Protein 5D08 (pdb70)

Foldseek 3Di:
DLVVVVVVLVVVLVVVQFPDKFKFFQDFPPVVLVVVVVCVVVLQDQPLADPDSCQAGGSCVVPPLWTMKMKTKHFFFPDPPADDADLQWHWFAEHRCFFFFNVVVVVVVSVVVSVCVVCVVVDPKDDDWFSNDNYDQQSRCQNGQVAHQWQLGGAHQQQGPRIGMMMIINRNRDGDHGDDYQPPDDQLCVFQLQSQSVTRNGGSLVRHLQSQLLDQAARPPVCLLVNARYLHGDCRSPVRDPSNVPRGDDRDPSGGDNCVRTHGLLVLLPDDQVRCCVPRVRTNRCPSHSRSSNLSSLSNCLNSLNPVCLVSLLCLLDVPDLNSVLSSLLSNLSSQDCVCLVVLVVVLVVDDDPNSNVSSVNSNVSNVVVCVVVVD/DLVVVVVVLVVVLVVVQFPDKFKFFQDFPVVVLVVVVVCVVVLQDLVLADPDSCLAGGSCVVPPLWTMKMKTKHFFFDDPPFDDADLQWHWFAAHRCFFFFNVVVVVVVSVVVSVCVVCVVVPPKDDDWFSNDNYDQQSRCQRRQVAHQWQLGGAHQQQGPRIGMMMTINRNRDGDHGDDYQPPHCQLCVFQQQSQSVTRNGGSLVRHLQSQLLDQAARPPVCLLVNARHLHGDCRSPVRDPSNVPRGDDRDPSGGDSCVRTHGLLVLLDDDQVRCCVPSVRTNRCVNHSRSSNLSSLSNCLNSLNPVCLVSLLVLLDVPDLSSVLSSLLSNLSSADLVCLVVLVVVLVVDDDPNSNVSSVNSNVSND

Radius of gyration: 31.27 Å; Cα contacts (8 Å, |Δi|>4): 1356; chains: 2; bounding box: 86×50×77 Å

Secondary structure (DSSP, 8-state):
-HHHHHHHHHHHHHHTT-SEEEEEE----HHHHHHHHHHHHHT---S-S-S-HHHHH-HHHHSTT--EEEEEEEE------PPPP-SSS-B-EE-GGGSSS-HHHHHHHHHHHHHHHHHTT-S---B----SSSS-HHHHHHHTTS-B--TT--BBTTTBT-EEEE--BS--PPP--PPP--TT--HHHHH-TT--EEETTEE-GGG-HHHHHT-SSPPPHHHHTTSTTEEE---HHHHT-GGGTT-----------HHHHS-BHHHHTT--HHHHHHHHTTSGGGTT-SHHHHHHHHHHHHHTT-GGGHHHHHH----S-HHHHHHHHHHHHHHT-GGGHHHHHHHHTT---HHHHHHHHHHHHHHHHH--TT--/-HHHHHHHHHHHHHHTT-SEEEEEE----HHHHHHHHHHHHHT---S-S-S-HHHHH-HHHHSTT--EEEEEEEE------PPPP-SSS-B-EE-GGGSSS-HHHHHHHHHHHHHHHHHTT-S---B----SSSS-HHHHHHHHTS-B--TT--BBTTTBT-EEEE--BSS-PPP--PPP--TT--HHHHH-TT--EEETTEE-GGG-HHHHHT-SSPPPHHHHTTSTTEEE---HHHHT-GGGTT-----------HHHHS-BHHHHTT--HHHHHHHHTTSGGGTT-SHHHHHHHHHHHHHTT-GGGHHHHHH----S-HHHHHHHHHHHHHHT-GGGHHHHHHHHTT---HHHHHHHHHHHHHH-

Nearest PDB structures (foldseek):
  5d08-assembly2_B  TM=1.002E+00  e=1.022E-63  Bacillus subtilis subsp. subtilis str. 168
  5d0b-assembly2_B  TM=9.969E-01  e=6.804E-60  Bacillus subtilis subsp. subtilis str. 168
  5t8y-assembly2_B  TM=9.933E-01  e=1.924E-57  Bacillus subtilis subsp. subtilis str. 168
  5d6s-assembly5_E  TM=9.379E-01  e=1.000E-34  Streptococcus thermophilus
  4xvp-assembly3_F  TM=6.641E-01  e=1.656E-01  synthetic construct

Sequence (744 aa):
NVYQLKEELIEYAKSIGVDKIGFTTADTTFDSLKDRLILQEESSLGYLSGFEEPDIEKRVTPKLLLPKAKSIVAIALAYPSRKDAPRSTRTERRGIFCRASWGKDYHDVLREKLDLLEDFLKSKHEDIRTKSVDTGELSDRAVAERAGIGFSAKNCITTPEYGSYVYLAEITNIPFEPDVPIEDCGSCTKCLDACPTGALVNPGQLNAQRCISFLTQTKGFLPDEFRTKIGNRLYGCDTCQTVCPLNKGKDFHLHPEEPDPEIAKPLLKPLLAISNREFKEKFGHVSGSWRGKKPIQRNAILALAHFKDASALPELTELHKDPRPVIRGTAAWAIGKIGDPAYAEELEEKALEKEKDEEAKKLLEIEEKGIELLKASGTKQGLNVYQLKEELIEYAKKSIGVDKIGFTTADTTFDSLKDRLILQESLGYLSGFEEPDIEKRVTPKLLLPKAKSIVAIALAYPSRKDAPRSTRTERRGIFCRASWGKDYHDVLREKLDLLEEDFLKSKHEDIRTKSVDTGELSDRAVAERAGIGFSAKNCITTPEEYGSYVYLAEITNIPFEPDVPIEDCGSCTKCLDACPTGALVNPGQLNAQRCISFLTQTKGFLPDEFRTKIGNRLYGCDTCQTVCPLNKGKDFHLHPEEPDPEIAKPLLKPLLAISNREFKEKFGHVSGSWRGKKPIQRNAILALAHFKDASALPELTELHKDPRPVIRGTAAWAIGKIGDPAYAEELEEKALEKEKDEEAKLLEIEEKGIELLK

GO terms:
  GO:0052693 epoxyqueuosine reductase activity (F, EXP)

Solvent-accessible surface area: 35387 Å² total

InterPro domains:
  IPR004155 PBS lyase HEAT-like repeat [SM00567] (298-327)
  IPR004155 PBS lyase HEAT-like repeat [SM00567] (330-359)
  IPR004453 Epoxyqueuosine reductase QueG [MF_00916] (3-309)
  IPR004453 Epoxyqueuosine reductase QueG [PTHR30002] (2-342)
  IPR004453 Epoxyqueuosine reductase QueG [TIGR00276] (11-342)
  IPR011989 Armadillo-like helical [G3DSA:1.25.10.10] (256-380)
  IPR013542 Epoxyqueuosine reductase QueG, DUF1730 [PF08331] (57-135)
  IPR016024 Armadillo-type fold [SSF48371] (288-372)
  IPR017896 4Fe-4S ferredoxin-type, iron-sulphur binding domain [PS51379] (178-208)
  IPR017900 4Fe-4S ferredoxin, iron-sulphur binding, conserved site [PS00198] (188-199)

B-factor: mean 28.08, std 10.88, range [9.62, 96.13]

Structure (mmCIF, N/CA/C/O backbone):
data_5D08
#
_entry.id   5D08
#
_cell.length_a   84.301
_cell.length_b   95.780
_cell.length_c   111.175
_cell.angle_alpha   90.000
_cell.angle_beta   90.000
_cell.angle_gamma   90.000
#
_symmetry.space_group_name_H-M   'P 21 21 21'
#
loop_
_entity.id
_entity.type
_entity.pdbx_description
1 polymer 'Epoxyqueuosine reductase'
2 non-polymer 'IRON/SULFUR CLUSTER'
3 non-polymer COBALAMIN
4 non-polymer GLYCEROL
5 non-polymer 'PHOSPHATE ION'
6 non-polymer 'CHLORIDE ION'
7 water water
#
loop_
_atom_site.group_PDB
_atom_site.id
_atom_site.type_symbol
_atom_site.label_atom_id
_atom_site.label_alt_id
_atom_site.label_comp_id
_atom_site.label_asym_id
_atom_site.label_entity_id
_atom_site.label_seq_id
_atom_site.pdbx_PDB_ins_code
_atom_site.Cartn_x
_atom_site.Cartn_y
_atom_site.Cartn_z
_atom_site.occupancy
_atom_site.B_iso_or_equiv
_atom_site.auth_seq_id
_atom_site.auth_comp_id
_atom_site.auth_asym_id
_atom_site.auth_atom_id
_atom_site.pdbx_PDB_model_num
ATOM 1 N N . ASN A 1 30 ? 48.573 71.182 109.686 1.00 48.65 2 ASN A N 1
ATOM 2 C CA . ASN A 1 30 ? 47.241 71.386 109.128 1.00 51.16 2 ASN A CA 1
ATOM 3 C C . ASN A 1 30 ? 47.242 71.226 107.614 1.00 42.97 2 ASN A C 1
ATOM 4 O O . ASN A 1 30 ? 46.744 70.230 107.100 1.00 41.81 2 ASN A O 1
ATOM 9 N N . VAL A 1 31 ? 47.795 72.205 106.902 1.00 39.48 3 VAL A N 1
ATOM 10 C CA . VAL A 1 31 ? 48.011 72.061 105.465 1.00 38.77 3 VAL A CA 1
ATOM 11 C C . VAL A 1 31 ? 49.188 71.112 105.250 1.00 36.98 3 VAL A C 1
ATOM 12 O O . VAL A 1 31 ? 49.201 70.327 104.301 1.00 34.78 3 VAL A O 1
ATOM 16 N N . TYR A 1 32 ? 50.156 71.158 106.163 1.00 43.54 4 TYR A N 1
ATOM 17 C CA . TYR A 1 32 ? 51.275 70.223 106.109 1.00 45.79 4 TYR A CA 1
ATOM 18 C C . TYR A 1 32 ? 50.796 68.794 106.354 1.00 39.19 4 TYR A C 1
ATOM 19 O O . TYR A 1 32 ? 51.154 67.877 105.610 1.00 37.10 4 TYR A O 1
ATOM 28 N N . GLN A 1 33 ? 49.992 68.611 107.399 1.00 37.19 5 GLN A N 1
ATOM 29 C CA . GLN A 1 33 ? 49.399 67.308 107.693 1.00 37.87 5 GLN A CA 1
ATOM 30 C C . GLN A 1 33 ? 48.607 66.765 106.513 1.00 36.50 5 GLN A C 1
ATOM 31 O O . GLN A 1 33 ? 48.747 65.597 106.144 1.00 36.19 5 GLN A O 1
ATOM 37 N N . LEU A 1 34 ? 47.761 67.617 105.941 1.00 32.25 6 LEU A N 1
ATOM 38 C CA . LEU A 1 34 ? 46.925 67.230 104.810 1.00 31.39 6 LEU A CA 1
ATOM 39 C C . LEU A 1 34 ? 47.777 66.830 103.610 1.00 33.35 6 LEU A C 1
ATOM 40 O O . LEU A 1 34 ? 47.449 65.883 102.889 1.00 30.51 6 LEU A O 1
ATOM 45 N N . LYS A 1 35 ? 48.871 67.555 103.397 1.00 32.48 7 LYS A N 1
ATOM 46 C CA . LYS A 1 35 ? 49.795 67.235 102.315 1.00 32.67 7 LYS A CA 1
ATOM 47 C C . LYS A 1 35 ? 50.414 65.852 102.516 1.00 32.16 7 LYS A C 1
ATOM 48 O O . LYS A 1 35 ? 50.491 65.051 101.579 1.00 27.97 7 LYS A O 1
ATOM 54 N N . GLU A 1 36 ? 50.853 65.571 103.737 1.00 31.07 8 GLU A N 1
ATOM 55 C CA . GLU A 1 36 ? 51.454 64.274 104.034 1.00 33.03 8 GLU A CA 1
ATOM 56 C C . GLU A 1 36 ? 50.449 63.146 103.851 1.00 30.83 8 GLU A C 1
ATOM 57 O O . GLU A 1 36 ? 50.774 62.095 103.292 1.00 28.21 8 GLU A O 1
ATOM 63 N N . GLU A 1 37 ? 49.227 63.374 104.319 1.00 29.40 9 GLU A N 1
ATOM 64 C CA . GLU A 1 37 ? 48.164 62.386 104.195 1.00 30.35 9 GLU A CA 1
ATOM 65 C C . GLU A 1 37 ? 47.832 62.130 102.731 1.00 29.91 9 GLU A C 1
ATOM 66 O O . GLU A 1 37 ? 47.623 60.986 102.334 1.00 30.84 9 GLU A O 1
ATOM 72 N N . LEU A 1 38 ? 47.785 63.201 101.941 1.00 28.62 10 LEU A N 1
ATOM 73 C CA . LEU A 1 38 ? 47.505 63.107 100.508 1.00 26.66 10 LEU A CA 1
ATOM 74 C C . LEU A 1 38 ? 48.575 62.307 99.775 1.00 27.64 10 LEU A C 1
ATOM 75 O O . LEU A 1 38 ? 48.263 61.491 98.907 1.00 24.43 10 LEU A O 1
ATOM 80 N N . ILE A 1 39 ? 49.836 62.538 100.123 1.00 27.68 11 ILE A N 1
ATOM 81 C CA . ILE A 1 39 ? 50.941 61.794 99.517 1.00 26.41 11 ILE A CA 1
ATOM 82 C C . ILE A 1 39 ? 50.841 60.302 99.833 1.00 27.69 11 ILE A C 1
ATOM 83 O O . ILE A 1 39 ? 50.993 59.453 98.947 1.00 26.56 11 ILE A O 1
ATOM 88 N N . GLU A 1 40 ? 50.576 59.990 101.095 1.00 27.35 12 GLU A N 1
ATOM 89 C CA . GLU A 1 40 ? 50.460 58.598 101.515 1.00 26.56 12 GLU A CA 1
ATOM 90 C C . GLU A 1 40 ? 49.307 57.923 100.781 1.00 26.46 12 GLU A C 1
ATOM 91 O O . GLU A 1 40 ? 49.442 56.795 100.297 1.00 28.33 12 GLU A O 1
ATOM 97 N N . TYR A 1 41 ? 48.179 58.620 100.687 1.00 25.93 13 TYR A N 1
ATOM 98 C CA . TYR A 1 41 ? 47.005 58.060 100.027 1.00 25.60 13 TYR A CA 1
ATOM 99 C C . TYR A 1 41 ? 47.267 57.844 98.544 1.00 24.31 13 TYR A C 1
ATOM 100 O O . TYR A 1 41 ? 46.910 56.800 97.993 1.00 24.12 13 TYR A O 1
ATOM 109 N N . ALA A 1 42 ? 47.885 58.836 97.908 1.00 23.54 14 ALA A N 1
ATOM 110 C CA . ALA A 1 42 ? 48.211 58.747 96.488 1.00 22.36 14 ALA A CA 1
ATOM 111 C C . ALA A 1 42 ? 49.066 57.517 96.217 1.00 22.23 14 ALA A C 1
ATOM 112 O O . ALA A 1 42 ? 48.808 56.771 95.274 1.00 21.71 14 ALA A O 1
ATOM 114 N N . LYS A 1 43 ? 50.075 57.301 97.056 1.00 22.87 15 LYS A N 1
ATOM 115 C CA . LYS A 1 43 ? 50.960 56.162 96.881 1.00 27.25 15 LYS A CA 1
ATOM 116 C C . LYS A 1 43 ? 50.191 54.855 97.010 1.00 27.24 15 LYS A C 1
ATOM 117 O O . LYS A 1 43 ? 50.419 53.925 96.248 1.00 24.31 15 LYS A O 1
ATOM 123 N N . SER A 1 44 ? 49.274 54.787 97.970 1.00 25.16 16 SER A N 1
ATOM 124 C CA . SER A 1 44 ? 48.547 53.547 98.207 1.00 24.97 16 SER A CA 1
ATOM 125 C C . SER A 1 44 ? 47.650 53.169 97.021 1.00 24.29 16 SER A C 1
ATOM 126 O O . SER A 1 44 ? 47.428 51.980 96.769 1.00 24.63 16 SER A O 1
ATOM 129 N N . ILE A 1 45 ? 47.151 54.155 96.276 1.00 23.45 17 ILE A N 1
ATOM 130 C CA . ILE A 1 45 ? 46.281 53.840 95.137 1.00 24.58 17 ILE A CA 1
ATOM 131 C C . ILE A 1 45 ? 47.049 53.707 93.823 1.00 23.96 17 ILE A C 1
ATOM 132 O O . ILE A 1 45 ? 46.445 53.564 92.760 1.00 24.40 17 ILE A O 1
ATOM 137 N N . GLY A 1 46 ? 48.374 53.735 93.895 1.00 21.68 18 GLY A N 1
ATOM 138 C CA . GLY A 1 46 ? 49.184 53.454 92.722 1.00 20.91 18 GLY A CA 1
ATOM 139 C C . GLY A 1 46 ? 49.781 54.653 92.008 1.00 23.59 18 GLY A C 1
ATOM 140 O O . GLY A 1 46 ? 50.307 54.514 90.904 1.00 25.70 18 GLY A O 1
ATOM 141 N N . VAL A 1 47 ? 49.708 55.836 92.611 1.00 21.06 19 VAL A N 1
ATOM 142 C CA . VAL A 1 47 ? 50.419 56.971 92.032 1.00 20.06 19 VAL A CA 1
ATOM 143 C C . VAL A 1 47 ? 51.914 56.760 92.261 1.00 22.38 19 VAL A C 1
ATOM 144 O O . VAL A 1 47 ? 52.352 56.505 93.385 1.00 21.76 19 VAL A O 1
ATOM 148 N N . ASP A 1 48 ? 52.701 56.838 91.195 1.00 18.88 20 ASP A N 1
ATOM 149 C CA . ASP A 1 48 ? 54.119 56.516 91.303 1.00 21.08 20 ASP A CA 1
ATOM 150 C C . ASP A 1 48 ? 54.962 57.703 91.740 1.00 22.10 20 ASP A C 1
ATOM 151 O O . ASP A 1 48 ? 55.978 57.535 92.417 1.00 22.93 20 ASP A O 1
ATOM 156 N N . LYS A 1 49 ? 54.539 58.900 91.361 1.00 20.91 21 LYS A N 1
ATOM 157 C CA . LYS A 1 49 ? 55.209 60.099 91.837 1.00 20.89 21 LYS A CA 1
ATOM 158 C C . LYS A 1 49 ? 54.200 61.226 91.949 1.00 21.93 21 LYS A C 1
ATOM 159 O O . LYS A 1 49 ? 53.340 61.392 91.085 1.00 20.46 21 LYS A O 1
ATOM 165 N N . ILE A 1 50 ? 54.293 61.982 93.040 1.00 21.10 22 ILE A N 1
ATOM 166 C CA . ILE A 1 50 ? 53.374 63.084 93.277 1.00 23.11 22 ILE A CA 1
ATOM 167 C C . ILE A 1 50 ? 54.146 64.341 93.682 1.00 23.18 22 ILE A C 1
ATOM 168 O O . ILE A 1 50 ? 55.081 64.285 94.491 1.00 25.59 22 ILE A O 1
ATOM 173 N N . GLY A 1 51 ? 53.759 65.477 93.115 1.00 20.12 23 GLY A N 1
ATOM 174 C CA . GLY A 1 51 ? 54.432 66.727 93.417 1.00 22.59 23 GLY A CA 1
ATOM 175 C C . GLY A 1 51 ? 53.478 67.893 93.580 1.00 22.98 23 GLY A C 1
ATOM 176 O O . GLY A 1 51 ? 52.302 67.800 93.217 1.00 21.57 23 GLY A O 1
ATOM 177 N N . PHE A 1 52 ? 53.992 68.995 94.127 1.00 22.60 24 PHE A N 1
ATOM 178 C CA . PHE A 1 52 ? 53.172 70.164 94.409 1.00 23.88 24 PHE A CA 1
ATOM 179 C C . PHE A 1 52 ? 53.796 71.434 93.849 1.00 26.38 24 PHE A C 1
ATOM 180 O O . PHE A 1 52 ? 54.996 71.664 93.996 1.00 27.83 24 PHE A O 1
ATOM 188 N N . THR A 1 53 ? 52.973 72.256 93.208 1.00 25.03 25 THR A N 1
ATOM 189 C CA . THR A 1 53 ? 53.398 73.592 92.808 1.00 24.61 25 THR A CA 1
ATOM 190 C C . THR A 1 53 ? 52.321 74.610 93.186 1.00 27.20 25 THR A C 1
ATOM 191 O O . THR A 1 53 ? 51.235 74.242 93.638 1.00 24.83 25 THR A O 1
ATOM 195 N N . THR A 1 54 ? 52.630 75.891 93.016 1.00 26.96 26 THR A N 1
ATOM 196 C CA . THR A 1 54 ? 51.651 76.948 93.249 1.00 26.83 26 THR A CA 1
ATOM 197 C C . THR A 1 54 ? 50.683 77.012 92.073 1.00 26.65 26 THR A C 1
ATOM 198 O O . THR A 1 54 ? 50.837 76.280 91.096 1.00 26.77 26 THR A O 1
ATOM 202 N N . ALA A 1 55 ? 49.694 77.893 92.162 1.00 26.77 27 ALA A N 1
ATOM 203 C CA . ALA A 1 55 ? 48.783 78.111 91.046 1.00 29.05 27 ALA A CA 1
ATOM 204 C C . ALA A 1 55 ? 49.145 79.401 90.320 1.00 28.56 27 ALA A C 1
ATOM 205 O O . ALA A 1 55 ? 48.299 80.014 89.669 1.00 26.95 27 ALA A O 1
ATOM 207 N N . ASP A 1 56 ? 50.404 79.815 90.442 1.00 25.88 28 ASP A N 1
ATOM 208 C CA . ASP A 1 56 ? 50.872 81.033 89.786 1.00 26.95 28 ASP A CA 1
ATOM 209 C C . ASP A 1 56 ? 50.914 80.847 88.277 1.00 25.46 28 ASP A C 1
ATOM 210 O O . ASP A 1 56 ? 50.936 79.716 87.781 1.00 24.16 28 ASP A O 1
ATOM 215 N N . THR A 1 57 ? 50.922 81.961 87.552 1.00 26.11 29 THR A N 1
ATOM 216 C CA A THR A 1 57 ? 50.949 81.897 86.095 0.61 26.30 29 THR A CA 1
ATOM 217 C CA B THR A 1 57 ? 50.970 81.957 86.093 0.39 26.44 29 THR A CA 1
ATOM 218 C C . THR A 1 57 ? 52.255 81.305 85.582 1.00 26.30 29 THR A C 1
ATOM 219 O O . THR A 1 57 ? 53.301 81.424 86.217 1.00 30.55 29 THR A O 1
ATOM 226 N N . PHE A 1 58 ? 52.176 80.636 84.435 1.00 23.67 30 PHE A N 1
ATOM 227 C CA . PHE A 1 58 ? 53.359 80.078 83.797 1.00 25.36 30 PHE A CA 1
ATOM 228 C C . PHE A 1 58 ? 53.898 81.068 82.771 1.00 28.10 30 PHE A C 1
ATOM 229 O O . PHE A 1 58 ? 53.624 80.944 81.578 1.00 28.56 30 PHE A O 1
ATOM 237 N N . ASP A 1 59 ? 54.665 82.047 83.239 1.00 30.98 31 ASP A N 1
ATOM 238 C CA . ASP A 1 59 ? 55.117 83.144 82.386 1.00 34.33 31 ASP A CA 1
ATOM 239 C C . ASP A 1 59 ? 56.074 82.684 81.303 1.00 35.51 31 ASP A C 1
ATOM 240 O O . ASP A 1 59 ? 55.960 83.101 80.151 1.00 36.15 31 ASP A O 1
ATOM 245 N N . SER A 1 60 ? 57.027 81.843 81.684 1.00 38.41 32 SER A N 1
ATOM 246 C CA . SER A 1 60 ? 57.974 81.270 80.736 1.00 42.60 32 SER A CA 1
ATOM 247 C C . SER A 1 60 ? 57.239 80.528 79.623 1.00 37.97 32 SER A C 1
ATOM 248 O O . SER A 1 60 ? 57.505 80.741 78.437 1.00 38.29 32 SER A O 1
ATOM 251 N N . LEU A 1 61 ? 56.304 79.668 80.018 1.00 28.23 33 LEU A N 1
ATOM 252 C CA . LEU A 1 61 ? 55.515 78.884 79.080 1.00 25.60 33 LEU A CA 1
ATOM 253 C C . LEU A 1 61 ? 54.757 79.765 78.094 1.00 24.70 33 LEU A C 1
ATOM 254 O O . LEU A 1 61 ? 54.663 79.442 76.913 1.00 23.30 33 LEU A O 1
ATOM 259 N N . LYS A 1 62 ? 54.222 80.880 78.581 1.00 24.07 34 LYS A N 1
ATOM 260 C CA . LYS A 1 62 ? 53.484 81.795 77.715 1.00 23.73 34 LYS A CA 1
ATOM 261 C C . LYS A 1 62 ? 54.339 82.271 76.540 1.00 25.12 34 LYS A C 1
ATOM 262 O O . LYS A 1 62 ? 53.914 82.200 75.386 1.00 24.02 34 LYS A O 1
ATOM 268 N N . ASP A 1 63 ? 55.545 82.744 76.840 1.00 26.95 35 ASP A N 1
ATOM 269 C CA . ASP A 1 63 ? 56.456 83.222 75.807 1.00 28.53 35 ASP A CA 1
ATOM 270 C C . ASP A 1 63 ? 56.829 82.100 74.846 1.00 25.63 35 ASP A C 1
ATOM 271 O O . ASP A 1 63 ? 56.964 82.316 73.642 1.00 23.89 35 ASP A O 1
ATOM 276 N N . ARG A 1 64 ? 57.005 80.902 75.390 1.00 23.05 36 ARG A N 1
ATOM 277 C CA . ARG A 1 64 ? 57.394 79.758 74.577 1.00 23.95 36 ARG A CA 1
ATOM 278 C C . ARG A 1 64 ? 56.271 79.350 73.627 1.00 20.69 36 ARG A C 1
ATOM 279 O O . ARG A 1 64 ? 56.513 79.054 72.454 1.00 19.52 36 ARG A O 1
ATOM 287 N N . LEU A 1 65 ? 55.039 79.332 74.131 1.00 20.12 37 LEU A N 1
ATOM 288 C CA . LEU A 1 65 ? 53.895 78.960 73.301 1.00 19.87 37 LEU A CA 1
ATOM 289 C C . LEU A 1 65 ? 53.709 79.938 72.141 1.00 23.28 37 LEU A C 1
ATOM 290 O O . LEU A 1 65 ? 53.448 79.522 71.011 1.00 23.41 37 LEU A O 1
ATOM 295 N N . ILE A 1 66 ? 53.862 81.230 72.417 1.00 21.55 38 ILE A N 1
ATOM 296 C CA . ILE A 1 66 ? 53.732 82.242 71.369 1.00 21.85 38 ILE A CA 1
ATOM 297 C C . ILE A 1 66 ? 54.826 82.083 70.317 1.00 24.34 38 ILE A C 1
ATOM 298 O O . ILE A 1 66 ? 54.559 82.178 69.119 1.00 24.05 38 ILE A O 1
ATOM 303 N N . LEU A 1 67 ? 56.052 81.818 70.759 1.00 24.30 39 LEU A N 1
ATOM 304 C CA . LEU A 1 67 ? 57.167 81.611 69.831 1.00 24.27 39 LEU A CA 1
ATOM 305 C C . LEU A 1 67 ? 56.963 80.369 68.957 1.00 23.90 39 LEU A C 1
ATOM 306 O O . LEU A 1 67 ? 57.137 80.414 67.734 1.00 23.80 39 LEU A O 1
ATOM 311 N N . GLN A 1 68 ? 56.600 79.257 69.591 1.00 23.01 40 GLN A N 1
ATOM 312 C CA . GLN A 1 68 ? 56.355 78.018 68.868 1.00 22.46 40 GLN A CA 1
ATOM 313 C C . GLN A 1 68 ? 55.242 78.218 67.849 1.00 22.28 40 GLN A C 1
ATOM 314 O O . GLN A 1 68 ? 55.314 77.720 66.724 1.00 23.52 40 GLN A O 1
ATOM 320 N N . GLU A 1 69 ? 54.221 78.973 68.234 1.00 23.43 41 GLU A N 1
ATOM 321 C CA A GLU A 1 69 ? 53.138 79.270 67.312 0.46 25.64 41 GLU A CA 1
ATOM 322 C CA B GLU A 1 69 ? 53.126 79.293 67.323 0.54 26.21 41 GLU A CA 1
ATOM 323 C C . GLU A 1 69 ? 53.645 80.101 66.136 1.00 26.80 41 GLU A C 1
ATOM 324 O O . GLU A 1 69 ? 53.316 79.818 64.986 1.00 24.11 41 GLU A O 1
ATOM 335 N N . SER A 1 70 ? 54.454 81.113 66.436 1.00 21.19 42 SER A N 1
ATOM 336 C CA A SER A 1 70 ? 55.027 81.986 65.419 0.60 23.98 42 SER A CA 1
ATOM 337 C CA B SER A 1 70 ? 55.007 81.983 65.406 0.40 23.81 42 SER A CA 1
ATOM 338 C C . SER A 1 70 ? 55.822 81.192 64.388 1.00 23.31 42 SER A C 1
ATOM 339 O O . SER A 1 70 ? 55.792 81.491 63.198 1.00 23.76 42 SER A O 1
ATOM 344 N N . LEU A 1 71 ? 56.533 80.177 64.865 1.00 22.89 43 LEU A N 1
ATOM 345 C CA . LEU A 1 71 ? 57.392 79.363 64.015 1.00 24.84 43 LEU A CA 1
ATOM 346 C C . LEU A 1 71 ? 56.621 78.303 63.222 1.00 27.05 43 LEU A C 1
ATOM 347 O O . LEU A 1 71 ? 57.166 77.696 62.300 1.00 28.48 43 LEU A O 1
ATOM 352 N N . GLY A 1 72 ? 55.359 78.082 63.581 1.00 22.02 44 GLY A N 1
ATOM 353 C CA . GLY A 1 72 ? 54.561 77.037 62.956 1.00 21.90 44 GLY A CA 1
ATOM 354 C C . GLY A 1 72 ? 54.922 75.652 63.466 1.00 21.96 44 GLY A C 1
ATOM 355 O O . GLY A 1 72 ? 54.777 74.650 62.754 1.00 20.47 44 GLY A O 1
ATOM 356 N N . TYR A 1 73 ? 55.394 75.597 64.709 1.00 19.19 45 TYR A N 1
ATOM 357 C CA . TYR A 1 73 ? 55.903 74.359 65.294 1.00 20.61 45 TYR A CA 1
ATOM 358 C C . TYR A 1 73 ? 54.908 73.629 66.196 1.00 20.90 45 TYR A C 1
ATOM 359 O O . TYR A 1 73 ? 55.232 72.568 66.740 1.00 19.38 45 TYR A O 1
ATOM 368 N N . LEU A 1 74 ? 53.718 74.186 66.396 1.00 20.51 46 LEU A N 1
ATOM 369 C CA . LEU A 1 74 ? 52.746 73.496 67.249 1.00 21.19 46 LEU A CA 1
ATOM 370 C C . LEU A 1 74 ? 51.983 72.461 66.420 1.00 21.54 46 LEU A C 1
ATOM 371 O O . LEU A 1 74 ? 52.088 72.431 65.191 1.00 20.34 46 LEU A O 1
ATOM 376 N N . SER A 1 75 ? 51.235 71.598 67.098 1.00 20.35 47 SER A N 1
ATOM 377 C CA . SER A 1 75 ? 50.565 70.489 66.429 1.00 18.98 47 SER A CA 1
ATOM 378 C C . SER A 1 75 ? 49.116 70.795 66.078 1.00 22.42 47 SER A C 1
ATOM 379 O O . SER A 1 75 ? 48.596 70.290 65.082 1.00 21.45 47 SER A O 1
ATOM 382 N N . GLY A 1 76 ? 48.461 71.611 66.899 1.00 19.83 48 GLY A N 1
ATOM 383 C CA . GLY A 1 76 ? 47.024 71.814 66.776 1.00 20.74 48 GLY A CA 1
ATOM 384 C C . GLY A 1 76 ? 46.227 71.003 67.792 1.00 22.57 48 GLY A C 1
ATOM 385 O O . GLY A 1 76 ? 45.006 71.161 67.905 1.00 22.76 48 GLY A O 1
ATOM 386 N N . PHE A 1 77 ? 46.910 70.132 68.530 1.00 17.74 49 PHE A N 1
ATOM 387 C CA . PHE A 1 77 ? 46.267 69.339 69.583 1.00 18.31 49 PHE A CA 1
ATOM 388 C C . PHE A 1 77 ? 46.270 70.083 70.923 1.00 22.22 49 PHE A C 1
ATOM 389 O O . PHE A 1 77 ? 45.680 69.618 71.905 1.00 23.66 49 PHE A O 1
ATOM 397 N N . GLU A 1 78 ? 46.951 71.226 70.962 1.00 23.30 50 GLU A N 1
ATOM 398 C CA . GLU A 1 78 ? 47.011 72.055 72.168 1.00 22.93 50 GLU A CA 1
ATOM 399 C C . GLU A 1 78 ? 45.715 72.830 72.356 1.00 22.52 50 GLU A C 1
ATOM 400 O O . GLU A 1 78 ? 45.043 73.168 71.381 1.00 21.75 50 GLU A O 1
ATOM 406 N N . GLU A 1 79 ? 45.368 73.129 73.606 1.00 21.44 51 GLU A N 1
ATOM 407 C CA . GLU A 1 79 ? 44.319 74.107 73.867 1.00 18.26 51 GLU A CA 1
ATOM 408 C C . GLU A 1 79 ? 44.669 75.400 73.135 1.00 18.90 51 GLU A C 1
ATOM 409 O O . GLU A 1 79 ? 45.810 75.849 73.197 1.00 21.11 51 GLU A O 1
ATOM 415 N N . PRO A 1 80 ? 43.703 75.981 72.410 1.00 23.17 52 PRO A N 1
ATOM 416 C CA . PRO A 1 80 ? 44.040 77.156 71.596 1.00 25.86 52 PRO A CA 1
ATOM 417 C C . PRO A 1 80 ? 44.201 78.460 72.382 1.00 26.86 52 PRO A C 1
ATOM 418 O O . PRO A 1 80 ? 44.943 79.339 71.935 1.00 28.83 52 PRO A O 1
ATOM 422 N N . ASP A 1 81 ? 43.522 78.589 73.517 1.00 22.36 53 ASP A N 1
ATOM 423 C CA . ASP A 1 81 ? 43.530 79.846 74.270 1.00 25.90 53 ASP A CA 1
ATOM 424 C C . ASP A 1 81 ? 44.741 79.900 75.200 1.00 25.00 53 ASP A C 1
ATOM 425 O O . ASP A 1 81 ? 44.759 79.248 76.237 1.00 22.49 53 ASP A O 1
ATOM 430 N N . ILE A 1 82 ? 45.744 80.691 74.831 1.00 25.41 54 ILE A N 1
ATOM 431 C CA . ILE A 1 82 ? 47.018 80.695 75.555 1.00 25.13 54 ILE A CA 1
ATOM 432 C C . ILE A 1 82 ? 46.868 81.200 76.992 1.00 24.65 54 ILE A C 1
ATOM 433 O O . ILE A 1 82 ? 47.498 80.668 77.914 1.00 25.33 54 ILE A O 1
ATOM 438 N N . GLU A 1 83 ? 46.018 82.203 77.190 1.00 23.35 55 GLU A N 1
ATOM 439 C CA . GLU A 1 83 ? 45.771 82.723 78.532 1.00 24.26 55 GLU A CA 1
ATOM 440 C C . GLU A 1 83 ? 45.254 81.619 79.451 1.00 25.43 55 GLU A C 1
ATOM 441 O O . GLU A 1 83 ? 45.645 81.544 80.616 1.00 23.75 55 GLU A O 1
ATOM 447 N N . LYS A 1 84 ? 44.384 80.755 78.933 1.00 24.34 56 LYS A N 1
ATOM 448 C CA . LYS A 1 84 ? 43.885 79.638 79.740 1.00 23.44 56 LYS A CA 1
ATOM 449 C C . LYS A 1 84 ? 44.988 78.632 80.058 1.00 25.56 56 LYS A C 1
ATOM 450 O O . LYS A 1 84 ? 45.004 78.039 81.142 1.00 27.21 56 LYS A O 1
ATOM 456 N N . ARG A 1 85 ? 45.900 78.433 79.111 1.00 22.53 57 ARG A N 1
ATOM 457 C CA . ARG A 1 85 ? 46.950 77.432 79.268 1.00 19.46 57 ARG A CA 1
ATOM 458 C C . ARG A 1 85 ? 47.973 77.804 80.322 1.00 22.75 57 ARG A C 1
ATOM 459 O O . ARG A 1 85 ? 48.617 76.925 80.887 1.00 23.62 57 ARG A O 1
ATOM 467 N N . VAL A 1 86 ? 48.137 79.096 80.584 1.00 20.83 58 VAL A N 1
ATOM 468 C CA . VAL A 1 86 ? 49.208 79.525 81.472 1.00 21.28 58 VAL A CA 1
ATOM 469 C C . VAL A 1 86 ? 48.694 80.125 82.776 1.00 23.74 58 VAL A C 1
ATOM 470 O O . VAL A 1 86 ? 49.490 80.561 83.598 1.00 25.78 58 VAL A O 1
ATOM 474 N N . THR A 1 87 ? 47.377 80.124 82.973 1.00 25.41 59 THR A N 1
ATOM 475 C CA . THR A 1 87 ? 46.779 80.797 84.126 1.00 26.23 59 THR A CA 1
ATOM 476 C C . THR A 1 87 ? 45.825 79.894 84.906 1.00 27.05 59 THR A C 1
ATOM 477 O O . THR A 1 87 ? 44.614 79.933 84.688 1.00 27.46 59 THR A O 1
ATOM 481 N N . PRO A 1 88 ? 46.369 79.088 85.831 1.00 25.02 60 PRO A N 1
ATOM 482 C CA . PRO A 1 88 ? 45.573 78.161 86.644 1.00 24.93 60 PRO A CA 1
ATOM 483 C C . PRO A 1 88 ? 44.392 78.832 87.348 1.00 26.80 60 PRO A C 1
ATOM 484 O O . PRO A 1 88 ? 43.340 78.217 87.502 1.00 27.66 60 PRO A O 1
ATOM 488 N N . LYS A 1 89 ? 44.561 80.084 87.760 1.00 27.23 61 LYS A N 1
ATOM 489 C CA . LYS A 1 89 ? 43.504 80.788 88.482 1.00 27.36 61 LYS A CA 1
ATOM 490 C C . LYS A 1 89 ? 42.323 81.162 87.584 1.00 30.12 61 LYS A C 1
ATOM 491 O O . LYS A 1 89 ? 41.243 81.486 88.078 1.00 31.32 61 LYS A O 1
ATOM 497 N N . LEU A 1 90 ? 42.529 81.120 86.268 1.00 28.46 62 LEU A N 1
ATOM 498 C CA . LEU A 1 90 ? 41.432 81.286 85.317 1.00 31.78 62 LEU A CA 1
ATOM 499 C C . LEU A 1 90 ? 40.589 80.022 85.242 1.00 33.99 62 LEU A C 1
ATOM 500 O O . LEU A 1 90 ? 39.380 80.078 85.016 1.00 37.97 62 LEU A O 1
ATOM 505 N N . LEU A 1 91 ? 41.246 78.879 85.418 1.00 26.72 63 LEU A N 1
ATOM 506 C CA . LEU A 1 91 ? 40.598 77.582 85.283 1.00 25.21 63 LEU A CA 1
ATOM 507 C C . LEU A 1 91 ? 39.814 77.242 86.538 1.00 30.11 63 LEU A C 1
ATOM 508 O O . LEU A 1 91 ? 38.725 76.673 86.475 1.00 31.21 63 LEU A O 1
ATOM 513 N N . LEU A 1 92 ? 40.388 77.597 87.680 1.00 25.92 64 LEU A N 1
ATOM 514 C CA . LEU A 1 92 ? 39.738 77.408 88.965 1.00 26.87 64 LEU A CA 1
ATOM 515 C C . LEU A 1 92 ? 39.896 78.678 89.779 1.00 29.67 64 LEU A C 1
ATOM 516 O O . LEU A 1 92 ? 40.991 78.972 90.250 1.00 30.92 64 LEU A O 1
ATOM 521 N N . PRO A 1 93 ? 38.808 79.445 89.929 1.00 33.98 65 PRO A N 1
ATOM 522 C CA . PRO A 1 93 ? 38.854 80.710 90.667 1.00 35.28 65 PRO A CA 1
ATOM 523 C C . PRO A 1 93 ? 39.437 80.539 92.062 1.00 33.33 65 PRO A C 1
ATOM 524 O O . PRO A 1 93 ? 39.110 79.568 92.745 1.00 34.01 65 PRO A O 1
ATOM 528 N N . LYS A 1 94 ? 40.311 81.466 92.451 1.00 35.36 66 LYS A N 1
ATOM 529 C CA . LYS A 1 94 ? 40.938 81.475 93.774 1.00 38.19 66 LYS A CA 1
ATOM 530 C C . LYS A 1 94 ? 41.776 80.223 94.035 1.00 33.96 66 LYS A C 1
ATOM 531 O O . LYS A 1 94 ? 41.893 79.767 95.176 1.00 34.50 66 LYS A O 1
ATOM 537 N N . ALA A 1 95 ? 42.365 79.678 92.973 1.00 32.07 67 ALA A N 1
ATOM 538 C CA . ALA A 1 95 ? 43.253 78.526 93.096 1.00 28.37 67 ALA A CA 1
ATOM 539 C C . ALA A 1 95 ? 44.513 78.894 93.874 1.00 31.03 67 ALA A C 1
ATOM 540 O O . ALA A 1 95 ? 44.986 80.032 93.806 1.00 30.89 67 ALA A O 1
ATOM 542 N N . LYS A 1 96 ? 45.050 77.930 94.617 1.00 28.27 68 LYS A N 1
ATOM 543 C CA . LYS A 1 96 ? 46.246 78.166 95.420 1.00 28.72 68 LYS A CA 1
ATOM 544 C C . LYS A 1 96 ? 47.383 77.191 95.120 1.00 30.63 68 LYS A C 1
ATOM 545 O O . LYS A 1 96 ? 48.528 77.460 95.469 1.00 31.36 68 LYS A O 1
ATOM 551 N N . SER A 1 97 ? 47.073 76.063 94.483 1.00 26.80 69 SER A N 1
ATOM 552 C CA . SER A 1 97 ? 48.096 75.063 94.191 1.00 25.07 69 SER A CA 1
ATOM 553 C C . SER A 1 97 ? 47.689 74.117 93.070 1.00 25.09 69 SER A C 1
ATOM 554 O O . SER A 1 97 ? 46.535 74.099 92.637 1.00 23.68 69 SER A O 1
ATOM 557 N N . ILE A 1 98 ? 48.658 73.346 92.587 1.00 22.85 70 ILE A N 1
ATOM 558 C CA . ILE A 1 98 ? 48.380 72.270 91.645 1.00 21.58 70 ILE A CA 1
ATOM 559 C C . ILE A 1 98 ? 49.076 71.019 92.154 1.00 22.85 70 ILE A C 1
ATOM 560 O O . ILE A 1 98 ? 50.266 71.048 92.488 1.00 22.36 70 ILE A O 1
ATOM 565 N N . VAL A 1 99 ? 48.323 69.934 92.254 1.00 20.90 71 VAL A N 1
ATOM 566 C CA . VAL A 1 99 ? 48.898 68.647 92.608 1.00 20.57 71 VAL A CA 1
AT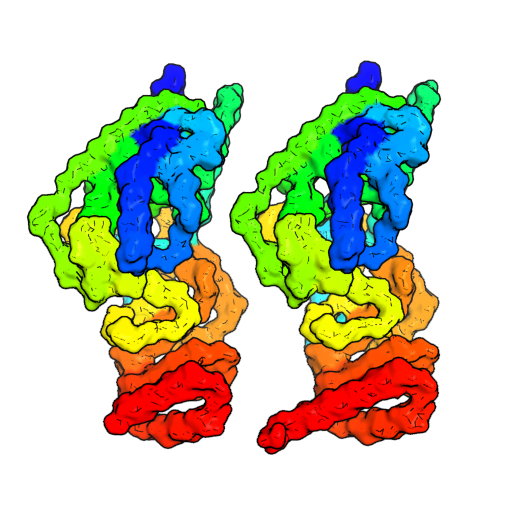OM 567 C C . VAL A 1 99 ? 49.184 67.886 91.320 1.00 21.21 71 VAL A C 1
ATOM 568 O O . VAL A 1 99 ? 48.275 67.639 90.537 1.00 22.11 71 VAL A O 1
ATOM 572 N N . ALA A 1 100 ? 50.451 67.546 91.103 1.00 19.73 72 ALA A N 1
ATOM 573 C CA . ALA A 1 100 ? 50.877 66.831 89.906 1.00 19.22 72 ALA A CA 1
ATOM 574 C C . ALA A 1 100 ? 51.097 65.356 90.213 1.00 20.82 72 ALA A C 1
ATOM 575 O O . ALA A 1 100 ? 51.669 65.013 91.250 1.00 20.36 72 ALA A O 1
ATOM 577 N N . ILE A 1 101 ? 50.639 64.485 89.319 1.00 19.99 73 ILE A N 1
ATOM 578 C CA . ILE A 1 101 ? 50.895 63.056 89.477 1.00 19.99 73 ILE A CA 1
ATOM 579 C C . ILE A 1 101 ? 51.489 62.450 88.214 1.00 18.50 73 ILE A C 1
ATOM 580 O O . ILE A 1 101 ? 51.281 62.957 87.105 1.00 20.01 73 ILE A O 1
ATOM 585 N N . ALA A 1 102 ? 52.244 61.373 88.414 1.00 17.11 74 ALA A N 1
ATOM 586 C CA . ALA A 1 102 ? 52.800 60.560 87.340 1.00 19.02 74 ALA A CA 1
ATOM 587 C C . ALA A 1 102 ? 52.629 59.077 87.655 1.00 19.50 74 ALA A C 1
ATOM 588 O O . ALA A 1 102 ? 52.777 58.649 88.807 1.00 17.73 74 ALA A O 1
ATOM 590 N N . LEU A 1 103 ? 52.315 58.297 86.625 1.00 16.30 75 LEU A N 1
ATOM 591 C CA . LEU A 1 103 ? 52.324 56.843 86.726 1.00 18.00 75 LEU A CA 1
ATOM 592 C C . LEU A 1 103 ? 53.265 56.306 85.658 1.00 18.34 75 LEU A C 1
ATOM 593 O O . LEU A 1 103 ? 53.196 56.735 84.502 1.00 16.22 75 LEU A O 1
ATOM 598 N N . ALA A 1 104 ? 54.152 55.401 86.054 1.00 19.47 76 ALA A N 1
ATOM 599 C CA . ALA A 1 104 ? 55.081 54.763 85.123 1.00 17.03 76 ALA A CA 1
ATOM 600 C C . ALA A 1 104 ? 54.365 53.719 84.291 1.00 18.69 76 ALA A C 1
ATOM 601 O O . ALA A 1 104 ? 53.526 52.978 84.808 1.00 19.20 76 ALA A O 1
ATOM 603 N N . TYR A 1 105 ? 54.704 53.651 83.007 1.00 18.29 77 TYR A N 1
ATOM 604 C CA . TYR A 1 105 ? 54.125 52.635 82.141 1.00 17.20 77 TYR A CA 1
ATOM 605 C C . TYR A 1 105 ? 55.191 51.712 81.560 1.00 16.93 77 TYR A C 1
ATOM 606 O O . TYR A 1 105 ? 56.349 52.104 81.432 1.00 19.05 77 TYR A O 1
ATOM 615 N N . PRO A 1 106 ? 54.800 50.471 81.222 1.00 17.12 78 PRO A N 1
ATOM 616 C CA . PRO A 1 106 ? 55.786 49.499 80.736 1.00 21.72 78 PRO A CA 1
ATOM 617 C C . PRO A 1 106 ? 56.412 49.901 79.408 1.00 21.08 78 PRO A C 1
ATOM 618 O O . PRO A 1 106 ? 55.755 50.490 78.542 1.00 19.42 78 PRO A O 1
ATOM 622 N N . SER A 1 107 ? 57.695 49.587 79.273 1.00 20.56 79 SER A N 1
ATOM 623 C CA . SER A 1 107 ? 58.467 49.950 78.094 1.00 21.54 79 SER A CA 1
ATOM 624 C C . SER A 1 107 ? 58.879 48.706 77.316 1.00 22.13 79 SER A C 1
ATOM 625 O O . SER A 1 107 ? 59.428 48.808 76.221 1.00 24.81 79 SER A O 1
ATOM 628 N N . ARG A 1 108 ? 58.631 47.533 77.890 1.00 20.34 80 ARG A N 1
ATOM 629 C CA . ARG A 1 108 ? 58.887 46.286 77.175 1.00 27.71 80 ARG A CA 1
ATOM 630 C C . ARG A 1 108 ? 57.644 45.420 77.119 1.00 29.93 80 ARG A C 1
ATOM 631 O O . ARG A 1 108 ? 56.948 45.239 78.121 1.00 27.42 80 ARG A O 1
ATOM 647 N N . LYS A 1 110 ? 55.920 41.935 76.876 1.00 39.19 82 LYS A N 1
ATOM 648 C CA . LYS A 1 110 ? 56.124 40.521 77.153 1.00 42.24 82 LYS A CA 1
ATOM 649 C C . LYS A 1 110 ? 55.551 39.671 76.023 1.00 38.85 82 LYS A C 1
ATOM 650 O O . LYS A 1 110 ? 54.445 39.932 75.545 1.00 39.31 82 LYS A O 1
ATOM 656 N N . ASP A 1 111 ? 56.314 38.667 75.604 1.00 39.67 83 ASP A N 1
ATOM 657 C CA . ASP A 1 111 ? 55.897 37.746 74.548 1.00 46.17 83 ASP A CA 1
ATOM 658 C C . ASP A 1 111 ? 55.477 38.491 73.286 1.00 45.18 83 ASP A C 1
ATOM 659 O O . ASP A 1 111 ? 54.408 38.237 72.725 1.00 46.65 83 ASP A O 1
ATOM 664 N N . ALA A 1 112 ? 56.319 39.422 72.855 1.00 39.88 84 ALA A N 1
ATOM 665 C CA . ALA A 1 112 ? 56.065 40.158 71.626 1.00 35.40 84 ALA A CA 1
ATOM 666 C C . ALA A 1 112 ? 56.201 39.230 70.425 1.00 37.11 84 ALA A C 1
ATOM 667 O O . ALA A 1 112 ? 57.228 38.568 70.256 1.00 36.68 84 ALA A O 1
ATOM 669 N N . PRO A 1 113 ? 55.151 39.165 69.594 1.00 38.65 85 PRO A N 1
ATOM 670 C CA . PRO A 1 113 ? 55.170 38.340 68.386 1.00 40.96 85 PRO A CA 1
ATOM 671 C C . PRO A 1 113 ? 56.134 38.909 67.355 1.00 41.19 85 PRO A C 1
ATOM 672 O O . PRO A 1 113 ? 56.222 40.125 67.198 1.00 40.67 85 PRO A O 1
ATOM 676 N N . ARG A 1 114 ? 56.860 38.038 66.669 1.00 46.58 86 ARG A N 1
ATOM 677 C CA . ARG A 1 114 ? 57.790 38.487 65.648 1.00 49.37 86 ARG A CA 1
ATOM 678 C C . ARG A 1 114 ? 57.059 38.846 64.363 1.00 43.73 86 ARG A C 1
ATOM 679 O O . ARG A 1 114 ? 56.186 38.107 63.909 1.00 44.65 86 ARG A O 1
ATOM 687 N N . SER A 1 115 ? 57.412 39.993 63.795 1.00 39.96 87 SER A N 1
ATOM 688 C CA . SER A 1 115 ? 56.940 40.369 62.469 1.00 36.90 87 SER A CA 1
ATOM 689 C C . SER A 1 115 ? 57.798 39.643 61.437 1.00 41.27 87 SER A C 1
ATOM 690 O O . SER A 1 115 ? 59.025 39.736 61.469 1.00 45.88 87 SER A O 1
ATOM 693 N N . THR A 1 116 ? 57.153 38.900 60.540 1.00 40.04 88 THR A N 1
ATOM 694 C CA . THR A 1 116 ? 57.864 38.092 59.551 1.00 42.46 88 THR A CA 1
ATOM 695 C C . THR A 1 116 ? 57.454 38.464 58.131 1.00 41.27 88 THR A C 1
ATOM 696 O O . THR A 1 116 ? 56.497 39.207 57.937 1.00 40.70 88 THR A O 1
ATOM 700 N N . ARG A 1 117 ? 58.165 37.926 57.143 1.00 41.59 89 ARG A N 1
ATOM 701 C CA . ARG A 1 117 ? 57.931 38.277 55.743 1.00 43.08 89 ARG A CA 1
ATOM 702 C C . ARG A 1 117 ? 56.507 37.960 55.285 1.00 42.40 89 ARG A C 1
ATOM 703 O O . ARG A 1 117 ? 55.899 38.734 54.547 1.00 40.54 89 ARG A O 1
ATOM 711 N N . THR A 1 118 ? 55.973 36.829 55.731 1.00 40.26 90 THR A N 1
ATOM 712 C CA . THR A 1 118 ? 54.611 36.447 55.374 1.00 44.91 90 THR A CA 1
ATOM 713 C C . THR A 1 118 ? 53.560 37.067 56.304 1.00 44.69 90 THR A C 1
ATOM 714 O O . THR A 1 118 ? 52.391 37.191 55.935 1.00 43.88 90 THR A O 1
ATOM 718 N N . GLU A 1 119 ? 53.981 37.466 57.502 1.00 44.09 91 GLU A N 1
ATOM 719 C CA . GLU A 1 119 ? 53.059 38.002 58.501 1.00 43.17 91 GLU A CA 1
ATOM 720 C C . GLU A 1 119 ? 53.589 39.292 59.115 1.00 34.37 91 GLU A C 1
ATOM 721 O O . GLU A 1 119 ? 54.009 39.311 60.275 1.00 29.07 91 GLU A O 1
ATOM 727 N N . ARG A 1 120 ? 53.563 40.370 58.338 1.00 28.81 92 ARG A N 1
ATOM 728 C CA . ARG A 1 120 ? 54.098 41.643 58.798 1.00 27.49 92 ARG A CA 1
ATOM 729 C C . ARG A 1 120 ? 53.185 42.289 59.829 1.00 25.57 92 ARG A C 1
ATOM 730 O O . ARG A 1 120 ? 51.959 42.196 59.737 1.00 24.97 92 ARG A O 1
ATOM 738 N N . ARG A 1 121 ? 53.801 42.943 60.810 1.00 24.77 93 ARG A N 1
ATOM 739 C CA . ARG A 1 121 ? 53.072 43.610 61.875 1.00 23.44 93 ARG A CA 1
ATOM 740 C C . ARG A 1 121 ? 53.443 45.084 61.936 1.00 22.02 93 ARG A C 1
ATOM 741 O O . ARG A 1 121 ? 54.520 45.476 61.488 1.00 22.62 93 ARG A O 1
ATOM 749 N N . GLY A 1 122 ? 52.535 45.891 62.476 1.00 20.59 94 GLY A N 1
ATOM 750 C CA . GLY A 1 122 ? 52.807 47.288 62.766 1.00 19.57 94 GLY A CA 1
ATOM 751 C C . GLY A 1 122 ? 52.974 47.434 64.268 1.00 21.48 94 GLY A C 1
ATOM 752 O O . GLY A 1 122 ? 52.876 46.444 64.992 1.00 19.62 94 GLY A O 1
ATOM 753 N N . ILE A 1 123 ? 53.229 48.648 64.746 1.00 18.08 95 ILE A N 1
ATOM 754 C CA . ILE A 1 123 ? 53.458 48.830 66.176 1.00 17.58 95 ILE A CA 1
ATOM 755 C C . ILE A 1 123 ? 52.800 50.114 66.691 1.00 17.54 95 ILE A C 1
ATOM 756 O O . ILE A 1 123 ? 52.839 51.164 66.030 1.00 17.46 95 ILE A O 1
ATOM 761 N N . PHE A 1 124 ? 52.150 49.993 67.845 1.00 17.64 96 PHE A N 1
ATOM 762 C CA . PHE A 1 124 ? 51.633 51.129 68.595 1.00 20.73 96 PHE A CA 1
ATOM 763 C C . PHE A 1 124 ? 52.674 51.561 69.617 1.00 19.19 96 PHE A C 1
ATOM 764 O O . PHE A 1 124 ? 53.347 50.717 70.210 1.00 19.24 96 PHE A O 1
ATOM 772 N N . CYS A 1 125 ? 52.797 52.869 69.827 1.00 16.47 97 CYS A N 1
ATOM 773 C CA . CYS A 1 125 ? 53.739 53.396 70.810 1.00 15.83 97 CYS A CA 1
ATOM 774 C C . CYS A 1 125 ? 53.369 52.936 72.214 1.00 15.16 97 CYS A C 1
ATOM 775 O O . CYS A 1 125 ? 52.233 52.523 72.470 1.00 14.12 97 CYS A O 1
ATOM 778 N N . ARG A 1 126 ? 54.338 53.031 73.117 1.00 14.74 98 ARG A N 1
ATOM 779 C CA . ARG A 1 126 ? 54.182 52.529 74.481 1.00 18.12 98 ARG A CA 1
ATOM 780 C C . ARG A 1 126 ? 53.075 53.255 75.238 1.00 18.15 98 ARG A C 1
ATOM 781 O O . ARG A 1 126 ? 52.440 52.673 76.118 1.00 17.08 98 ARG A O 1
ATOM 789 N N . ALA A 1 127 ? 52.823 54.511 74.866 1.00 16.10 99 ALA A N 1
ATOM 790 C CA . ALA A 1 127 ? 51.773 55.304 75.504 1.00 14.54 99 ALA A CA 1
ATOM 791 C C . ALA A 1 127 ? 50.379 54.900 75.022 1.00 16.94 99 ALA A C 1
ATOM 792 O O . ALA A 1 127 ? 49.380 55.494 75.427 1.00 16.31 99 ALA A O 1
ATOM 794 N N . SER A 1 128 ? 50.316 53.900 74.143 1.00 14.93 100 SER A N 1
ATOM 795 C CA . SER A 1 128 ? 49.035 53.352 73.700 1.00 15.85 100 SER A CA 1
ATOM 796 C C . SER A 1 128 ? 48.965 51.846 73.968 1.00 17.29 100 SER A C 1
ATOM 797 O O . SER A 1 128 ? 48.273 51.109 73.263 1.00 17.54 100 SER A O 1
ATOM 800 N N . TRP A 1 129 ? 49.687 51.391 74.992 1.00 15.73 101 TRP A N 1
ATOM 801 C CA . TRP A 1 129 ? 49.613 50.000 75.425 1.00 16.21 101 TRP A CA 1
ATOM 802 C C . TRP A 1 129 ? 48.604 49.872 76.563 1.00 18.38 101 TRP A C 1
ATOM 803 O O . TRP A 1 129 ? 48.608 50.690 77.478 1.00 16.46 101 TRP A O 1
ATOM 814 N N . GLY A 1 130 ? 47.750 48.855 76.509 1.00 17.28 102 GLY A N 1
ATOM 815 C CA . GLY A 1 130 ? 46.789 48.623 77.577 1.00 16.93 102 GLY A CA 1
ATOM 816 C C . GLY A 1 130 ? 45.703 49.687 77.635 1.00 19.57 102 GLY A C 1
ATOM 817 O O . GLY A 1 130 ? 45.441 50.387 76.645 1.00 17.17 102 GLY A O 1
ATOM 818 N N . LYS A 1 131 ? 45.072 49.823 78.797 1.00 18.70 103 LYS A N 1
ATOM 819 C CA . LYS A 1 131 ? 43.937 50.736 78.926 1.00 18.40 103 LYS A CA 1
ATOM 820 C C . LYS A 1 131 ? 44.353 52.192 78.811 1.00 18.15 103 LYS A C 1
ATOM 821 O O . LYS A 1 131 ? 45.302 52.627 79.467 1.00 19.99 103 LYS A O 1
ATOM 827 N N . ASP A 1 132 ? 43.628 52.924 77.962 1.00 16.89 104 ASP A N 1
ATOM 828 C CA . ASP A 1 132 ? 43.785 54.371 77.774 1.00 15.92 104 ASP A CA 1
ATOM 829 C C . ASP A 1 132 ? 44.174 55.104 79.063 1.00 17.44 104 ASP A C 1
ATOM 830 O O . ASP A 1 132 ? 43.410 55.109 80.029 1.00 15.96 104 ASP A O 1
ATOM 835 N N . TYR A 1 133 ? 45.346 55.734 79.061 1.00 16.46 105 TYR A N 1
ATOM 836 C CA . TYR A 1 133 ? 45.835 56.439 80.243 1.00 19.99 105 TYR A CA 1
ATOM 837 C C . TYR A 1 133 ? 44.905 57.576 80.676 1.00 19.46 105 TYR A C 1
ATOM 838 O O . TYR A 1 133 ? 44.906 57.952 81.845 1.00 20.34 105 TYR A O 1
ATOM 847 N N . HIS A 1 134 ? 44.125 58.122 79.743 1.00 16.68 106 HIS A N 1
ATOM 848 C CA . HIS A 1 134 ? 43.158 59.165 80.085 1.00 17.47 106 HIS A CA 1
ATOM 849 C C . HIS A 1 134 ? 42.195 58.653 81.150 1.00 18.94 106 HIS A C 1
ATOM 850 O O . HIS A 1 134 ? 41.877 59.355 82.115 1.00 19.21 106 HIS A O 1
ATOM 857 N N . ASP A 1 135 ? 41.734 57.421 80.967 1.00 17.53 107 ASP A N 1
ATOM 858 C CA . ASP A 1 135 ? 40.795 56.808 81.902 1.00 20.14 107 ASP A CA 1
ATOM 859 C C . ASP A 1 135 ? 41.461 56.450 83.227 1.00 22.06 107 ASP A C 1
ATOM 860 O O . ASP A 1 135 ? 40.886 56.667 84.297 1.00 21.72 107 ASP A O 1
ATOM 865 N N . VAL A 1 136 ? 42.666 55.891 83.151 1.00 19.45 108 VAL A N 1
ATOM 866 C CA . VAL A 1 136 ? 43.346 55.418 84.358 1.00 19.85 108 VAL A CA 1
ATOM 867 C C . VAL A 1 136 ? 43.696 56.599 85.257 1.00 17.20 108 VAL A C 1
ATOM 868 O O . VAL A 1 136 ? 43.395 56.590 86.456 1.00 18.01 108 VAL A O 1
ATOM 872 N N . LEU A 1 137 ? 44.3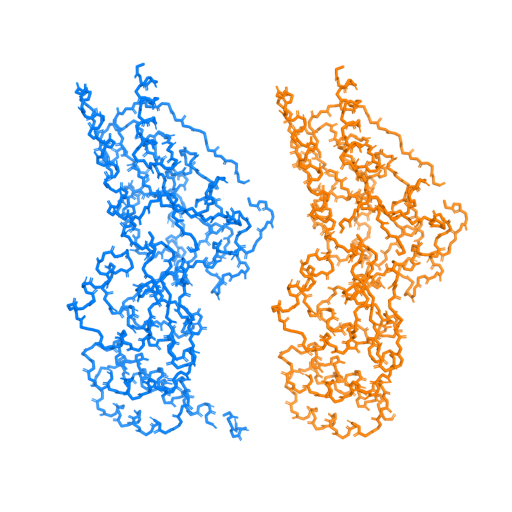10 57.629 84.685 1.00 16.70 109 LEU A N 1
ATOM 873 C CA . LEU A 1 137 ? 44.764 58.727 85.525 1.00 18.03 109 LEU A CA 1
ATOM 874 C C . LEU A 1 137 ? 43.590 59.566 86.024 1.00 19.12 109 LEU A C 1
ATOM 875 O O . LEU A 1 137 ? 43.649 60.094 87.129 1.00 18.99 109 LEU A O 1
ATOM 880 N N . ARG A 1 138 ? 42.513 59.670 85.245 1.00 21.31 110 ARG A N 1
ATOM 881 C CA . ARG A 1 138 ? 41.323 60.377 85.735 1.00 21.33 110 ARG A CA 1
ATOM 882 C C . ARG A 1 138 ? 40.689 59.623 86.909 1.00 20.94 110 ARG A C 1
ATOM 883 O O . ARG A 1 138 ? 40.178 60.230 87.852 1.00 22.03 110 ARG A O 1
ATOM 891 N N . GLU A 1 139 ? 40.724 58.296 86.842 1.00 20.11 111 GLU A N 1
ATOM 892 C CA . GLU A 1 139 ? 40.201 57.473 87.923 1.00 21.05 111 GLU A CA 1
ATOM 893 C C . GLU A 1 139 ? 40.976 57.744 89.211 1.00 23.11 111 GLU A C 1
ATOM 894 O O . GLU A 1 139 ? 40.397 57.780 90.292 1.00 23.32 111 GLU A O 1
ATOM 900 N N . LYS A 1 140 ? 42.281 57.966 89.091 1.00 21.00 112 LYS A N 1
ATOM 901 C CA . LYS A 1 140 ? 43.093 58.250 90.273 1.00 21.94 112 LYS A CA 1
ATOM 902 C C . LYS A 1 140 ? 42.841 59.666 90.786 1.00 22.15 112 LYS A C 1
ATOM 903 O O . LYS A 1 140 ? 42.755 59.880 91.989 1.00 22.81 112 LYS A O 1
ATOM 909 N N . LEU A 1 141 ? 42.722 60.632 89.878 1.00 21.58 113 LEU A N 1
ATOM 910 C CA . LEU A 1 141 ? 42.409 62.000 90.293 1.00 23.98 113 LEU A CA 1
ATOM 911 C C . LEU A 1 141 ? 41.069 62.057 91.018 1.00 24.00 113 LEU A C 1
ATOM 912 O O . LEU A 1 141 ? 40.920 62.783 91.998 1.00 25.25 113 LEU A O 1
ATOM 917 N N . ASP A 1 142 ? 40.096 61.286 90.540 1.00 24.10 114 ASP A N 1
ATOM 918 C CA . ASP A 1 142 ? 38.775 61.276 91.154 1.00 25.78 114 ASP A CA 1
ATOM 919 C C . ASP A 1 142 ? 38.858 60.805 92.599 1.00 28.36 114 ASP A C 1
ATOM 920 O O . ASP A 1 142 ? 38.165 61.325 93.474 1.00 28.42 114 ASP A O 1
ATOM 925 N N . LEU A 1 143 ? 39.709 59.814 92.840 1.00 25.82 115 LEU A N 1
ATOM 926 C CA . LEU A 1 143 ? 39.936 59.328 94.195 1.00 26.68 115 LEU A CA 1
ATOM 927 C C . LEU A 1 143 ? 40.587 60.401 95.064 1.00 27.30 115 LEU A C 1
ATOM 928 O O . LEU A 1 143 ? 40.178 60.617 96.206 1.00 28.85 115 LEU A O 1
ATOM 933 N N . LEU A 1 144 ? 41.598 61.080 94.526 1.00 26.46 116 LEU A N 1
ATOM 934 C CA . LEU A 1 144 ? 42.295 62.118 95.292 1.00 28.17 116 LEU A CA 1
ATOM 935 C C . LEU A 1 144 ? 41.365 63.287 95.600 1.00 28.57 116 LEU A C 1
ATOM 936 O O . LEU A 1 144 ? 41.420 63.870 96.686 1.00 29.94 116 LEU A O 1
ATOM 941 N N . GLU A 1 145 ? 40.501 63.617 94.648 1.00 28.41 117 GLU A N 1
ATOM 942 C CA . GLU A 1 145 ? 39.494 64.653 94.853 1.00 32.29 117 GLU A CA 1
ATOM 943 C C . GLU A 1 145 ? 38.517 64.274 95.964 1.00 32.64 117 GLU A C 1
ATOM 944 O O . GLU A 1 145 ? 38.195 65.097 96.836 1.00 33.78 117 GLU A O 1
ATOM 950 N N . ASP A 1 146 ? 38.045 63.029 95.943 1.00 33.69 118 ASP A N 1
ATOM 951 C CA . ASP A 1 146 ? 37.103 62.601 96.971 1.00 37.88 118 ASP A CA 1
ATOM 952 C C . ASP A 1 146 ? 37.777 62.553 98.330 1.00 34.49 118 ASP A C 1
ATOM 953 O O . ASP A 1 146 ? 37.140 62.808 99.343 1.00 38.77 118 ASP A O 1
ATOM 958 N N . PHE A 1 147 ? 39.065 62.223 98.350 1.00 32.85 119 PHE A N 1
ATOM 959 C CA . PHE A 1 147 ? 39.824 62.245 99.596 1.00 34.50 119 PHE A CA 1
ATOM 960 C C . PHE A 1 147 ? 39.775 63.647 100.201 1.00 35.02 119 PHE A C 1
ATOM 961 O O . PHE A 1 147 ? 39.465 63.823 101.383 1.00 36.84 119 PHE A O 1
ATOM 969 N N . LEU A 1 148 ? 40.061 64.644 99.370 1.00 34.37 120 LEU A N 1
ATOM 970 C CA . LEU A 1 148 ? 40.044 66.039 99.807 1.00 35.81 120 LEU A CA 1
ATOM 971 C C . LEU A 1 148 ? 38.649 66.527 100.202 1.00 38.10 120 LEU A C 1
ATOM 972 O O . LEU A 1 148 ? 38.490 67.160 101.243 1.00 40.04 120 LEU A O 1
ATOM 977 N N . LYS A 1 149 ? 37.646 66.242 99.377 1.00 38.05 121 LYS A N 1
ATOM 978 C CA . LYS A 1 149 ? 36.279 66.681 99.663 1.00 43.32 121 LYS A CA 1
ATOM 979 C C . LYS A 1 149 ? 35.721 66.028 100.924 1.00 42.61 121 LYS A C 1
ATOM 980 O O . LYS A 1 149 ? 34.905 66.625 101.633 1.00 44.65 121 LYS A O 1
ATOM 986 N N . SER A 1 150 ? 36.168 64.805 101.202 1.00 41.97 122 SER A N 1
ATOM 987 C CA . SER A 1 150 ? 35.683 64.049 102.360 1.00 44.06 122 SER A CA 1
ATOM 988 C C . SER A 1 150 ? 36.038 64.737 103.670 1.00 48.62 122 SER A C 1
ATOM 989 O O . SER A 1 150 ? 35.412 64.486 104.706 1.00 49.05 122 SER A O 1
ATOM 992 N N . LYS A 1 151 ? 37.049 65.600 103.628 1.00 49.72 123 LYS A N 1
ATOM 993 C CA . LYS A 1 151 ? 37.456 66.349 104.811 1.00 56.44 123 LYS A CA 1
ATOM 994 C C . LYS A 1 151 ? 36.404 67.398 105.169 1.00 66.10 123 LYS A C 1
ATOM 995 O O . LYS A 1 151 ? 36.404 67.930 106.283 1.00 69.52 123 LYS A O 1
ATOM 1001 N N . HIS A 1 152 ? 35.511 67.678 104.219 1.00 71.49 124 HIS A N 1
ATOM 1002 C CA . HIS A 1 152 ? 34.416 68.636 104.401 1.00 78.82 124 HIS A CA 1
ATOM 1003 C C . HIS A 1 152 ? 34.935 69.995 104.853 1.00 77.73 124 HIS A C 1
ATOM 1004 O O . HIS A 1 152 ? 34.571 70.489 105.921 1.00 81.33 124 HIS A O 1
ATOM 1011 N N . GLU A 1 153 ? 35.790 70.593 104.032 1.00 69.46 125 GLU A N 1
ATOM 1012 C CA . GLU A 1 153 ? 36.443 71.846 104.388 1.00 67.35 125 GLU A CA 1
ATOM 1013 C C . GLU A 1 153 ? 36.373 72.877 103.263 1.00 61.43 125 GLU A C 1
ATOM 1014 O O . GLU A 1 153 ? 37.264 73.718 103.137 1.00 57.57 125 GLU A O 1
ATOM 1020 N N . ASP A 1 154 ? 35.320 72.797 102.451 1.00 44.29 126 ASP A N 1
ATOM 1021 C CA . ASP A 1 154 ? 35.093 73.732 101.348 1.00 41.90 126 ASP A CA 1
ATOM 1022 C C . ASP A 1 154 ? 36.242 73.720 100.343 1.00 36.90 126 ASP A C 1
ATOM 1023 O O . ASP A 1 154 ? 36.552 74.735 99.715 1.00 39.60 126 ASP A O 1
ATOM 1028 N N . ILE A 1 155 ? 36.870 72.561 100.190 1.00 33.22 127 ILE A N 1
ATOM 1029 C CA . ILE A 1 155 ? 37.928 72.400 99.203 1.00 31.88 127 ILE A CA 1
ATOM 1030 C C . ILE A 1 155 ? 37.320 72.298 97.807 1.00 33.15 127 ILE A C 1
ATOM 1031 O O . ILE A 1 155 ? 36.307 71.628 97.614 1.00 35.37 127 ILE A O 1
ATOM 1036 N N . ARG A 1 156 ? 37.928 72.986 96.843 1.00 30.57 128 ARG A N 1
ATOM 1037 C CA . ARG A 1 156 ? 37.489 72.921 95.451 1.00 30.11 128 ARG A CA 1
ATOM 1038 C C . ARG A 1 156 ? 38.638 72.472 94.562 1.00 30.08 128 ARG A C 1
ATOM 1039 O O . ARG A 1 156 ? 39.800 72.795 94.819 1.00 28.67 128 ARG A O 1
ATOM 1047 N N . THR A 1 157 ? 38.313 71.708 93.522 1.00 27.00 129 THR A N 1
ATOM 1048 C CA . THR A 1 157 ? 39.329 71.103 92.678 1.00 26.59 129 THR A CA 1
ATOM 1049 C C . THR A 1 157 ? 38.940 71.157 91.202 1.00 25.13 129 THR A C 1
ATOM 1050 O O . THR A 1 157 ? 37.763 71.273 90.862 1.00 27.39 129 THR A O 1
ATOM 1054 N N . LYS A 1 158 ? 39.942 71.070 90.336 1.00 22.61 130 LYS A N 1
ATOM 1055 C CA . LYS A 1 158 ? 39.721 70.914 88.896 1.00 23.14 130 LYS A CA 1
ATOM 1056 C C . LYS A 1 158 ? 40.821 70.025 88.334 1.00 22.07 130 LYS A C 1
ATOM 1057 O O . LYS A 1 158 ? 42.003 70.360 88.413 1.00 25.31 130 LYS A O 1
ATOM 1063 N N . SER A 1 159 ? 40.431 68.880 87.786 1.00 20.50 131 SER A N 1
ATOM 1064 C CA . SER A 1 159 ? 41.403 67.880 87.355 1.00 20.11 131 SER A CA 1
ATOM 1065 C C . SER A 1 159 ? 41.492 67.763 85.844 1.00 21.00 131 SER A C 1
ATOM 1066 O O . SER A 1 159 ? 40.526 68.023 85.133 1.00 21.89 131 SER A O 1
ATOM 1077 N N . VAL A 1 161 ? 43.841 65.445 82.528 1.00 15.30 133 VAL A N 1
ATOM 1078 C CA . VAL A 1 161 ? 44.916 64.625 81.992 1.00 15.27 133 VAL A CA 1
ATOM 1079 C C . VAL A 1 161 ? 44.895 64.797 80.473 1.00 15.76 133 VAL A C 1
ATOM 1080 O O . VAL A 1 161 ? 43.929 64.421 79.810 1.00 17.92 133 VAL A O 1
ATOM 1084 N N . ASP A 1 162 ? 45.942 65.438 79.959 1.00 16.01 134 ASP A N 1
ATOM 1085 C CA . ASP A 1 162 ? 46.193 65.599 78.519 1.00 15.38 134 ASP A CA 1
ATOM 1086 C C . ASP A 1 162 ? 45.201 66.495 77.771 1.00 18.03 134 ASP A C 1
ATOM 1087 O O . ASP A 1 162 ? 45.614 67.295 76.920 1.00 16.50 134 ASP A O 1
ATOM 1092 N N . THR A 1 163 ? 43.910 66.375 78.066 1.00 17.49 135 THR A N 1
ATOM 1093 C CA . THR A 1 163 ? 42.892 67.077 77.279 1.00 21.10 135 THR A CA 1
ATOM 1094 C C . THR A 1 163 ? 42.421 68.363 77.949 1.00 23.31 135 THR A C 1
ATOM 1095 O O . THR A 1 163 ? 41.452 68.982 77.509 1.00 23.83 135 THR A O 1
ATOM 1099 N N . GLY A 1 164 ? 43.104 68.760 79.016 1.00 18.94 136 GLY A N 1
ATOM 1100 C CA . GLY A 1 164 ? 42.798 70.008 79.683 1.00 18.45 136 GLY A CA 1
ATOM 1101 C C . GLY A 1 164 ? 43.633 71.153 79.139 1.00 20.27 136 GLY A C 1
ATOM 1102 O O . GLY A 1 164 ? 44.463 70.965 78.242 1.00 19.68 136 GLY A O 1
ATOM 1103 N N . GLU A 1 165 ? 43.429 72.338 79.703 1.00 21.14 137 GLU A N 1
ATOM 1104 C CA . GLU A 1 165 ? 44.045 73.549 79.181 1.00 19.84 137 GLU A CA 1
ATOM 1105 C C . GLU A 1 165 ? 45.532 73.668 79.516 1.00 20.99 137 GLU A C 1
ATOM 1106 O O . GLU A 1 165 ? 46.306 74.177 78.707 1.00 21.30 137 GLU A O 1
ATOM 1112 N N . LEU A 1 166 ? 45.939 73.202 80.696 1.00 19.86 138 LEU A N 1
ATOM 1113 C CA . LEU A 1 166 ? 47.330 73.357 81.121 1.00 16.01 138 LEU A CA 1
ATOM 1114 C C . LEU A 1 166 ? 48.310 72.551 80.284 1.00 17.47 138 LEU A C 1
ATOM 1115 O O . LEU A 1 166 ? 47.932 71.597 79.601 1.00 18.22 138 LEU A O 1
ATOM 1120 N N . SER A 1 167 ? 49.574 72.956 80.332 1.00 17.85 139 SER A N 1
ATOM 1121 C CA . SER A 1 167 ? 50.651 72.098 79.866 1.00 16.04 139 SER A CA 1
ATOM 1122 C C . SER A 1 167 ? 50.986 71.132 81.003 1.00 16.59 139 SER A C 1
ATOM 1123 O O . SER A 1 167 ? 51.495 71.553 82.045 1.00 17.51 139 SER A O 1
ATOM 1126 N N . ASP A 1 168 ? 50.677 69.852 80.808 1.00 16.67 140 ASP A N 1
ATOM 1127 C CA . ASP A 1 168 ? 50.936 68.854 81.853 1.00 14.60 140 ASP A CA 1
ATOM 1128 C C . ASP A 1 168 ? 52.427 68.793 82.186 1.00 15.35 140 ASP A C 1
ATOM 1129 O O . ASP A 1 168 ? 52.803 68.604 83.342 1.00 18.10 140 ASP A O 1
ATOM 1134 N N . ARG A 1 169 ? 53.276 68.919 81.167 1.00 15.14 141 ARG A N 1
ATOM 1135 C CA . ARG A 1 169 ? 54.723 68.950 81.378 1.00 17.18 141 ARG A CA 1
ATOM 1136 C C . ARG A 1 169 ? 55.173 70.179 82.169 1.00 18.08 141 ARG A C 1
ATOM 1137 O O . ARG A 1 169 ? 56.027 70.067 83.047 1.00 19.50 141 ARG A O 1
ATOM 1145 N N . ALA A 1 170 ? 54.630 71.354 81.842 1.00 16.33 142 ALA A N 1
ATOM 1146 C CA . ALA A 1 170 ? 54.987 72.576 82.577 1.00 19.58 142 ALA A CA 1
ATOM 1147 C C . ALA A 1 170 ? 54.650 72.436 84.049 1.00 20.03 142 ALA A C 1
ATOM 1148 O O . ALA A 1 170 ? 55.426 72.836 84.914 1.00 20.23 142 ALA A O 1
ATOM 1150 N N . VAL A 1 171 ? 53.485 71.866 84.331 1.00 19.78 143 VAL A N 1
ATOM 1151 C CA . VAL A 1 171 ? 53.094 71.600 85.712 1.00 21.93 143 VAL A CA 1
ATOM 1152 C C . VAL A 1 171 ? 54.059 70.622 86.380 1.00 20.61 143 VAL A C 1
ATOM 1153 O O . VAL A 1 171 ? 54.538 70.878 87.490 1.00 21.94 143 VAL A O 1
ATOM 1157 N N . ALA A 1 172 ? 54.350 69.514 85.697 1.00 18.92 144 ALA A N 1
ATOM 1158 C CA . ALA A 1 172 ? 55.215 68.464 86.244 1.00 20.21 144 ALA A CA 1
ATOM 1159 C C . ALA A 1 172 ? 56.618 68.980 86.557 1.00 19.49 144 ALA A C 1
ATOM 1160 O O . ALA A 1 172 ? 57.205 68.627 87.582 1.00 18.97 144 ALA A O 1
ATOM 1162 N N . GLU A 1 173 ? 57.147 69.819 85.675 1.00 19.59 145 GLU A N 1
ATOM 1163 C CA . GLU A 1 173 ? 58.457 70.420 85.887 1.00 20.93 145 GLU A CA 1
ATOM 1164 C C . GLU A 1 173 ? 58.465 71.320 87.118 1.00 23.13 145 GLU A C 1
ATOM 1165 O O . GLU A 1 173 ? 59.372 71.245 87.953 1.00 23.36 145 GLU A O 1
ATOM 1171 N N . ARG A 1 174 ? 57.453 72.173 87.239 1.00 23.35 146 ARG A N 1
ATOM 1172 C CA . ARG A 1 174 ? 57.424 73.130 88.344 1.00 23.57 146 ARG A CA 1
ATOM 1173 C C . ARG A 1 174 ? 57.143 72.432 89.670 1.00 22.84 146 ARG A C 1
ATOM 1174 O O . ARG A 1 174 ? 57.471 72.957 90.739 1.00 23.60 146 ARG A O 1
ATOM 1182 N N . ALA A 1 175 ? 56.552 71.242 89.590 1.00 21.29 147 ALA A N 1
ATOM 1183 C CA . ALA A 1 175 ? 56.192 70.467 90.773 1.00 22.96 147 ALA A CA 1
ATOM 1184 C C . ALA A 1 175 ? 57.266 69.449 91.174 1.00 26.79 147 ALA A C 1
ATOM 1185 O O . ALA A 1 175 ? 57.091 68.709 92.146 1.00 26.36 147 ALA A O 1
ATOM 1187 N N . GLY A 1 176 ? 58.362 69.399 90.423 1.00 22.92 148 GLY A N 1
ATOM 1188 C CA . GLY A 1 176 ? 59.470 68.513 90.747 1.00 26.44 148 GLY A CA 1
ATOM 1189 C C . GLY A 1 176 ? 59.258 67.039 90.431 1.00 25.90 148 GLY A C 1
ATOM 1190 O O . GLY A 1 176 ? 59.908 66.167 91.021 1.00 25.66 148 GLY A O 1
ATOM 1191 N N . ILE A 1 177 ? 58.350 66.755 89.504 1.00 25.20 149 ILE A N 1
ATOM 1192 C CA . ILE A 1 177 ? 58.111 65.385 89.056 1.00 23.33 149 ILE A CA 1
ATOM 1193 C C . ILE A 1 177 ? 59.322 64.874 88.279 1.00 26.11 149 ILE A C 1
ATOM 1194 O O . ILE A 1 177 ? 59.846 63.786 88.546 1.00 26.39 149 ILE A O 1
ATOM 1199 N N . GLY A 1 178 ? 59.768 65.682 87.324 1.00 23.11 150 GLY A N 1
ATOM 1200 C CA . GLY A 1 178 ? 60.908 65.352 86.492 1.00 24.49 150 GLY A 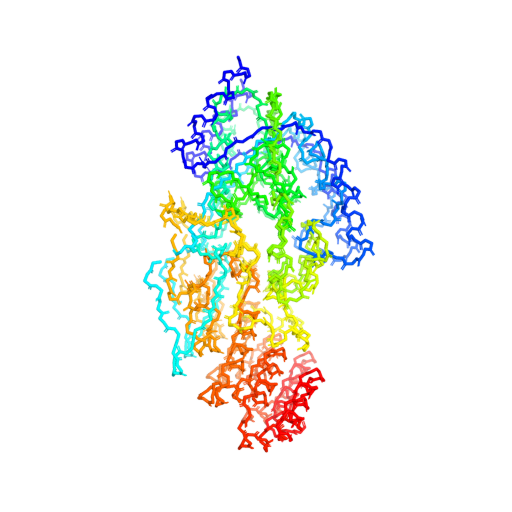CA 1
ATOM 1201 C C . GLY A 1 178 ? 61.477 66.618 85.878 1.00 25.90 150 GLY A C 1
ATOM 1202 O O . GLY A 1 178 ? 60.952 67.711 86.105 1.00 25.55 150 GLY A O 1
ATOM 1203 N N . PHE A 1 179 ? 62.555 66.487 85.112 1.00 21.13 151 PHE A N 1
ATOM 1204 C CA . PHE A 1 179 ? 63.134 67.657 84.456 1.00 22.76 151 PHE A CA 1
ATOM 1205 C C . PHE A 1 179 ? 62.783 67.635 82.974 1.00 23.47 151 PHE A C 1
ATOM 1206 O O . PHE A 1 179 ? 62.437 66.590 82.424 1.00 22.05 151 PHE A O 1
ATOM 1214 N N . SER A 1 180 ? 62.860 68.800 82.338 1.00 22.49 152 SER A N 1
ATOM 1215 C CA . SER A 1 180 ? 62.566 68.920 80.914 1.00 21.22 152 SER A CA 1
ATOM 1216 C C . SER A 1 180 ? 63.801 68.590 80.092 1.00 23.82 152 SER A C 1
ATOM 1217 O O . SER A 1 180 ? 64.763 69.359 80.075 1.00 23.85 152 SER A O 1
ATOM 1220 N N . ALA A 1 181 ? 63.770 67.449 79.406 1.00 22.96 153 ALA A N 1
ATOM 1221 C CA . ALA A 1 181 ? 64.949 66.946 78.720 1.00 19.79 153 ALA A CA 1
ATOM 1222 C C . ALA A 1 181 ? 65.014 67.441 77.279 1.00 22.24 153 ALA A C 1
ATOM 1223 O O . ALA A 1 181 ? 64.084 68.086 76.791 1.00 20.42 153 ALA A O 1
ATOM 1225 N N . LYS A 1 182 ? 66.123 67.141 76.608 1.00 23.68 154 LYS A N 1
ATOM 1226 C CA . LYS A 1 182 ? 66.364 67.650 75.260 1.00 24.25 154 LYS A CA 1
ATOM 1227 C C . LYS A 1 182 ? 65.403 67.056 74.238 1.00 23.38 154 LYS A C 1
ATOM 1228 O O . LYS A 1 182 ? 65.178 67.652 73.182 1.00 23.51 154 LYS A O 1
ATOM 1234 N N . ASN A 1 183 ? 64.829 65.891 74.543 1.00 21.45 155 ASN A N 1
ATOM 1235 C CA . ASN A 1 183 ? 63.822 65.302 73.655 1.00 18.65 155 ASN A CA 1
ATOM 1236 C C . ASN A 1 183 ? 62.413 65.803 73.963 1.00 18.15 155 ASN A C 1
ATOM 1237 O O . ASN A 1 183 ? 61.442 65.264 73.437 1.00 17.85 155 ASN A O 1
ATOM 1242 N N . CYS A 1 184 ? 62.338 66.820 74.828 1.00 17.75 156 CYS A N 1
ATOM 1243 C CA . CYS A 1 184 ? 61.101 67.472 75.288 1.00 16.60 156 CYS A CA 1
ATOM 1244 C C . CYS A 1 184 ? 60.350 66.682 76.351 1.00 18.43 156 CYS A C 1
ATOM 1245 O O . CYS A 1 184 ? 59.332 67.153 76.843 1.00 19.54 156 CYS A O 1
ATOM 1256 N N . ILE A 1 186 ? 59.358 65.125 79.943 1.00 17.15 158 ILE A N 1
ATOM 1257 C CA . ILE A 1 186 ? 59.558 65.177 81.387 1.00 16.37 158 ILE A CA 1
ATOM 1258 C C . ILE A 1 186 ? 60.164 63.839 81.795 1.00 18.24 158 ILE A C 1
ATOM 1259 O O . ILE A 1 186 ? 59.575 62.787 81.557 1.00 19.76 158 ILE A O 1
ATOM 1264 N N . THR A 1 187 ? 61.354 63.889 82.387 1.00 18.52 159 THR A N 1
ATOM 1265 C CA . THR A 1 187 ? 62.128 62.686 82.658 1.00 19.70 159 THR A CA 1
ATOM 1266 C C . THR A 1 187 ? 62.414 62.572 84.149 1.00 21.89 159 THR A C 1
ATOM 1267 O O . THR A 1 187 ? 62.997 63.476 84.747 1.00 22.85 159 THR A O 1
ATOM 1271 N N . THR A 1 188 ? 61.979 61.461 84.740 1.00 22.36 160 THR A N 1
ATOM 1272 C CA . THR A 1 188 ? 62.122 61.222 86.172 1.00 21.39 160 THR A CA 1
ATOM 1273 C C . THR A 1 188 ? 63.348 60.367 86.480 1.00 25.80 160 THR A C 1
ATOM 1274 O O . THR A 1 188 ? 63.745 59.533 85.664 1.00 26.27 160 THR A O 1
ATOM 1278 N N . PRO A 1 189 ? 63.953 60.559 87.665 1.00 26.74 161 PRO A N 1
ATOM 1279 C CA . PRO A 1 189 ? 65.127 59.738 87.976 1.00 29.12 161 PRO A CA 1
ATOM 1280 C C . PRO A 1 189 ? 64.815 58.247 88.157 1.00 28.94 161 PRO A C 1
ATOM 1281 O O . PRO A 1 189 ? 65.624 57.433 87.713 1.00 30.64 161 PRO A O 1
ATOM 1285 N N . GLU A 1 190 ? 63.684 57.878 88.755 1.00 25.74 162 GLU A N 1
ATOM 1286 C CA . GLU A 1 190 ? 63.439 56.447 88.968 1.00 28.28 162 GLU A CA 1
ATOM 1287 C C . GLU A 1 190 ? 62.811 55.753 87.762 1.00 28.38 162 GLU A C 1
ATOM 1288 O O . GLU A 1 190 ? 63.130 54.597 87.478 1.00 29.32 162 GLU A O 1
ATOM 1294 N N . TYR A 1 191 ? 61.933 56.453 87.050 1.00 23.67 163 TYR A N 1
ATOM 1295 C CA . TYR A 1 191 ? 61.123 55.822 86.013 1.00 20.46 163 TYR A CA 1
ATOM 1296 C C . TYR A 1 191 ? 61.491 56.259 84.602 1.00 21.61 163 TYR A C 1
ATOM 1297 O O . TYR A 1 191 ? 60.908 55.781 83.632 1.00 18.80 163 TYR A O 1
ATOM 1306 N N . GLY A 1 192 ? 62.456 57.164 84.486 1.00 21.69 164 GLY A N 1
ATOM 1307 C CA . GLY A 1 192 ? 62.804 57.713 83.185 1.00 20.89 164 GLY A CA 1
ATOM 1308 C C . GLY A 1 192 ? 61.697 58.589 82.629 1.00 18.52 164 GLY A C 1
ATOM 1309 O O . GLY A 1 192 ? 60.969 59.232 83.385 1.00 20.75 164 GLY A O 1
ATOM 1310 N N . SER A 1 193 ? 61.558 58.608 81.303 1.00 20.55 165 SER A N 1
ATOM 1311 C CA . SER A 1 193 ? 60.539 59.422 80.657 1.00 19.55 165 SER A CA 1
ATOM 1312 C C . SER A 1 193 ? 59.246 58.646 80.448 1.00 18.75 165 SER A C 1
ATOM 1313 O O . SER A 1 193 ? 58.248 59.203 79.985 1.00 17.17 165 SER A O 1
ATOM 1316 N N . TYR A 1 194 ? 59.269 57.358 80.777 1.00 21.07 166 TYR A N 1
ATOM 1317 C CA . TYR A 1 194 ? 58.123 56.485 80.532 1.00 18.24 166 TYR A CA 1
ATOM 1318 C C . TYR A 1 194 ? 57.063 56.656 81.618 1.00 18.98 166 TYR A C 1
ATOM 1319 O O . TYR A 1 194 ? 56.778 55.723 82.374 1.00 17.49 166 TYR A O 1
ATOM 1328 N N . VAL A 1 195 ? 56.494 57.854 81.706 1.00 17.93 167 VAL A N 1
ATOM 1329 C CA . VAL A 1 195 ? 55.441 58.131 82.681 1.00 16.62 167 VAL A CA 1
ATOM 1330 C C . VAL A 1 195 ? 54.304 58.924 82.042 1.00 17.05 167 VAL A C 1
ATOM 1331 O O . VAL A 1 195 ? 54.539 59.762 81.174 1.00 18.58 167 VAL A O 1
ATOM 1335 N N . TYR A 1 196 ? 53.075 58.627 82.459 1.00 16.79 168 TYR A N 1
ATOM 1336 C CA . TYR A 1 196 ? 51.909 59.442 82.123 1.00 14.91 168 TYR A CA 1
ATOM 1337 C C . TYR A 1 196 ? 51.786 60.559 83.136 1.00 17.34 168 TYR A C 1
ATOM 1338 O O . TYR A 1 196 ? 52.019 60.323 84.315 1.00 15.87 168 TYR A O 1
ATOM 1347 N N . LEU A 1 197 ? 51.382 61.750 82.693 1.00 15.33 169 LEU A N 1
ATOM 1348 C CA . LEU A 1 197 ? 51.221 62.884 83.603 1.00 16.55 169 LEU A CA 1
ATOM 1349 C C . LEU A 1 197 ? 49.772 63.352 83.743 1.00 16.76 169 LEU A C 1
ATOM 1350 O O . LEU A 1 197 ? 48.976 63.239 82.816 1.00 17.57 169 LEU A O 1
ATOM 1355 N N . ALA A 1 198 ? 49.443 63.890 84.913 1.00 16.57 170 ALA A N 1
ATOM 1356 C CA . ALA A 1 198 ? 48.140 64.499 85.145 1.00 17.48 170 ALA A CA 1
ATOM 1357 C C . ALA A 1 198 ? 48.239 65.465 86.312 1.00 18.58 170 ALA A C 1
ATOM 1358 O O . ALA A 1 198 ? 49.236 65.474 87.038 1.00 19.25 170 ALA A O 1
ATOM 1360 N N . GLU A 1 199 ? 47.212 66.280 86.505 1.00 18.45 171 GLU A N 1
ATOM 1361 C CA . GLU A 1 199 ? 47.274 67.243 87.590 1.00 17.99 171 GLU A CA 1
ATOM 1362 C C . GLU A 1 199 ? 45.902 67.703 88.046 1.00 19.49 171 GLU A C 1
ATOM 1363 O O . GLU A 1 199 ? 44.909 67.589 87.325 1.00 21.61 171 GLU A O 1
ATOM 1377 N N . ILE A 1 201 ? 44.228 71.008 90.039 1.00 19.90 173 ILE A N 1
ATOM 1378 C CA . ILE A 1 201 ? 44.290 72.334 90.640 1.00 20.87 173 ILE A CA 1
ATOM 1379 C C . ILE A 1 201 ? 43.411 72.364 91.881 1.00 21.94 173 ILE A C 1
ATOM 1380 O O . ILE A 1 201 ? 42.318 71.805 91.872 1.00 25.63 173 ILE A O 1
ATOM 1385 N N . THR A 1 202 ? 43.882 72.996 92.955 1.00 22.84 174 THR A N 1
ATOM 1386 C CA . THR A 1 202 ? 43.073 73.111 94.167 1.00 24.93 174 THR A CA 1
ATOM 1387 C C . THR A 1 202 ? 43.137 74.513 94.768 1.00 25.23 174 THR A C 1
ATOM 1388 O O . THR A 1 202 ? 43.964 75.333 94.372 1.00 29.63 174 THR A O 1
ATOM 1392 N N . ASN A 1 203 ? 42.261 74.769 95.734 1.00 26.44 175 ASN A N 1
ATOM 1393 C CA . ASN A 1 203 ? 42.283 76.020 96.493 1.00 27.81 175 ASN A CA 1
ATOM 1394 C C . ASN A 1 203 ? 43.014 75.865 97.823 1.00 32.47 175 ASN A C 1
ATOM 1395 O O . ASN A 1 203 ? 42.782 76.631 98.763 1.00 33.90 175 ASN A O 1
ATOM 1400 N N . ILE A 1 204 ? 43.885 74.865 97.903 1.00 29.70 176 ILE A N 1
ATOM 1401 C CA . ILE A 1 204 ? 44.651 74.603 99.117 1.00 32.10 176 ILE A CA 1
ATOM 1402 C C . ILE A 1 204 ? 46.072 75.132 98.967 1.00 30.38 176 ILE A C 1
ATOM 1403 O O . ILE A 1 204 ? 46.766 74.776 98.022 1.00 31.62 176 ILE A O 1
ATOM 1408 N N . PRO A 1 205 ? 46.512 75.983 99.905 1.00 30.96 177 PRO A N 1
ATOM 1409 C CA . PRO A 1 205 ? 47.855 76.566 99.811 1.00 30.99 177 PRO A CA 1
ATOM 1410 C C . PRO A 1 205 ? 48.966 75.609 100.241 1.00 33.74 177 PRO A C 1
ATOM 1411 O O . PRO A 1 205 ? 49.724 75.928 101.160 1.00 34.05 177 PRO A O 1
ATOM 1415 N N . PHE A 1 206 ? 49.046 74.449 99.592 1.00 33.68 178 PHE A N 1
ATOM 1416 C CA . PHE A 1 206 ? 50.138 73.504 99.810 1.00 31.06 178 PHE A CA 1
ATOM 1417 C C . PHE A 1 206 ? 51.487 74.169 99.550 1.00 34.30 178 PHE A C 1
ATOM 1418 O O . PHE A 1 206 ? 51.644 74.906 98.571 1.00 29.51 178 PHE A O 1
ATOM 1426 N N . GLU A 1 207 ? 52.460 73.900 100.415 1.00 34.07 179 GLU A N 1
ATOM 1427 C CA . GLU A 1 207 ? 53.833 74.324 100.166 1.00 37.26 179 GLU A CA 1
ATOM 1428 C C . GLU A 1 207 ? 54.344 73.655 98.890 1.00 32.84 179 GLU A C 1
ATOM 1429 O O . GLU A 1 207 ? 54.244 72.434 98.742 1.00 32.96 179 GLU A O 1
ATOM 1435 N N . PRO A 1 208 ? 54.882 74.452 97.956 1.00 27.56 180 PRO A N 1
ATOM 1436 C CA . PRO A 1 208 ? 55.316 73.856 96.687 1.00 32.35 180 PRO A CA 1
ATOM 1437 C C . PRO A 1 208 ? 56.636 73.108 96.824 1.00 33.46 180 PRO A C 1
ATOM 1438 O O . PRO A 1 208 ? 57.382 73.331 97.787 1.00 29.86 180 PRO A O 1
ATOM 1442 N N . ASP A 1 209 ? 56.910 72.226 95.869 1.00 32.17 181 ASP A N 1
ATOM 1443 C CA . ASP A 1 209 ? 58.155 71.472 95.845 1.00 31.68 181 ASP A CA 1
ATOM 1444 C C . ASP A 1 209 ? 59.195 72.204 95.002 1.00 32.27 181 ASP A C 1
ATOM 1445 O O . ASP A 1 209 ? 58.923 73.270 94.457 1.00 32.45 181 ASP A O 1
ATOM 1450 N N . VAL A 1 210 ? 60.391 71.634 94.908 1.00 35.98 182 VAL A N 1
ATOM 1451 C CA . VAL A 1 210 ? 61.489 72.259 94.177 1.00 38.58 182 VAL A CA 1
ATOM 1452 C C . VAL A 1 210 ? 61.761 71.513 92.866 1.00 37.05 182 VAL A C 1
ATOM 1453 O O . VAL A 1 210 ? 61.773 70.282 92.846 1.00 37.28 182 VAL A O 1
ATOM 1457 N N . PRO A 1 211 ? 61.950 72.251 91.757 1.00 39.65 183 PRO A N 1
ATOM 1458 C CA . PRO A 1 211 ? 62.290 71.591 90.488 1.00 38.38 183 PRO A CA 1
ATOM 1459 C C . PRO A 1 211 ? 63.594 70.804 90.598 1.00 38.89 183 PRO A C 1
ATOM 1460 O O . PRO A 1 211 ? 64.467 71.188 91.375 1.00 41.50 183 PRO A O 1
ATOM 1464 N N . ILE A 1 212 ? 63.730 69.718 89.842 1.00 33.89 184 ILE A N 1
ATOM 1465 C CA . ILE A 1 212 ? 64.928 68.896 89.966 1.00 34.96 184 ILE A CA 1
ATOM 1466 C C . ILE A 1 212 ? 65.935 69.169 88.846 1.00 34.70 184 ILE A C 1
ATOM 1467 O O . ILE A 1 212 ? 65.642 69.879 87.886 1.00 33.35 184 ILE A O 1
ATOM 1472 N N . GLU A 1 213 ? 67.126 68.600 89.001 1.00 34.44 185 GLU A N 1
ATOM 1473 C CA . GLU A 1 213 ? 68.279 68.908 88.163 1.00 36.16 185 GLU A CA 1
ATOM 1474 C C . GLU A 1 213 ? 68.196 68.308 86.758 1.00 31.95 185 GLU A C 1
ATOM 1475 O O . GLU A 1 213 ? 67.781 67.162 86.589 1.00 32.53 185 GLU A O 1
ATOM 1481 N N . ASP A 1 214 ? 68.594 69.092 85.758 1.00 30.23 186 ASP A N 1
ATOM 1482 C CA . ASP A 1 214 ? 68.713 68.597 84.386 1.00 30.36 186 ASP A CA 1
ATOM 1483 C C . ASP A 1 214 ? 69.849 67.584 84.318 1.00 33.28 186 ASP A C 1
ATOM 1484 O O . ASP A 1 214 ? 70.952 67.852 84.793 1.00 36.38 186 ASP A O 1
ATOM 1497 N N . CYS A 1 216 ? 70.728 65.825 81.326 1.00 30.43 188 CYS A N 1
ATOM 1498 C CA . CYS A 1 216 ? 71.115 65.535 79.949 1.00 28.89 188 CYS A CA 1
ATOM 1499 C C . CYS A 1 216 ? 72.588 65.796 79.641 1.00 34.06 188 CYS A C 1
ATOM 1500 O O . CYS A 1 216 ? 73.179 65.108 78.808 1.00 37.25 188 CYS A O 1
ATOM 1503 N N . GLY A 1 217 ? 73.175 66.791 80.296 1.00 34.25 189 GLY A N 1
ATOM 1504 C CA . GLY A 1 217 ? 74.553 67.158 80.027 1.00 35.81 189 GLY A CA 1
ATOM 1505 C C . GLY A 1 217 ? 74.771 67.488 78.561 1.00 34.72 189 GLY A C 1
ATOM 1506 O O . GLY A 1 217 ? 73.962 68.186 77.949 1.00 32.06 189 GLY A O 1
ATOM 1507 N N . SER A 1 218 ? 75.853 66.962 77.992 1.00 38.00 190 SER A N 1
ATOM 1508 C CA . SER A 1 218 ? 76.218 67.247 76.605 1.00 40.01 190 SER A CA 1
ATOM 1509 C C . SER A 1 218 ? 75.705 66.195 75.621 1.00 36.96 190 SER A C 1
ATOM 1510 O O . SER A 1 218 ? 76.102 66.180 74.454 1.00 38.83 190 SER A O 1
ATOM 1513 N N . CYS A 1 219 ? 74.829 65.319 76.094 1.00 30.83 191 CYS A N 1
ATOM 1514 C CA . CYS A 1 219 ? 74.265 64.265 75.257 1.00 29.66 191 CYS A CA 1
ATOM 1515 C C . CYS A 1 219 ? 73.371 64.854 74.159 1.00 29.65 191 CYS A C 1
ATOM 1516 O O . CYS A 1 219 ? 72.696 65.857 74.377 1.00 29.73 191 CYS A O 1
ATOM 1519 N N . THR A 1 220 ? 73.386 64.245 72.974 1.00 31.89 192 THR A N 1
ATOM 1520 C CA . THR A 1 220 ? 72.505 64.668 71.881 1.00 29.21 192 THR A CA 1
ATOM 1521 C C . THR A 1 220 ? 71.893 63.478 71.153 1.00 27.38 192 THR A C 1
ATOM 1522 O O . THR A 1 220 ? 71.472 63.604 70.003 1.00 26.43 192 THR A O 1
ATOM 1526 N N . LYS A 1 221 ? 71.838 62.331 71.827 1.00 29.53 193 LYS A N 1
ATOM 1527 C CA . LYS A 1 221 ? 71.440 61.077 71.185 1.00 29.54 193 LYS A CA 1
ATOM 1528 C C . LYS A 1 221 ? 70.033 61.123 70.590 1.00 26.42 193 LYS A C 1
ATOM 1529 O O . LYS A 1 221 ? 69.815 60.639 69.477 1.00 26.45 193 LYS A O 1
ATOM 1535 N N . CYS A 1 222 ? 69.091 61.713 71.319 1.00 26.20 194 CYS A N 1
ATOM 1536 C CA . CYS A 1 222 ? 67.714 61.826 70.839 1.00 25.29 194 CYS A CA 1
ATOM 1537 C C . CYS A 1 222 ? 67.618 62.700 69.590 1.00 25.19 194 CYS A C 1
ATOM 1538 O O . CYS A 1 222 ? 66.913 62.367 68.641 1.00 21.74 194 CYS A O 1
ATOM 1541 N N . LEU A 1 223 ? 68.319 63.827 69.602 1.00 26.13 195 LEU A N 1
ATOM 1542 C CA . LEU A 1 223 ? 68.288 64.750 68.473 1.00 24.60 195 LEU A CA 1
ATOM 1543 C C . LEU A 1 223 ? 68.896 64.094 67.241 1.00 27.05 195 LEU A C 1
ATOM 1544 O O . LEU A 1 223 ? 68.418 64.285 66.117 1.00 27.80 195 LEU A O 1
ATOM 1549 N N . ASP A 1 224 ? 69.945 63.307 67.457 1.00 24.51 196 ASP A N 1
ATOM 1550 C CA . ASP A 1 224 ? 70.635 62.647 66.355 1.00 28.62 196 ASP A CA 1
ATOM 1551 C C . ASP A 1 224 ? 69.810 61.495 65.786 1.00 29.81 196 ASP A C 1
ATOM 1552 O O . ASP A 1 224 ? 69.874 61.210 64.592 1.00 33.79 196 ASP A O 1
ATOM 1557 N N . ALA A 1 225 ? 69.024 60.846 66.638 1.00 25.55 197 ALA A N 1
ATOM 1558 C CA . ALA A 1 225 ? 68.286 59.652 66.235 1.00 27.59 197 ALA A CA 1
ATOM 1559 C C . ALA A 1 225 ? 66.915 59.942 65.621 1.00 25.09 197 ALA A C 1
ATOM 1560 O O . ALA A 1 225 ? 66.354 59.083 64.943 1.00 25.72 197 ALA A O 1
ATOM 1562 N N . CYS A 1 226 ? 66.364 61.130 65.868 1.00 21.39 198 CYS A N 1
ATOM 1563 C CA . CYS A 1 226 ? 65.039 61.452 65.344 1.00 20.51 198 CYS A CA 1
ATOM 1564 C C . CYS A 1 226 ? 65.008 61.301 63.824 1.00 23.79 198 CYS A C 1
ATOM 1565 O O . CYS A 1 226 ? 65.811 61.911 63.115 1.00 24.93 198 CYS A O 1
ATOM 1568 N N . PRO A 1 227 ? 64.085 60.472 63.317 1.00 22.61 199 PRO A N 1
ATOM 1569 C CA . PRO A 1 227 ? 64.116 60.113 61.894 1.00 23.74 199 PRO A CA 1
ATOM 1570 C C . PRO A 1 227 ? 63.808 61.284 60.963 1.00 24.94 199 PRO A C 1
ATOM 1571 O O . PRO A 1 227 ? 64.174 61.226 59.786 1.00 24.36 199 PRO A O 1
ATOM 1575 N N . THR A 1 228 ? 63.164 62.329 61.474 1.00 22.24 200 THR A N 1
ATOM 1576 C CA . THR A 1 228 ? 62.744 63.449 60.632 1.00 23.71 200 THR A CA 1
ATOM 1577 C C . THR A 1 228 ? 63.438 64.753 60.989 1.00 23.68 200 THR A C 1
ATOM 1578 O O . THR A 1 228 ? 63.248 65.764 60.316 1.00 21.87 200 THR A O 1
ATOM 1582 N N . GLY A 1 229 ? 64.226 64.734 62.058 1.00 26.27 201 GLY A N 1
ATOM 1583 C CA . GLY A 1 229 ? 64.858 65.941 62.558 1.00 25.83 201 GLY A CA 1
ATOM 1584 C C . GLY A 1 229 ? 63.860 66.903 63.179 1.00 24.59 201 GLY A C 1
ATOM 1585 O O . GLY A 1 229 ? 64.090 68.110 63.211 1.00 25.82 201 GLY A O 1
ATOM 1586 N N . ALA A 1 230 ? 62.750 66.365 63.678 1.00 22.09 202 ALA A N 1
ATOM 1587 C CA . ALA A 1 230 ? 61.695 67.182 64.275 1.00 22.81 202 ALA A CA 1
ATOM 1588 C C . ALA A 1 230 ? 62.164 67.867 65.561 1.00 22.81 202 ALA A C 1
ATOM 1589 O O . ALA A 1 230 ? 61.632 68.906 65.953 1.00 23.88 202 ALA A O 1
ATOM 1591 N N . LEU A 1 231 ? 63.148 67.274 66.225 1.00 19.17 203 LEU A N 1
ATOM 1592 C CA . LEU A 1 231 ? 63.790 67.936 67.349 1.00 19.19 203 LEU A CA 1
ATOM 1593 C C . LEU A 1 231 ? 64.804 68.925 66.780 1.00 23.22 203 LEU A C 1
ATOM 1594 O O . LEU A 1 231 ? 65.969 68.586 66.570 1.00 24.61 203 LEU A O 1
ATOM 1599 N N . VAL A 1 232 ? 64.340 70.144 66.509 1.00 21.39 204 VAL A N 1
ATOM 1600 C CA . VAL A 1 232 ? 65.131 71.123 65.757 1.00 24.93 204 VAL A CA 1
ATOM 1601 C C . VAL A 1 232 ? 66.214 71.779 66.618 1.00 27.14 204 VAL A C 1
ATOM 1602 O O . VAL A 1 232 ? 67.256 72.191 66.113 1.00 29.48 204 VAL A O 1
ATOM 1606 N N . ASN A 1 233 ? 65.946 71.869 67.916 1.00 26.27 205 ASN A N 1
ATOM 1607 C CA . ASN A 1 233 ? 66.914 72.324 68.910 1.00 27.10 205 ASN A CA 1
ATOM 1608 C C . ASN A 1 233 ? 66.664 71.547 70.198 1.00 24.22 205 ASN A C 1
ATOM 1609 O O . ASN A 1 233 ? 65.614 70.925 70.338 1.00 21.77 205 ASN A O 1
ATOM 1614 N N . PRO A 1 234 ? 67.622 71.569 71.141 1.00 26.67 206 PRO A N 1
ATOM 1615 C CA . PRO A 1 234 ? 67.351 70.920 72.431 1.00 26.23 206 PRO A CA 1
ATOM 1616 C C . PRO A 1 234 ? 66.045 71.408 73.067 1.00 25.05 206 PRO A C 1
ATOM 1617 O O . PRO A 1 234 ? 65.863 72.611 73.268 1.00 23.52 206 PRO A O 1
ATOM 1621 N N . GLY A 1 235 ? 65.137 70.475 73.347 1.00 23.87 207 GLY A N 1
ATOM 1622 C CA . GLY A 1 235 ? 63.853 70.805 73.942 1.00 22.88 207 GLY A CA 1
ATOM 1623 C C . GLY A 1 235 ? 62.921 71.611 73.047 1.00 24.34 207 GLY A C 1
ATOM 1624 O O . GLY A 1 235 ? 62.014 72.284 73.539 1.00 22.82 207 GLY A O 1
ATOM 1625 N N . GLN A 1 236 ? 63.128 71.549 71.733 1.00 21.23 208 GLN A N 1
ATOM 1626 C CA . GLN A 1 236 ? 62.261 72.270 70.805 1.00 18.66 208 GLN A CA 1
ATOM 1627 C C . GLN A 1 236 ? 61.773 71.355 69.689 1.00 20.33 208 GLN A C 1
ATOM 1628 O O . GLN A 1 236 ? 62.559 70.890 68.870 1.00 21.88 208 GLN A O 1
ATOM 1634 N N . LEU A 1 237 ? 60.473 71.098 69.671 1.00 19.28 209 LEU A N 1
ATOM 1635 C CA . LEU A 1 237 ? 59.892 70.217 68.673 1.00 19.13 209 LEU A CA 1
ATOM 1636 C C . LEU A 1 237 ? 59.199 71.007 67.577 1.00 17.97 209 LEU A C 1
ATOM 1637 O O . LEU A 1 237 ? 58.406 71.899 67.859 1.00 15.43 209 LEU A O 1
ATOM 1642 N N . ASN A 1 238 ? 59.511 70.687 66.325 1.00 18.79 210 ASN A N 1
ATOM 1643 C CA . ASN A 1 238 ? 58.643 71.074 65.228 1.00 19.40 210 ASN A CA 1
ATOM 1644 C C . ASN A 1 238 ? 57.627 69.954 65.072 1.00 18.62 210 ASN A C 1
ATOM 1645 O O . ASN A 1 238 ? 57.891 68.963 64.393 1.00 17.83 210 ASN A O 1
ATOM 1650 N N . ALA A 1 239 ? 56.478 70.105 65.725 1.00 18.51 211 ALA A N 1
ATOM 1651 C CA . ALA A 1 239 ? 55.489 69.036 65.795 1.00 14.70 211 ALA A CA 1
ATOM 1652 C C . ALA A 1 239 ? 55.012 68.616 64.402 1.00 18.82 211 ALA A C 1
ATOM 1653 O O . ALA A 1 239 ? 54.686 67.453 64.182 1.00 20.62 211 ALA A O 1
ATOM 1655 N N . GLN A 1 240 ? 54.993 69.553 63.459 1.00 18.64 212 GLN A N 1
ATOM 1656 C CA . GLN A 1 240 ? 54.532 69.234 62.110 1.00 18.03 212 GLN A CA 1
ATOM 1657 C C . GLN A 1 240 ? 55.417 68.197 61.413 1.00 21.51 212 GLN A C 1
ATOM 1658 O O . GLN A 1 240 ? 54.992 67.586 60.435 1.00 22.16 212 GLN A O 1
ATOM 1664 N N . ARG A 1 241 ? 56.638 67.997 61.910 1.00 17.45 213 ARG A N 1
ATOM 1665 C CA . ARG A 1 241 ? 57.547 67.016 61.317 1.00 18.26 213 ARG A CA 1
ATOM 1666 C C . ARG A 1 241 ? 57.723 65.780 62.194 1.00 19.27 213 ARG A C 1
ATOM 1667 O O . ARG A 1 241 ? 58.438 64.854 61.819 1.00 20.18 213 ARG A O 1
ATOM 1675 N N . CYS A 1 242 ? 57.072 65.771 63.355 1.00 15.60 214 CYS A N 1
ATOM 1676 C CA . CYS A 1 242 ? 57.189 64.666 64.299 1.00 15.92 214 CYS A CA 1
ATOM 1677 C C . CYS A 1 242 ? 56.317 63.483 63.876 1.00 16.65 214 CYS A C 1
ATOM 1678 O O . CYS A 1 242 ? 55.123 63.639 63.631 1.00 16.13 214 CYS A O 1
ATOM 1681 N N . ILE A 1 243 ? 56.927 62.303 63.777 1.00 16.70 215 ILE A N 1
ATOM 1682 C CA . ILE A 1 243 ? 56.202 61.101 63.376 1.00 17.26 215 ILE A CA 1
ATOM 1683 C C . ILE A 1 243 ? 55.004 60.844 64.281 1.00 16.50 215 ILE A C 1
ATOM 1684 O O . ILE A 1 243 ? 53.965 60.399 63.807 1.00 17.06 215 ILE A O 1
ATOM 1689 N N . SER A 1 244 ? 55.135 61.138 65.576 1.00 14.45 216 SER A N 1
ATOM 1690 C CA . SER A 1 244 ? 54.016 60.916 66.486 1.00 14.96 216 SER A CA 1
ATOM 1691 C C . SER A 1 244 ? 52.790 61.707 66.047 1.00 15.90 216 SER A C 1
ATOM 1692 O O . SER A 1 244 ? 51.683 61.169 65.963 1.00 15.27 216 SER A O 1
ATOM 1695 N N . PHE A 1 245 ? 52.990 62.992 65.774 1.00 14.00 217 PHE A N 1
ATOM 1696 C CA . PHE A 1 245 ? 51.923 63.817 65.225 1.00 15.70 217 PHE A CA 1
ATOM 1697 C C . PHE A 1 245 ? 51.423 63.281 63.875 1.00 16.45 217 PHE A C 1
ATOM 1698 O O . PHE A 1 245 ? 50.218 63.132 63.651 1.00 16.10 217 PHE A O 1
ATOM 1706 N N . LEU A 1 246 ? 52.360 62.996 62.980 1.00 16.09 218 LEU A N 1
ATOM 1707 C CA . LEU A 1 246 ? 52.007 62.585 61.622 1.00 15.02 218 LEU A CA 1
ATOM 1708 C C . LEU A 1 246 ? 51.165 61.303 61.577 1.00 14.94 218 LEU A C 1
ATOM 1709 O O . LEU A 1 246 ? 50.268 61.190 60.741 1.00 17.00 218 LEU A O 1
ATOM 1714 N N . THR A 1 247 ? 51.421 60.359 62.486 1.00 16.24 219 THR A N 1
ATOM 1715 C CA . THR A 1 247 ? 50.632 59.123 62.515 1.00 17.95 219 THR A CA 1
ATOM 1716 C C . THR A 1 247 ? 49.163 59.398 62.831 1.00 18.35 219 THR A C 1
ATOM 1717 O O . THR A 1 247 ? 48.299 58.580 62.525 1.00 19.20 219 THR A O 1
ATOM 1721 N N . GLN A 1 248 ? 48.883 60.546 63.447 1.00 16.37 220 GLN A N 1
ATOM 1722 C CA . GLN A 1 248 ? 47.531 60.864 63.899 1.00 14.70 220 GLN A CA 1
ATOM 1723 C C . GLN A 1 248 ? 46.745 61.782 62.971 1.00 17.58 220 GLN A C 1
ATOM 1724 O O . GLN A 1 248 ? 45.607 62.146 63.269 1.00 21.67 220 GLN A O 1
ATOM 1730 N N . THR A 1 249 ? 47.333 62.166 61.846 1.00 13.54 221 THR A N 1
ATOM 1731 C CA . THR A 1 249 ? 46.617 63.053 60.932 1.00 14.85 221 THR A CA 1
ATOM 1732 C C . THR A 1 249 ? 45.597 62.268 60.098 1.00 20.69 221 THR A C 1
ATOM 1733 O O . THR A 1 249 ? 45.780 61.074 59.825 1.00 20.86 221 THR A O 1
ATOM 1737 N N . LYS A 1 250 ? 44.520 62.941 59.707 1.00 16.54 222 LYS A N 1
ATOM 1738 C CA . LYS A 1 250 ? 43.414 62.279 59.020 1.00 18.57 222 LYS A CA 1
ATOM 1739 C C . LYS A 1 250 ? 43.463 62.400 57.498 1.00 21.44 222 LYS A C 1
ATOM 1740 O O . LYS A 1 250 ? 42.723 61.709 56.805 1.00 23.06 222 LYS A O 1
ATOM 1746 N N . GLY A 1 251 ? 44.321 63.273 56.979 1.00 19.43 223 GLY A N 1
ATOM 1747 C CA . GLY A 1 251 ? 44.431 63.441 55.536 1.00 17.04 223 GLY A CA 1
ATOM 1748 C C . GLY A 1 251 ? 45.525 62.579 54.934 1.00 18.32 223 GLY A C 1
ATOM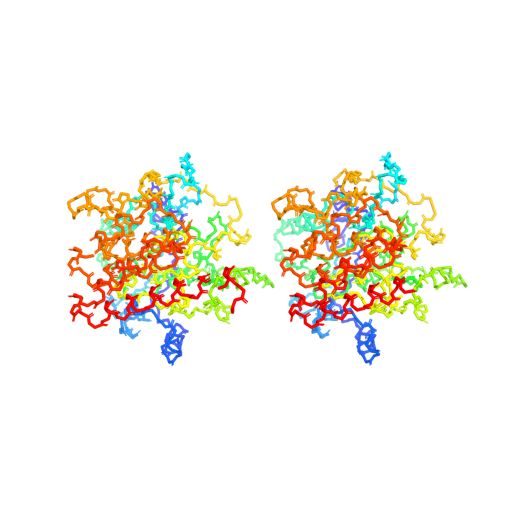 1749 O O . GLY A 1 251 ? 45.935 61.585 55.528 1.00 16.92 223 GLY A O 1
ATOM 1750 N N . PHE A 1 252 ? 45.986 62.945 53.741 1.00 20.68 224 PHE A N 1
ATOM 1751 C CA . PHE A 1 252 ? 47.110 62.248 53.114 1.00 20.97 224 PHE A CA 1
ATOM 1752 C C . PHE A 1 252 ? 48.407 62.606 53.826 1.00 23.31 224 PHE A C 1
ATOM 1753 O O . PHE A 1 252 ? 48.618 63.758 54.190 1.00 26.13 224 PHE A O 1
ATOM 1761 N N . LEU A 1 253 ? 49.278 61.624 54.021 1.00 18.80 225 LEU A N 1
ATOM 1762 C CA . LEU A 1 253 ? 50.586 61.891 54.605 1.00 19.52 225 LEU A CA 1
ATOM 1763 C C . LEU A 1 253 ? 51.512 62.455 53.535 1.00 19.47 225 LEU A C 1
ATOM 1764 O O . LEU A 1 253 ? 51.625 61.875 52.453 1.00 19.84 225 LEU A O 1
ATOM 1769 N N . PRO A 1 254 ? 52.170 63.593 53.823 1.00 19.60 226 PRO A N 1
ATOM 1770 C CA . PRO A 1 254 ? 53.124 64.141 52.851 1.00 22.94 226 PRO A CA 1
ATOM 1771 C C . PRO A 1 254 ? 54.155 63.090 52.428 1.00 20.69 226 PRO A C 1
ATOM 1772 O O . PRO A 1 254 ? 54.617 62.320 53.265 1.00 19.04 226 PRO A O 1
ATOM 1776 N N . ASP A 1 255 ? 54.481 63.046 51.139 1.00 20.12 227 ASP A N 1
ATOM 1777 C CA . ASP A 1 255 ? 55.353 62.005 50.597 1.00 19.06 227 ASP A CA 1
ATOM 1778 C C . ASP A 1 255 ? 56.677 61.848 51.346 1.00 18.67 227 ASP A C 1
ATOM 1779 O O . ASP A 1 255 ? 57.143 60.729 51.555 1.00 19.68 227 ASP A O 1
ATOM 1784 N N . GLU A 1 256 ? 57.275 62.961 51.761 1.00 21.94 228 GLU A N 1
ATOM 1785 C CA . GLU A 1 256 ? 58.583 62.911 52.421 1.00 23.03 228 GLU A CA 1
ATOM 1786 C C . GLU A 1 256 ? 58.588 62.056 53.694 1.00 25.28 228 GLU A C 1
ATOM 1787 O O . GLU A 1 256 ? 59.637 61.560 54.103 1.00 28.25 228 GLU A O 1
ATOM 1793 N N . PHE A 1 257 ? 57.425 61.866 54.310 1.00 19.23 229 PHE A N 1
ATOM 1794 C CA . PHE A 1 257 ? 57.353 61.086 55.544 1.00 17.80 229 PHE A CA 1
ATOM 1795 C C . PHE A 1 257 ? 56.909 59.644 55.316 1.00 18.09 229 PHE A C 1
ATOM 1796 O O . PHE A 1 257 ? 56.913 58.840 56.243 1.00 19.67 229 PHE A O 1
ATOM 1804 N N . ARG A 1 258 ? 56.524 59.319 54.086 1.00 16.58 230 ARG A N 1
ATOM 1805 C CA . ARG A 1 258 ? 56.004 57.987 53.797 1.00 16.56 230 ARG A CA 1
ATOM 1806 C C . ARG A 1 258 ? 57.082 56.913 53.900 1.00 22.65 230 ARG A C 1
ATOM 1807 O O . ARG A 1 258 ? 56.777 55.747 54.154 1.00 24.14 230 ARG A O 1
ATOM 1815 N N . THR A 1 259 ? 58.337 57.313 53.723 1.00 24.71 231 THR A N 1
ATOM 1816 C CA . THR A 1 259 ? 59.455 56.381 53.843 1.00 27.59 231 THR A CA 1
ATOM 1817 C C . THR A 1 259 ? 60.167 56.500 55.192 1.00 27.64 231 THR A C 1
ATOM 1818 O O . THR A 1 259 ? 61.213 55.886 55.407 1.00 34.65 231 THR A O 1
ATOM 1822 N N . LYS A 1 260 ? 59.605 57.289 56.099 1.00 18.79 232 LYS A N 1
ATOM 1823 C CA . LYS A 1 260 ? 60.209 57.468 57.416 1.00 19.55 232 LYS A CA 1
ATOM 1824 C C . LYS A 1 260 ? 59.338 56.906 58.534 1.00 23.10 232 LYS A C 1
ATOM 1825 O O . LYS A 1 260 ? 59.807 56.696 59.655 1.00 23.21 232 LYS A O 1
ATOM 1831 N N . ILE A 1 261 ? 58.072 56.655 58.225 1.00 22.12 233 ILE A N 1
ATOM 1832 C CA . ILE A 1 261 ? 57.123 56.177 59.228 1.00 21.51 233 ILE A CA 1
ATOM 1833 C C . ILE A 1 261 ? 57.417 54.719 59.620 1.00 21.09 233 ILE A C 1
ATOM 1834 O O . ILE A 1 261 ? 57.100 54.287 60.735 1.00 21.85 233 ILE A O 1
ATOM 1839 N N . GLY A 1 262 ? 58.054 53.974 58.720 1.00 22.23 234 GLY A N 1
ATOM 1840 C CA . GLY A 1 262 ? 58.391 52.583 58.982 1.00 23.76 234 GLY A CA 1
ATOM 1841 C C . GLY A 1 262 ? 57.140 51.753 59.179 1.00 25.32 234 GLY A C 1
ATOM 1842 O O . GLY A 1 262 ? 56.225 51.813 58.362 1.00 25.90 234 GLY A O 1
ATOM 1843 N N . ASN A 1 263 ? 57.074 50.985 60.264 1.00 22.57 235 ASN A N 1
ATOM 1844 C CA . ASN A 1 263 ? 55.864 50.212 60.516 1.00 23.79 235 ASN A CA 1
ATOM 1845 C C . ASN A 1 263 ? 55.083 50.753 61.708 1.00 21.56 235 ASN A C 1
ATOM 1846 O O . ASN A 1 263 ? 54.307 50.032 62.333 1.00 19.76 235 ASN A O 1
ATOM 1851 N N . ARG A 1 264 ? 55.274 52.037 61.995 1.00 19.63 236 ARG A N 1
ATOM 1852 C CA . ARG A 1 264 ? 54.544 52.697 63.069 1.00 20.04 236 ARG A CA 1
ATOM 1853 C C . ARG A 1 264 ? 53.084 52.945 62.699 1.00 22.45 236 ARG A C 1
ATOM 1854 O O . ARG A 1 264 ? 52.785 53.518 61.651 1.00 22.27 236 ARG A O 1
ATOM 1862 N N . LEU A 1 265 ? 52.170 52.512 63.563 1.00 17.28 237 LEU A N 1
ATOM 1863 C CA . LEU A 1 265 ? 50.746 52.705 63.305 1.00 12.89 237 LEU A CA 1
ATOM 1864 C C . LEU A 1 265 ? 50.188 53.872 64.107 1.00 16.04 237 LEU A C 1
ATOM 1865 O O . LEU A 1 265 ? 49.176 54.470 63.742 1.00 15.50 237 LEU A O 1
ATOM 1870 N N . TYR A 1 266 ? 50.843 54.164 65.223 1.00 18.03 238 TYR A N 1
ATOM 1871 C CA . TYR A 1 266 ? 50.399 55.229 66.106 1.00 19.19 238 TYR A CA 1
ATOM 1872 C C . TYR A 1 266 ? 51.543 55.597 67.023 1.00 16.81 238 TYR A C 1
ATOM 1873 O O . TYR A 1 266 ? 52.103 54.727 67.684 1.00 15.87 238 TYR A O 1
ATOM 1882 N N . GLY A 1 267 ? 51.889 56.883 67.049 1.00 15.91 239 GLY A N 1
ATOM 1883 C CA . GLY A 1 267 ? 52.966 57.372 67.895 1.00 17.29 239 GLY A CA 1
ATOM 1884 C C . GLY A 1 267 ? 54.356 56.959 67.450 1.00 18.07 239 GLY A C 1
ATOM 1885 O O . GLY A 1 267 ? 54.527 56.213 66.476 1.00 17.14 239 GLY A O 1
ATOM 1886 N N . CYS A 1 268 ? 55.353 57.449 68.183 1.00 15.42 240 CYS A N 1
ATOM 1887 C CA . CYS A 1 268 ? 56.760 57.167 67.913 1.00 15.55 240 CYS A CA 1
ATOM 1888 C C . CYS A 1 268 ? 57.532 57.239 69.231 1.00 17.41 240 CYS A C 1
ATOM 1889 O O . CYS A 1 268 ? 57.347 58.181 69.994 1.00 17.73 240 CYS A O 1
ATOM 1892 N N . ASP A 1 269 ? 58.379 56.244 69.498 1.00 17.49 241 ASP A N 1
ATOM 1893 C CA . ASP A 1 269 ? 59.103 56.151 70.775 1.00 20.51 241 ASP A CA 1
ATOM 1894 C C . ASP A 1 269 ? 60.613 56.325 70.622 1.00 18.42 241 ASP A C 1
ATOM 1895 O O . ASP A 1 269 ? 61.349 56.159 71.582 1.00 16.54 241 ASP A O 1
ATOM 1900 N N . THR A 1 270 ? 61.081 56.660 69.425 1.00 18.36 242 THR A N 1
ATOM 1901 C CA . THR A 1 270 ? 62.518 56.604 69.157 1.00 17.54 242 THR A CA 1
ATOM 1902 C C . THR A 1 270 ? 63.363 57.544 70.032 1.00 19.92 242 THR A C 1
ATOM 1903 O O . THR A 1 270 ? 64.421 57.144 70.525 1.00 19.68 242 THR A O 1
ATOM 1907 N N . CYS A 1 271 ? 62.896 58.767 70.272 1.00 20.44 243 CYS A N 1
ATOM 1908 C CA . CYS A 1 271 ? 63.692 59.697 71.082 1.00 20.00 243 CYS A CA 1
ATOM 1909 C C . CYS A 1 271 ? 63.689 59.316 72.568 1.00 19.60 243 CYS A C 1
ATOM 1910 O O . CYS A 1 271 ? 64.459 59.866 73.362 1.00 19.63 243 CYS A O 1
ATOM 1913 N N . GLN A 1 272 ? 62.841 58.359 72.937 1.00 21.09 244 GLN A N 1
ATOM 1914 C CA . GLN A 1 272 ? 62.866 57.811 74.294 1.00 20.04 244 GLN A CA 1
ATOM 1915 C C . GLN A 1 272 ? 63.695 56.535 74.390 1.00 20.25 244 GLN A C 1
ATOM 1916 O O . GLN A 1 272 ? 64.436 56.346 75.357 1.00 26.23 244 GLN A O 1
ATOM 1922 N N . THR A 1 273 ? 63.571 55.649 73.406 1.00 20.47 245 THR A N 1
ATOM 1923 C CA . THR A 1 273 ? 64.270 54.371 73.497 1.00 22.91 245 THR A CA 1
ATOM 1924 C C . THR A 1 273 ? 65.782 54.526 73.321 1.00 24.22 245 THR A C 1
ATOM 1925 O O . THR A 1 273 ? 66.541 53.700 73.824 1.00 22.62 245 THR A O 1
ATOM 1929 N N . VAL A 1 274 ? 66.232 55.576 72.635 1.00 22.05 246 VAL A N 1
ATOM 1930 C CA . VAL A 1 274 ? 67.675 55.795 72.514 1.00 24.91 246 VAL A CA 1
ATOM 1931 C C . VAL A 1 274 ? 68.259 56.514 73.733 1.00 25.14 246 VAL A C 1
ATOM 1932 O O . VAL A 1 274 ? 69.472 56.675 73.838 1.00 28.23 246 VAL A O 1
ATOM 1936 N N . CYS A 1 275 ? 67.398 56.949 74.646 1.00 22.28 247 CYS A N 1
ATOM 1937 C CA . CYS A 1 275 ? 67.840 57.768 75.778 1.00 23.79 247 CYS A CA 1
ATOM 1938 C C . CYS A 1 275 ? 68.510 56.945 76.881 1.00 23.60 247 CYS A C 1
ATOM 1939 O O . CYS A 1 275 ? 67.925 55.986 77.379 1.00 26.21 247 CYS A O 1
ATOM 1942 N N . PRO A 1 276 ? 69.742 57.319 77.264 1.00 26.84 248 PRO A N 1
ATOM 1943 C CA . PRO A 1 276 ? 70.453 56.613 78.341 1.00 26.70 248 PRO A CA 1
ATOM 1944 C C . PRO A 1 276 ? 69.698 56.643 79.668 1.00 25.17 248 PRO A C 1
ATOM 1945 O O . PRO A 1 276 ? 69.810 55.712 80.468 1.00 27.29 248 PRO A O 1
ATOM 1949 N N . LEU A 1 277 ? 68.929 57.702 79.891 1.00 28.86 249 LEU A N 1
ATOM 1950 C CA . LEU A 1 277 ? 68.199 57.872 81.142 1.00 28.92 249 LEU A CA 1
ATOM 1951 C C . LEU A 1 277 ? 67.014 56.909 81.247 1.00 28.47 249 LEU A C 1
ATOM 1952 O O . LEU A 1 277 ? 66.391 56.792 82.303 1.00 28.76 249 LEU A O 1
ATOM 1957 N N . ASN A 1 278 ? 66.715 56.213 80.152 1.00 24.02 250 ASN A N 1
ATOM 1958 C CA . ASN A 1 278 ? 65.650 55.219 80.134 1.00 18.52 250 ASN A CA 1
ATOM 1959 C C . ASN A 1 278 ? 66.183 53.793 80.138 1.00 23.72 250 ASN A C 1
ATOM 1960 O O . ASN A 1 278 ? 65.407 52.835 80.104 1.00 22.66 250 ASN A O 1
ATOM 1965 N N . LYS A 1 279 ? 67.505 53.654 80.178 1.00 26.12 251 LYS A N 1
ATOM 1966 C CA . LYS A 1 279 ? 68.129 52.335 80.198 1.00 28.62 251 LYS A CA 1
ATOM 1967 C C . LYS A 1 279 ? 67.702 51.567 81.442 1.00 27.56 251 LYS A C 1
ATOM 1968 O O . LYS A 1 279 ? 67.856 52.050 82.564 1.00 28.56 251 LYS A O 1
ATOM 1974 N N . GLY A 1 280 ? 67.147 50.378 81.236 1.00 28.75 252 GLY A N 1
ATOM 1975 C CA . GLY A 1 280 ? 66.738 49.532 82.339 1.00 31.45 252 GLY A CA 1
ATOM 1976 C C . GLY A 1 280 ? 65.485 50.012 83.043 1.00 32.69 252 GLY A C 1
ATOM 1977 O O . GLY A 1 280 ? 65.150 49.517 84.118 1.00 37.14 252 GLY A O 1
ATOM 1978 N N . LYS A 1 281 ? 64.800 50.985 82.447 1.00 30.02 253 LYS A N 1
ATOM 1979 C CA . LYS A 1 281 ? 63.533 51.465 82.982 1.00 27.11 253 LYS A CA 1
ATOM 1980 C C . LYS A 1 281 ? 62.378 50.755 82.291 1.00 28.88 253 LYS A C 1
ATOM 1981 O O . LYS A 1 281 ? 61.945 51.163 81.205 1.00 26.13 253 LYS A O 1
ATOM 1987 N N . ASP A 1 282 ? 61.890 49.693 82.922 1.00 24.40 254 ASP A N 1
ATOM 1988 C CA . ASP A 1 282 ? 60.754 48.944 82.403 1.00 23.12 254 ASP A CA 1
ATOM 1989 C C . ASP A 1 282 ? 59.858 48.544 83.563 1.00 23.53 254 ASP A C 1
ATOM 1990 O O . ASP A 1 282 ? 60.055 47.493 84.181 1.00 25.12 254 ASP A O 1
ATOM 1995 N N . PHE A 1 283 ? 58.877 49.391 83.860 1.00 23.68 255 PHE A N 1
ATOM 1996 C CA . PHE A 1 283 ? 58.054 49.221 85.057 1.00 20.99 255 PHE A CA 1
ATOM 1997 C C . PHE A 1 283 ? 56.687 48.637 84.734 1.00 22.84 255 PHE A C 1
ATOM 1998 O O . PHE A 1 283 ? 55.978 49.124 83.848 1.00 22.00 255 PHE A O 1
ATOM 2006 N N . HIS A 1 284 ? 56.332 47.587 85.461 1.00 19.22 256 HIS A N 1
ATOM 2007 C CA . HIS A 1 284 ? 55.050 46.926 85.292 1.00 19.79 256 HIS A CA 1
ATOM 2008 C C . HIS A 1 284 ? 54.290 46.973 86.608 1.00 21.60 256 HIS A C 1
ATOM 2009 O O . HIS A 1 284 ? 54.167 45.966 87.295 1.00 24.24 256 HIS A O 1
ATOM 2016 N N . LEU A 1 285 ? 53.788 48.156 86.956 1.00 22.54 257 LEU A N 1
ATOM 2017 C CA . LEU A 1 285 ? 53.187 48.372 88.265 1.00 22.53 257 LEU A CA 1
ATOM 2018 C C . LEU A 1 285 ? 51.665 48.506 88.206 1.00 23.53 257 LEU A C 1
ATOM 2019 O O . LEU A 1 285 ? 50.998 48.578 89.243 1.00 22.10 257 LEU A O 1
ATOM 2024 N N . HIS A 1 286 ? 51.120 48.541 86.994 1.00 20.35 258 HIS A N 1
ATOM 2025 C CA . HIS A 1 286 ? 49.686 48.726 86.809 1.00 17.14 258 HIS A CA 1
ATOM 2026 C C . HIS A 1 286 ? 49.167 47.725 85.784 1.00 15.99 258 HIS A C 1
ATOM 2027 O O . HIS A 1 286 ? 49.336 47.928 84.580 1.00 18.90 258 HIS A O 1
ATOM 2034 N N . PRO A 1 287 ? 48.548 46.634 86.267 1.00 17.65 259 PRO A N 1
ATOM 2035 C CA . PRO A 1 287 ? 48.120 45.519 85.413 1.00 19.01 259 PRO A CA 1
ATOM 2036 C C . PRO A 1 287 ? 47.344 45.928 84.154 1.00 18.19 259 PRO A C 1
ATOM 2037 O O . PRO A 1 287 ? 47.537 45.296 83.104 1.00 19.62 259 PRO A O 1
ATOM 2041 N N . GLU A 1 288 ? 46.489 46.945 84.246 1.00 18.75 260 GLU A N 1
ATOM 2042 C CA . GLU A 1 288 ? 45.652 47.315 83.096 1.00 18.33 260 GLU A CA 1
ATOM 2043 C C . GLU A 1 288 ? 46.457 47.992 81.986 1.00 18.54 260 GLU A C 1
ATOM 2044 O O . GLU A 1 288 ? 45.958 48.167 80.872 1.00 16.21 260 GLU A O 1
ATOM 2058 N N . GLU A 1 290 ? 49.320 46.715 80.823 1.00 18.45 262 GLU A N 1
ATOM 2059 C CA . GLU A 1 290 ? 50.019 45.687 80.053 1.00 19.50 262 GLU A CA 1
ATOM 2060 C C . GLU A 1 290 ? 49.506 45.645 78.616 1.00 18.23 262 GLU A C 1
ATOM 2061 O O . GLU A 1 290 ? 48.297 45.605 78.380 1.00 21.34 262 GLU A O 1
ATOM 2067 N N . PRO A 1 291 ? 50.428 45.667 77.647 1.00 22.55 263 PRO A N 1
ATOM 2068 C CA . PRO A 1 291 ? 49.984 45.587 76.253 1.00 20.99 263 PRO A CA 1
ATOM 2069 C C . PRO A 1 291 ? 49.405 44.220 75.910 1.00 24.61 263 PRO A C 1
ATOM 2070 O O . PRO A 1 291 ? 49.873 43.198 76.415 1.00 23.90 263 PRO A O 1
ATOM 2074 N N . ASP A 1 292 ? 48.383 44.212 75.065 1.00 24.54 264 ASP A N 1
ATOM 2075 C CA . ASP A 1 292 ? 47.914 42.986 74.448 1.00 25.54 264 ASP A CA 1
ATOM 2076 C C . ASP A 1 292 ? 48.604 42.937 73.095 1.00 23.72 264 ASP A C 1
ATOM 2077 O O . ASP A 1 292 ? 48.282 43.722 72.209 1.00 21.26 264 ASP A O 1
ATOM 2082 N N . PRO A 1 293 ? 49.568 42.022 72.937 1.00 30.79 265 PRO A N 1
ATOM 2083 C CA . PRO A 1 293 ? 50.404 42.026 71.731 1.00 29.87 265 PRO A CA 1
ATOM 2084 C C . PRO A 1 293 ? 49.614 41.962 70.423 1.00 29.57 265 PRO A C 1
ATOM 2085 O O . PRO A 1 293 ? 50.068 42.515 69.425 1.00 29.75 265 PRO A O 1
ATOM 2089 N N . GLU A 1 294 ? 48.444 41.333 70.426 1.00 29.61 266 GLU A N 1
ATOM 2090 C CA . GLU A 1 294 ? 47.696 41.180 69.182 1.00 32.41 266 GLU A CA 1
ATOM 2091 C C . GLU A 1 294 ? 47.070 42.490 68.701 1.00 28.50 266 GLU A C 1
ATOM 2092 O O . GLU A 1 294 ? 46.719 42.610 67.532 1.00 27.40 266 GLU A O 1
ATOM 2098 N N . ILE A 1 295 ? 46.935 43.478 69.581 1.00 25.31 267 ILE A N 1
ATOM 2099 C CA . ILE A 1 295 ? 46.510 44.796 69.113 1.00 23.48 267 ILE A CA 1
ATOM 2100 C C . ILE A 1 295 ? 47.620 45.832 69.240 1.00 21.88 267 ILE A C 1
ATOM 2101 O O . ILE A 1 295 ? 47.588 46.853 68.561 1.00 24.10 267 ILE A O 1
ATOM 2106 N N . ALA A 1 296 ? 48.594 45.585 70.115 1.00 23.19 268 ALA A N 1
ATOM 2107 C CA . ALA A 1 296 ? 49.676 46.552 70.299 1.00 22.47 268 ALA A CA 1
ATOM 2108 C C . ALA A 1 296 ? 50.712 46.396 69.189 1.00 22.58 268 ALA A C 1
ATOM 2109 O O . ALA A 1 296 ? 51.347 47.365 68.766 1.00 21.33 268 ALA A O 1
ATOM 2111 N N . LYS A 1 297 ? 50.863 45.169 68.701 1.00 22.62 269 LYS A N 1
ATOM 2112 C CA . LYS A 1 297 ? 51.752 44.903 67.582 1.00 23.02 269 LYS A CA 1
ATOM 2113 C C . LYS A 1 297 ? 50.986 44.086 66.534 1.00 18.03 269 LYS A C 1
ATOM 2114 O O . LYS A 1 297 ? 51.332 42.943 66.255 1.00 20.81 269 LYS A O 1
ATOM 2120 N N . PRO A 1 298 ? 49.928 44.680 65.956 1.00 20.76 270 PRO A N 1
ATOM 2121 C CA . PRO A 1 298 ? 48.963 43.900 65.174 1.00 22.21 270 PRO A CA 1
ATOM 2122 C C . PRO A 1 298 ? 49.422 43.540 63.769 1.00 23.56 270 PRO A C 1
ATOM 2123 O O . PRO A 1 298 ? 50.189 44.275 63.148 1.00 22.36 270 PRO A O 1
ATOM 2127 N N . LEU A 1 299 ? 48.929 42.407 63.279 1.00 19.58 271 LEU A N 1
ATOM 2128 C CA . LEU A 1 299 ? 49.086 42.039 61.879 1.00 19.09 271 LEU A CA 1
ATOM 2129 C C . LEU A 1 299 ? 48.507 43.132 60.979 1.00 22.84 271 LEU A C 1
ATOM 2130 O O . LEU A 1 299 ? 47.391 43.602 61.200 1.00 21.09 271 LEU A O 1
ATOM 2135 N N . LEU A 1 300 ? 49.264 43.531 59.962 1.00 23.16 272 LEU A N 1
ATOM 2136 C CA . LEU A 1 300 ? 48.858 44.635 59.095 1.00 22.77 272 LEU A CA 1
ATOM 2137 C C . LEU A 1 300 ? 47.703 44.296 58.150 1.00 21.64 272 LEU A C 1
ATOM 2138 O O . LEU A 1 300 ? 46.777 45.087 57.997 1.00 22.15 272 LEU A O 1
ATOM 2143 N N . LYS A 1 301 ? 47.751 43.133 57.509 1.00 22.96 273 LYS A N 1
ATOM 2144 C CA . LYS A 1 301 ? 46.744 42.825 56.489 1.00 23.23 273 LYS A CA 1
ATOM 2145 C C . LYS A 1 301 ? 45.304 42.749 57.039 1.00 23.71 273 LYS A C 1
ATOM 2146 O O . LYS A 1 301 ? 44.383 43.252 56.394 1.00 24.75 273 LYS A O 1
ATOM 2152 N N . PRO A 1 302 ? 45.094 42.147 58.228 1.00 22.49 274 PRO A N 1
ATOM 2153 C CA . PRO A 1 302 ? 43.716 42.195 58.734 1.00 23.87 274 PRO A CA 1
ATOM 2154 C C . PRO A 1 302 ? 43.219 43.614 59.045 1.00 24.64 274 PRO A C 1
ATOM 2155 O O . PRO A 1 302 ? 42.012 43.847 59.036 1.00 23.12 274 PRO A O 1
ATOM 2159 N N . LEU A 1 303 ? 44.127 44.552 59.305 1.00 28.31 275 LEU A N 1
ATOM 2160 C CA . LEU A 1 303 ? 43.719 45.935 59.548 1.00 29.56 275 LEU A CA 1
ATOM 2161 C C . LEU A 1 303 ? 43.141 46.597 58.301 1.00 32.15 275 LEU A C 1
ATOM 2162 O O . LEU A 1 303 ? 42.370 47.551 58.403 1.00 36.50 275 LEU A O 1
ATOM 2167 N N . LEU A 1 304 ? 43.522 46.099 57.127 1.00 25.37 276 LEU A N 1
ATOM 2168 C CA . LEU A 1 304 ? 43.060 46.681 55.869 1.00 29.44 276 LEU A CA 1
ATOM 2169 C C . LEU A 1 304 ? 41.565 46.470 55.661 1.00 29.84 276 LEU A C 1
ATOM 2170 O O . LEU A 1 304 ? 40.926 47.216 54.921 1.00 30.56 276 LEU A O 1
ATOM 2175 N N . ALA A 1 305 ? 41.013 45.457 56.322 1.00 30.90 277 ALA A N 1
ATOM 2176 C CA . ALA A 1 305 ? 39.627 45.064 56.101 1.00 33.48 277 ALA A CA 1
ATOM 2177 C C . ALA A 1 305 ? 38.829 44.983 57.393 1.00 31.79 277 ALA A C 1
ATOM 2178 O O . ALA A 1 305 ? 37.871 44.218 57.488 1.00 34.32 277 ALA A O 1
ATOM 2180 N N . ILE A 1 306 ? 39.215 45.766 58.394 1.00 27.49 278 ILE A N 1
ATOM 2181 C CA . ILE A 1 306 ? 38.556 45.672 59.687 1.00 30.05 278 ILE A CA 1
ATOM 2182 C C . ILE A 1 306 ? 37.279 46.517 59.731 1.00 29.96 278 ILE A C 1
ATOM 2183 O O . ILE A 1 306 ? 37.262 47.676 59.314 1.00 31.77 278 ILE A O 1
ATOM 2188 N N . SER A 1 307 ? 36.203 45.917 60.224 1.00 33.43 279 SER A N 1
ATOM 2189 C CA . SER A 1 307 ? 34.927 46.611 60.321 1.00 36.25 279 SER A CA 1
ATOM 2190 C C . SER A 1 307 ? 34.948 47.607 61.470 1.00 36.03 279 SER A C 1
ATOM 2191 O O . SER A 1 307 ? 35.775 47.500 62.382 1.00 30.78 279 SER A O 1
ATOM 2194 N N . ASN A 1 308 ? 34.039 48.577 61.421 1.00 37.16 280 ASN A N 1
ATOM 2195 C CA . ASN A 1 308 ? 33.901 49.541 62.503 1.00 38.37 280 ASN A CA 1
ATOM 2196 C C . ASN A 1 308 ? 33.591 48.857 63.824 1.00 36.64 280 ASN A C 1
ATOM 2197 O O . ASN A 1 308 ? 34.103 49.255 64.867 1.00 37.15 280 ASN A O 1
ATOM 2202 N N . ARG A 1 309 ? 32.752 47.826 63.777 1.00 35.33 281 ARG A N 1
ATOM 2203 C CA . ARG A 1 309 ? 32.389 47.098 64.988 1.00 35.69 281 ARG A CA 1
ATOM 2204 C C . ARG A 1 309 ? 33.605 46.404 65.589 1.00 34.53 281 ARG A C 1
ATOM 2205 O O . ARG A 1 309 ? 33.850 46.484 66.795 1.00 30.66 281 ARG A O 1
ATOM 2213 N N . GLU A 1 310 ? 34.367 45.727 64.736 1.00 36.80 282 GLU A N 1
ATOM 2214 C CA . GLU A 1 310 ? 35.538 44.983 65.178 1.00 37.05 282 GLU A CA 1
ATOM 2215 C C . GLU A 1 310 ? 36.625 45.922 65.695 1.00 30.24 282 GLU A C 1
ATOM 2216 O O . GLU A 1 310 ? 37.331 45.599 66.650 1.00 28.79 282 GLU A O 1
ATOM 2222 N N . PHE A 1 311 ? 36.758 47.087 65.067 1.00 24.51 283 PHE A N 1
ATOM 2223 C CA . PHE A 1 311 ? 37.759 48.052 65.507 1.00 22.63 283 PHE A CA 1
ATOM 2224 C C . PHE A 1 311 ? 37.422 48.546 66.904 1.00 22.20 283 PHE A C 1
ATOM 2225 O O . PHE A 1 311 ? 38.285 48.615 67.781 1.00 21.82 283 PHE A O 1
ATOM 2233 N N . LYS A 1 312 ? 36.157 48.894 67.099 1.00 22.36 284 LYS A N 1
ATOM 2234 C CA . LYS A 1 312 ? 35.699 49.383 68.390 1.00 25.58 284 LYS A CA 1
ATOM 2235 C C . LYS A 1 312 ? 35.880 48.328 69.474 1.00 27.13 284 LYS A C 1
ATOM 2236 O O . LYS A 1 312 ? 36.301 48.641 70.586 1.00 23.45 284 LYS A O 1
ATOM 2242 N N . GLU A 1 313 ? 35.583 47.077 69.142 1.00 31.34 285 GLU A N 1
ATOM 2243 C CA . GLU A 1 313 ? 35.705 45.985 70.101 1.00 36.07 285 GLU A CA 1
ATOM 2244 C C . GLU A 1 313 ? 37.160 45.686 70.467 1.00 33.25 285 GLU A C 1
ATOM 2245 O O . GLU A 1 313 ? 37.476 45.467 71.634 1.00 33.08 285 GLU A O 1
ATOM 2251 N N . LYS A 1 314 ? 38.045 45.689 69.475 1.00 29.00 286 LYS A N 1
ATOM 2252 C CA . LYS A 1 314 ? 39.440 45.316 69.702 1.00 27.40 286 LYS A CA 1
ATOM 2253 C C . LYS A 1 314 ? 40.308 46.473 70.195 1.00 24.28 286 LYS A C 1
ATOM 2254 O O . LYS A 1 314 ? 41.119 46.298 71.103 1.00 25.17 286 LYS A O 1
ATOM 2260 N N . PHE A 1 315 ? 40.131 47.645 69.591 1.00 20.43 287 PHE A N 1
ATOM 2261 C CA . PHE A 1 315 ? 41.024 48.789 69.803 1.00 19.45 287 PHE A CA 1
ATOM 2262 C C . PHE A 1 315 ? 40.410 49.917 70.623 1.00 20.17 287 PHE A C 1
ATOM 2263 O O . PHE A 1 315 ? 41.110 50.840 71.030 1.00 19.37 287 PHE A O 1
ATOM 2271 N N . GLY A 1 316 ? 39.107 49.836 70.863 1.00 23.96 288 GLY A N 1
ATOM 2272 C CA . GLY A 1 316 ? 38.355 50.941 71.430 1.00 24.06 288 GLY A CA 1
ATOM 2273 C C . GLY A 1 316 ? 38.781 51.432 72.801 1.00 25.27 288 GLY A C 1
ATOM 2274 O O . GLY A 1 316 ? 38.420 52.540 73.200 1.00 26.86 288 GLY A O 1
ATOM 2275 N N . HIS A 1 317 ? 39.539 50.621 73.533 1.00 20.22 289 HIS A N 1
ATOM 2276 C CA . HIS A 1 317 ? 39.937 51.019 74.880 1.00 21.08 289 HIS A CA 1
ATOM 2277 C C . HIS A 1 317 ? 41.400 51.453 74.992 1.00 20.74 289 HIS A C 1
ATOM 2278 O O . HIS A 1 317 ? 41.871 51.733 76.093 1.00 20.20 289 HIS A O 1
ATOM 2285 N N . VAL A 1 318 ? 42.119 51.529 73.873 1.00 19.18 290 VAL A N 1
ATOM 2286 C CA . VAL A 1 318 ? 43.487 52.051 73.924 1.00 19.10 290 VAL A CA 1
ATOM 2287 C C . VAL A 1 318 ? 43.516 53.514 73.483 1.00 17.63 290 VAL A C 1
ATOM 2288 O O . VAL A 1 318 ? 42.620 53.978 72.769 1.00 18.47 290 VAL A O 1
ATOM 2292 N N . SER A 1 319 ? 44.538 54.244 73.918 1.00 15.32 291 SER A N 1
ATOM 2293 C CA . SER A 1 319 ? 44.596 55.680 73.652 1.00 15.82 291 SER A CA 1
ATOM 2294 C C . SER A 1 319 ? 44.737 55.952 72.154 1.00 19.40 291 SER A C 1
ATOM 2295 O O . SER A 1 319 ? 44.258 56.972 71.646 1.00 18.15 291 SER A O 1
ATOM 2298 N N . GLY A 1 320 ? 45.373 55.020 71.453 1.00 15.23 292 GLY A N 1
ATOM 2299 C CA . GLY A 1 320 ? 45.656 55.177 70.033 1.00 15.05 292 GLY A CA 1
ATOM 2300 C C . GLY A 1 320 ? 44.441 55.050 69.135 1.00 19.15 292 GLY A C 1
ATOM 2301 O O . GLY A 1 320 ? 44.564 55.170 67.916 1.00 21.10 292 GLY A O 1
ATOM 2302 N N . SER A 1 321 ? 43.272 54.806 69.721 1.00 17.57 293 SER A N 1
ATOM 2303 C CA . SER A 1 321 ? 42.044 54.707 68.934 1.00 21.31 293 SER A CA 1
ATOM 2304 C C . SER A 1 321 ? 41.256 56.017 68.884 1.00 20.02 293 SER A C 1
ATOM 2305 O O . SER A 1 321 ? 40.166 56.050 68.312 1.00 19.87 293 SER A O 1
ATOM 2308 N N . TRP A 1 322 ? 41.795 57.087 69.470 1.00 16.04 294 TRP A N 1
ATOM 2309 C CA . TRP A 1 322 ? 40.993 58.292 69.707 1.00 17.49 294 TRP A CA 1
ATOM 2310 C C . TRP A 1 322 ? 40.649 59.069 68.441 1.00 19.07 294 TRP A C 1
ATOM 2311 O O . TRP A 1 322 ? 39.768 59.923 68.466 1.00 19.57 294 TRP A O 1
ATOM 2322 N N . ARG A 1 323 ? 41.325 58.766 67.340 1.00 20.58 295 ARG A N 1
ATOM 2323 C CA . ARG A 1 323 ? 41.034 59.428 66.069 1.00 21.69 295 ARG A CA 1
ATOM 2324 C C . ARG A 1 323 ? 40.289 58.497 65.125 1.00 23.40 295 ARG A C 1
ATOM 2325 O O . ARG A 1 323 ? 40.104 58.811 63.943 1.00 21.16 295 ARG A O 1
ATOM 2333 N N . GLY A 1 324 ? 39.863 57.351 65.645 1.00 16.42 296 GLY A N 1
ATOM 2334 C CA . GLY A 1 324 ? 39.174 56.362 64.836 1.00 19.41 296 GLY A CA 1
ATOM 2335 C C . GLY A 1 324 ? 40.146 55.515 64.032 1.00 19.32 296 GLY A C 1
ATOM 2336 O O . GLY A 1 324 ? 41.364 55.614 64.202 1.00 18.96 296 GLY A O 1
ATOM 2337 N N . LYS A 1 325 ? 39.612 54.689 63.138 1.00 16.68 297 LYS A N 1
ATOM 2338 C CA . LYS A 1 325 ? 40.438 53.694 62.469 1.00 17.37 297 LYS A CA 1
ATOM 2339 C C . LYS A 1 325 ? 41.156 54.219 61.232 1.00 19.78 297 LYS A C 1
ATOM 2340 O O . LYS A 1 325 ? 42.139 53.620 60.801 1.00 18.28 297 LYS A O 1
ATOM 2346 N N . LYS A 1 326 ? 40.695 55.331 60.663 1.00 18.20 298 LYS A N 1
ATOM 2347 C CA . LYS A 1 326 ? 41.230 55.725 59.359 1.00 19.09 298 LYS A CA 1
ATOM 2348 C C . LYS A 1 326 ? 42.741 55.981 59.364 1.00 16.32 298 LYS A C 1
ATOM 2349 O O . LYS A 1 326 ? 43.441 55.445 58.502 1.00 17.01 298 LYS A O 1
ATOM 2355 N N . PRO A 1 327 ? 43.258 56.793 60.314 1.00 17.08 299 PRO A N 1
ATOM 2356 C CA . PRO A 1 327 ? 44.712 56.995 60.264 1.00 16.43 299 PRO A CA 1
ATOM 2357 C C . PRO A 1 327 ? 45.504 55.710 60.495 1.00 15.59 299 PRO A C 1
ATOM 2358 O O . PRO A 1 327 ? 46.576 55.544 59.910 1.00 16.35 299 PRO A O 1
ATOM 2362 N N . ILE A 1 328 ? 44.983 54.816 61.331 1.00 17.48 300 ILE A N 1
ATOM 2363 C CA . ILE A 1 328 ? 45.638 53.538 61.576 1.00 16.23 300 ILE A CA 1
ATOM 2364 C C . ILE A 1 328 ? 45.671 52.694 60.292 1.00 18.04 300 ILE A C 1
ATOM 2365 O O . ILE A 1 328 ? 46.687 52.080 59.978 1.00 16.75 300 ILE A O 1
ATOM 2370 N N . GLN A 1 329 ? 44.574 52.691 59.537 1.00 17.59 301 GLN A N 1
ATOM 2371 C CA . GLN A 1 329 ? 44.530 51.932 58.287 1.00 14.64 301 GLN A CA 1
ATOM 2372 C C . GLN A 1 329 ? 45.416 52.552 57.210 1.00 16.38 301 GLN A C 1
ATOM 2373 O O . GLN A 1 329 ? 46.072 51.830 56.455 1.00 18.57 301 GLN A O 1
ATOM 2379 N N . ARG A 1 330 ? 45.440 53.882 57.142 1.00 15.81 302 ARG A N 1
ATOM 2380 C CA . ARG A 1 330 ? 46.361 54.572 56.240 1.00 16.00 302 ARG A CA 1
ATOM 2381 C C . ARG A 1 330 ? 47.800 54.190 56.569 1.00 18.97 302 ARG A C 1
ATOM 2382 O O . ARG A 1 330 ? 48.594 53.884 55.675 1.00 14.30 302 ARG A O 1
ATOM 2390 N N . ASN A 1 331 ? 48.131 54.190 57.858 1.00 15.39 303 ASN A N 1
ATOM 2391 C CA . ASN A 1 331 ? 49.481 53.852 58.274 1.00 14.73 303 ASN A CA 1
ATOM 2392 C C . ASN A 1 331 ? 49.802 52.388 57.993 1.00 15.49 303 ASN A C 1
ATOM 2393 O O . ASN A 1 331 ? 50.934 52.059 57.648 1.00 16.28 303 ASN A O 1
ATOM 2398 N N . ALA A 1 332 ? 48.803 51.520 58.139 1.00 14.38 304 ALA A N 1
ATOM 2399 C CA . ALA A 1 332 ? 48.980 50.097 57.857 1.00 16.84 304 ALA A CA 1
ATOM 2400 C C . ALA A 1 332 ? 49.341 49.903 56.386 1.00 17.13 304 ALA A C 1
ATOM 2401 O O . ALA A 1 332 ? 50.195 49.087 56.044 1.00 19.30 304 ALA A O 1
ATOM 2403 N N . ILE A 1 333 ? 48.683 50.666 55.523 1.00 18.77 305 ILE A N 1
ATOM 2404 C CA . ILE A 1 333 ? 48.991 50.633 54.090 1.00 13.40 305 ILE A CA 1
ATOM 2405 C C . ILE A 1 333 ? 50.439 51.056 53.850 1.00 15.70 305 ILE A C 1
ATOM 2406 O O . ILE A 1 333 ? 51.184 50.378 53.142 1.00 16.92 305 ILE A O 1
ATOM 2411 N N . LEU A 1 334 ? 50.839 52.173 54.452 1.00 19.01 306 LEU A N 1
ATOM 2412 C CA . LEU A 1 334 ? 52.199 52.681 54.284 1.00 16.88 306 LEU A CA 1
ATOM 2413 C C . LEU A 1 334 ? 53.244 51.686 54.809 1.00 18.40 306 LEU A C 1
ATOM 2414 O O . LEU A 1 334 ? 54.325 51.542 54.234 1.00 19.14 306 LEU A O 1
ATOM 2419 N N . ALA A 1 335 ? 52.912 50.990 55.892 1.00 17.18 307 ALA A N 1
ATOM 2420 C CA . ALA A 1 335 ? 53.813 49.985 56.450 1.00 16.58 307 ALA A CA 1
ATOM 2421 C C . ALA A 1 335 ? 53.996 48.805 55.494 1.00 18.03 307 ALA A C 1
ATOM 2422 O O . ALA A 1 335 ? 55.104 48.295 55.327 1.00 21.76 307 ALA A O 1
ATOM 2424 N N . LEU A 1 336 ? 52.909 48.371 54.869 1.00 15.71 308 LEU A N 1
ATOM 2425 C CA . LEU A 1 336 ? 53.001 47.288 53.892 1.00 18.79 308 LEU A CA 1
ATOM 2426 C C . LEU A 1 336 ? 53.854 47.717 52.701 1.00 19.30 308 LEU A C 1
ATOM 2427 O O . LEU A 1 336 ? 54.623 46.921 52.171 1.00 19.64 308 LEU A O 1
ATOM 2432 N N . ALA A 1 337 ? 53.742 48.983 52.305 1.00 17.71 309 ALA A N 1
ATOM 2433 C CA . ALA A 1 337 ? 54.573 49.507 51.221 1.00 20.40 309 ALA A CA 1
ATOM 2434 C C . ALA A 1 337 ? 56.036 49.524 51.648 1.00 21.06 309 ALA A C 1
ATOM 2435 O O . ALA A 1 337 ? 56.930 49.189 50.872 1.00 22.39 309 ALA A O 1
ATOM 2437 N N . HIS A 1 338 ? 56.261 49.923 52.896 1.00 20.18 310 HIS A N 1
ATOM 2438 C CA . HIS A 1 338 ? 57.583 49.906 53.503 1.00 19.07 310 HIS A CA 1
ATOM 2439 C C . HIS A 1 338 ? 58.209 48.506 53.442 1.00 22.02 310 HIS A C 1
ATOM 2440 O O . HIS A 1 338 ? 59.393 48.356 53.125 1.00 22.52 310 HIS A O 1
ATOM 2447 N N . PHE A 1 339 ? 57.408 47.481 53.716 1.00 22.74 311 PHE A N 1
ATOM 2448 C CA . PHE A 1 339 ? 57.907 46.106 53.701 1.00 24.86 311 PHE A CA 1
ATOM 2449 C C . PHE A 1 339 ? 57.911 45.531 52.283 1.00 24.73 311 PHE A C 1
ATOM 2450 O O . PHE A 1 339 ? 58.375 44.407 52.068 1.00 26.03 311 PHE A O 1
ATOM 2458 N N . LYS A 1 340 ? 57.401 46.308 51.327 1.00 22.76 312 LYS A N 1
ATOM 2459 C CA . LYS A 1 340 ? 57.214 45.835 49.953 1.00 26.40 312 LYS A CA 1
ATOM 2460 C C . LYS A 1 340 ? 56.525 44.468 49.931 1.00 28.62 312 LYS A C 1
ATOM 2461 O O . LYS A 1 340 ? 56.983 43.531 49.267 1.00 28.65 312 LYS A O 1
ATOM 2467 N N . ASP A 1 341 ? 55.423 44.366 50.668 1.00 24.89 313 ASP A N 1
ATOM 2468 C CA . ASP A 1 341 ? 54.695 43.111 50.811 1.00 26.77 313 ASP A CA 1
ATOM 2469 C C . ASP A 1 341 ? 53.800 42.818 49.607 1.00 23.70 313 ASP A C 1
ATOM 2470 O O . ASP A 1 341 ? 52.646 43.242 49.564 1.00 25.45 313 ASP A O 1
ATOM 2475 N N . ALA A 1 342 ? 54.334 42.077 48.641 1.00 24.26 314 ALA A N 1
ATOM 2476 C CA . ALA A 1 342 ? 53.598 41.755 47.423 1.00 28.95 314 ALA A CA 1
ATOM 2477 C C . ALA A 1 342 ? 52.301 40.978 47.676 1.00 27.23 314 ALA A C 1
ATOM 2478 O O . ALA A 1 342 ? 51.379 41.035 46.862 1.00 26.06 314 ALA A O 1
ATOM 2480 N N . SER A 1 343 ? 52.231 40.243 48.784 1.00 28.38 315 SER A N 1
ATOM 2481 C CA . SER A 1 343 ? 51.038 39.448 49.073 1.00 28.55 315 SER A CA 1
ATOM 2482 C C . SER A 1 343 ? 49.842 40.339 49.449 1.00 27.64 315 SER A C 1
ATOM 2483 O O . SER A 1 343 ? 48.696 39.888 49.422 1.00 26.78 315 SER A O 1
ATOM 2486 N N . ALA A 1 344 ? 50.105 41.602 49.785 1.00 23.20 316 ALA A N 1
ATOM 2487 C CA . ALA A 1 344 ? 49.032 42.547 50.074 1.00 19.52 316 ALA A CA 1
ATOM 2488 C C . ALA A 1 344 ? 48.467 43.215 48.818 1.00 18.94 316 ALA A C 1
ATOM 2489 O O . ALA A 1 344 ? 47.459 43.914 48.897 1.00 20.72 316 ALA A O 1
ATOM 2491 N N . LEU A 1 345 ? 49.096 42.997 47.663 1.00 19.22 317 LEU A N 1
ATOM 2492 C CA . LEU A 1 345 ? 48.698 43.731 46.457 1.00 20.88 317 LEU A CA 1
ATOM 2493 C C . LEU A 1 345 ? 47.228 43.518 46.043 1.00 20.10 317 LEU A C 1
ATOM 2494 O O . LEU A 1 345 ? 46.559 44.490 45.683 1.00 21.71 317 LEU A O 1
ATOM 2499 N N . PRO A 1 346 ? 46.718 42.266 46.082 1.00 19.97 318 PRO A N 1
ATOM 2500 C CA . PRO A 1 346 ? 45.289 42.137 45.765 1.00 22.14 318 PRO A CA 1
ATOM 2501 C C . PRO A 1 346 ? 44.367 42.926 46.707 1.00 24.29 318 PRO A C 1
ATOM 2502 O O . PRO A 1 346 ? 43.445 43.598 46.234 1.00 21.09 318 PRO A O 1
ATOM 2506 N N . GLU A 1 347 ? 44.612 42.877 48.013 1.00 22.60 319 GLU A N 1
ATOM 2507 C CA . GLU A 1 347 ? 43.762 43.633 48.927 1.00 19.49 319 GLU A CA 1
ATOM 2508 C C . GLU A 1 347 ? 43.904 45.143 48.736 1.00 20.04 319 GLU A C 1
ATOM 2509 O O . GLU A 1 347 ? 42.917 45.874 48.809 1.00 20.54 319 GLU A O 1
ATOM 2515 N N . LEU A 1 348 ? 45.121 45.619 48.493 1.00 20.36 320 LEU A N 1
ATOM 2516 C CA . LEU A 1 348 ? 45.312 47.046 48.231 1.00 18.47 320 LEU A CA 1
ATOM 2517 C C . LEU A 1 348 ? 44.561 47.458 46.969 1.00 18.05 320 LEU A C 1
ATOM 2518 O O . LEU A 1 348 ? 44.017 48.559 46.886 1.00 19.76 320 LEU A O 1
ATOM 2523 N N . THR A 1 349 ? 44.534 46.564 45.986 1.00 18.84 321 THR A N 1
ATOM 2524 C CA . THR A 1 349 ? 43.854 46.848 44.727 1.00 19.79 321 THR A CA 1
ATOM 2525 C C . THR A 1 349 ? 42.351 46.960 44.964 1.00 21.97 321 THR A C 1
ATOM 2526 O O . THR A 1 349 ? 41.697 47.857 44.434 1.00 21.02 321 THR A O 1
ATOM 2530 N N . GLU A 1 350 ? 41.811 46.058 45.781 1.00 19.50 322 GLU A N 1
ATOM 2531 C CA . GLU A 1 350 ? 40.402 46.121 46.158 1.00 21.02 322 GLU A CA 1
ATOM 2532 C C . GLU A 1 350 ? 40.098 47.427 46.894 1.00 20.38 322 GLU A C 1
ATOM 2533 O O . GLU A 1 350 ? 39.102 48.093 46.603 1.00 22.23 322 GLU A O 1
ATOM 2539 N N . LEU A 1 351 ? 40.963 47.792 47.835 1.00 19.23 323 LEU A N 1
ATOM 2540 C CA . LEU A 1 351 ? 40.800 49.041 48.581 1.00 18.96 323 LEU A CA 1
ATOM 2541 C C . LEU A 1 351 ? 40.815 50.240 47.650 1.00 18.09 323 LEU A C 1
ATOM 2542 O O . LEU A 1 351 ? 39.964 51.117 47.754 1.00 20.16 323 LEU A O 1
ATOM 2555 N N . HIS A 1 353 ? 39.856 50.538 44.729 1.00 18.06 325 HIS A N 1
ATOM 2556 C CA . HIS A 1 353 ? 38.603 50.628 43.981 1.00 21.18 325 HIS A CA 1
ATOM 2557 C C . HIS A 1 353 ? 37.357 50.827 44.847 1.00 23.19 325 HIS A C 1
ATOM 2558 O O . HIS A 1 353 ? 36.410 51.493 44.429 1.00 27.04 325 HIS A O 1
ATOM 2565 N N . LYS A 1 354 ? 37.350 50.223 46.032 1.00 21.10 326 LYS A N 1
ATOM 2566 C CA . LYS A 1 354 ? 36.115 50.017 46.793 1.00 22.70 326 LYS A CA 1
ATOM 2567 C C . LYS A 1 354 ? 35.975 50.872 48.063 1.00 20.89 326 LYS A C 1
ATOM 2568 O O . LYS A 1 354 ? 34.863 51.109 48.534 1.00 23.24 326 LYS A O 1
ATOM 2574 N N . ASP A 1 355 ? 37.081 51.314 48.643 1.00 18.66 327 ASP A N 1
ATOM 2575 C CA . ASP A 1 355 ? 36.952 52.025 49.917 1.00 18.16 327 ASP A CA 1
ATOM 2576 C C . ASP A 1 355 ? 36.268 53.375 49.707 1.00 21.96 327 ASP A C 1
ATOM 2577 O O . ASP A 1 355 ? 36.558 54.080 48.744 1.00 22.03 327 ASP A O 1
ATOM 2582 N N . PRO A 1 356 ? 35.320 53.722 50.585 1.00 25.17 328 PRO A N 1
ATOM 2583 C CA . PRO A 1 356 ? 34.597 54.983 50.386 1.00 27.76 328 PRO A CA 1
ATOM 2584 C C . PRO A 1 356 ? 35.438 56.222 50.718 1.00 25.68 328 PRO A C 1
ATOM 2585 O O . PRO A 1 356 ? 35.028 57.334 50.392 1.00 24.53 328 PRO A O 1
ATOM 2589 N N . ARG A 1 357 ? 36.596 56.027 51.340 1.00 23.15 329 ARG A N 1
ATOM 2590 C CA . ARG A 1 357 ? 37.435 57.139 51.785 1.00 22.72 329 ARG A CA 1
ATOM 2591 C C . ARG A 1 357 ? 38.596 57.421 50.817 1.00 19.68 329 ARG A C 1
ATOM 2592 O O . ARG A 1 357 ? 39.476 56.583 50.654 1.00 17.34 329 ARG A O 1
ATOM 2600 N N . PRO A 1 358 ? 38.612 58.615 50.196 1.00 19.44 330 PRO A N 1
ATOM 2601 C CA . PRO A 1 358 ? 39.679 58.976 49.249 1.00 22.19 330 PRO A CA 1
ATOM 2602 C C . PRO A 1 358 ? 41.099 58.801 49.808 1.00 19.78 330 PRO A C 1
ATOM 2603 O O . PRO A 1 358 ? 41.991 58.392 49.068 1.00 17.04 330 PRO A O 1
ATOM 2607 N N . VAL A 1 359 ? 41.312 59.101 51.086 1.00 17.38 331 VAL A N 1
ATOM 2608 C CA . VAL A 1 359 ? 42.640 58.926 51.668 1.00 14.38 331 VAL A CA 1
ATOM 2609 C C . VAL A 1 359 ? 43.082 57.462 51.611 1.00 19.61 331 VAL A C 1
ATOM 2610 O O . VAL A 1 359 ? 44.248 57.166 51.354 1.00 19.84 331 VAL A O 1
ATOM 2614 N N . ILE A 1 360 ? 42.144 56.546 51.825 1.00 19.37 332 ILE A N 1
ATOM 2615 C CA . ILE A 1 360 ? 42.456 55.121 51.773 1.00 16.66 332 ILE A CA 1
ATOM 2616 C C . ILE A 1 360 ? 42.647 54.645 50.321 1.00 16.92 332 ILE A C 1
ATOM 2617 O O . ILE A 1 360 ? 43.602 53.922 50.016 1.00 18.39 332 ILE A O 1
ATOM 2622 N N . ARG A 1 361 ? 41.749 55.051 49.427 1.00 15.36 333 ARG A N 1
ATOM 2623 C CA . ARG A 1 361 ? 41.886 54.654 48.017 1.00 18.31 333 ARG A CA 1
ATOM 2624 C C . ARG A 1 361 ? 43.220 55.135 47.459 1.00 20.59 333 ARG A C 1
ATOM 2625 O O . ARG A 1 361 ? 43.939 54.390 46.789 1.00 18.05 333 ARG A O 1
ATOM 2633 N N . GLY A 1 362 ? 43.547 56.391 47.743 1.00 21.29 334 GLY A N 1
ATOM 2634 C CA . GLY A 1 362 ? 44.740 57.005 47.193 1.00 18.23 334 GLY A CA 1
ATOM 2635 C C . GLY A 1 362 ? 46.019 56.448 47.779 1.00 17.18 334 GLY A C 1
ATOM 2636 O O . GLY A 1 362 ? 46.983 56.182 47.063 1.00 16.59 334 GLY A O 1
ATOM 2637 N N . THR A 1 363 ? 46.042 56.266 49.095 1.00 16.52 335 THR A N 1
ATOM 2638 C CA . THR A 1 363 ? 47.234 55.734 49.734 1.00 13.79 335 THR A CA 1
ATOM 2639 C C . THR A 1 363 ? 47.477 54.286 49.309 1.00 15.21 335 THR A C 1
ATOM 2640 O O . THR A 1 363 ? 48.623 53.869 49.145 1.00 16.24 335 THR A O 1
ATOM 2644 N N . ALA A 1 364 ? 46.399 53.536 49.096 1.00 13.86 336 ALA A N 1
ATOM 2645 C CA . ALA A 1 364 ? 46.512 52.173 48.578 1.00 14.36 336 ALA A CA 1
ATOM 2646 C C . ALA A 1 364 ? 47.109 52.168 47.166 1.00 15.57 336 ALA A C 1
ATOM 2647 O O . ALA A 1 364 ? 47.940 51.325 46.840 1.00 16.39 336 ALA A O 1
ATOM 2649 N N . ALA A 1 365 ? 46.680 53.110 46.329 1.00 17.51 337 ALA A N 1
ATOM 2650 C CA . ALA A 1 365 ? 47.225 53.215 44.976 1.00 17.95 337 ALA A CA 1
ATOM 2651 C C . ALA A 1 365 ? 48.724 53.521 45.001 1.00 15.91 337 ALA A C 1
ATOM 2652 O O . ALA A 1 365 ? 49.512 52.923 44.266 1.00 16.92 337 ALA A O 1
ATOM 2654 N N . TRP A 1 366 ? 49.107 54.464 45.850 1.00 16.09 338 TRP A N 1
ATOM 2655 C CA . TRP A 1 366 ? 50.507 54.829 46.013 1.00 16.65 338 TRP A CA 1
ATOM 2656 C C . TRP A 1 366 ? 51.315 53.616 46.463 1.00 16.95 338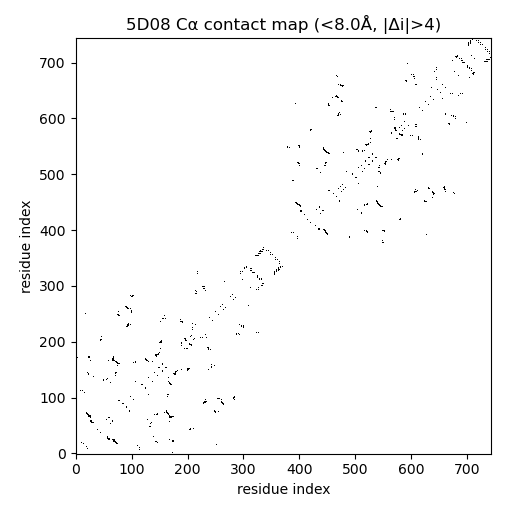 TRP A C 1
ATOM 2657 O O . TRP A 1 366 ? 52.379 53.331 45.914 1.00 16.11 338 TRP A O 1
ATOM 2668 N N . ALA A 1 367 ? 50.799 52.904 47.465 1.00 16.79 339 ALA A N 1
ATOM 2669 C CA . ALA A 1 367 ? 51.476 51.713 47.979 1.00 16.53 339 ALA A CA 1
ATOM 2670 C C . ALA A 1 367 ? 51.649 50.633 46.902 1.00 17.15 339 ALA A C 1
ATOM 2671 O O . ALA A 1 367 ? 52.692 49.991 46.832 1.00 18.29 339 ALA A O 1
ATOM 2673 N N . ILE A 1 368 ? 50.648 50.452 46.046 1.00 18.55 340 ILE A N 1
ATOM 2674 C CA . ILE A 1 368 ? 50.782 49.490 44.952 1.00 17.85 340 ILE A CA 1
ATOM 2675 C C . ILE A 1 368 ? 51.987 49.869 44.087 1.00 18.15 340 ILE A C 1
ATOM 2676 O O . ILE A 1 368 ? 52.795 49.012 43.724 1.00 19.84 340 ILE A O 1
ATOM 2681 N N . GLY A 1 369 ? 52.127 51.159 43.792 1.00 19.40 341 GLY A N 1
ATOM 2682 C CA . GLY A 1 369 ? 53.267 51.639 43.034 1.00 19.83 341 GLY A CA 1
ATOM 2683 C C . GLY A 1 369 ? 54.590 51.436 43.751 1.00 20.18 341 GLY A C 1
ATOM 2684 O O . GLY A 1 369 ? 55.569 50.976 43.157 1.00 22.49 341 GLY A O 1
ATOM 2685 N N . LYS A 1 370 ? 54.614 51.776 45.037 1.00 21.76 342 LYS A N 1
ATOM 2686 C CA . LYS A 1 370 ? 55.822 51.699 45.853 1.00 20.76 342 LYS A CA 1
ATOM 2687 C C . LYS A 1 370 ? 56.327 50.261 46.033 1.00 19.65 342 LYS A C 1
ATOM 2688 O O . LYS A 1 370 ? 57.534 50.023 46.099 1.00 21.94 342 LYS A O 1
ATOM 2694 N N . ILE A 1 371 ? 55.402 49.310 46.118 1.00 20.36 343 ILE A N 1
ATOM 2695 C CA . ILE A 1 371 ? 55.760 47.903 46.317 1.00 24.19 343 ILE A CA 1
ATOM 2696 C C . ILE A 1 371 ? 56.512 47.362 45.092 1.00 24.01 343 ILE A C 1
ATOM 2697 O O . ILE A 1 371 ? 57.375 46.485 45.208 1.00 24.66 343 ILE A O 1
ATOM 2702 N N . GLY A 1 372 ? 56.204 47.905 43.918 1.00 20.66 344 GLY A N 1
ATOM 2703 C CA . GLY A 1 372 ? 57.062 47.722 42.758 1.00 23.27 344 GLY A CA 1
ATOM 2704 C C . GLY A 1 372 ? 56.862 46.512 41.860 1.00 24.22 344 GLY A C 1
ATOM 2705 O O . GLY A 1 372 ? 57.765 46.157 41.106 1.00 24.25 344 GLY A O 1
ATOM 2706 N N . ASP A 1 373 ? 55.696 45.878 41.935 1.00 22.27 345 ASP A N 1
ATOM 2707 C CA . ASP A 1 373 ? 55.368 44.772 41.035 1.00 27.02 345 ASP A CA 1
ATOM 2708 C C . ASP A 1 373 ? 54.737 45.324 39.760 1.00 24.20 345 ASP A C 1
ATOM 2709 O O . ASP A 1 373 ? 53.629 45.853 39.800 1.00 24.58 345 ASP A O 1
ATOM 2714 N N . PRO A 1 374 ? 55.433 45.194 38.622 1.00 26.36 346 PRO A N 1
ATOM 2715 C CA . PRO A 1 374 ? 54.918 45.783 37.381 1.00 25.39 346 PRO A CA 1
ATOM 2716 C C . PRO A 1 374 ? 53.618 45.143 36.884 1.00 28.86 346 PRO A C 1
ATOM 2717 O O . PRO A 1 374 ? 52.965 45.713 36.005 1.00 27.81 346 PRO A O 1
ATOM 2721 N N . ALA A 1 375 ? 53.238 43.995 37.441 1.00 28.92 347 ALA A N 1
ATOM 2722 C CA . ALA A 1 375 ? 52.017 43.318 37.005 1.00 31.13 347 ALA A CA 1
ATOM 2723 C C . ALA A 1 375 ? 50.773 44.121 37.373 1.00 28.11 347 ALA A C 1
ATOM 2724 O O . ALA A 1 375 ? 49.677 43.825 36.896 1.00 29.15 347 ALA A O 1
ATOM 2726 N N . TYR A 1 376 ? 50.944 45.134 38.219 1.00 22.81 348 TYR A N 1
ATOM 2727 C CA . TYR A 1 376 ? 49.820 45.946 38.672 1.00 20.97 348 TYR A CA 1
ATOM 2728 C C . TYR A 1 376 ? 49.787 47.324 38.017 1.00 19.94 348 TYR A C 1
ATOM 2729 O O . TYR A 1 376 ? 48.908 48.126 38.308 1.00 20.50 348 TYR A O 1
ATOM 2738 N N . ALA A 1 377 ? 50.728 47.594 37.118 1.00 23.84 349 ALA A N 1
ATOM 2739 C CA . ALA A 1 377 ? 50.791 48.903 36.473 1.00 23.58 349 ALA A CA 1
ATOM 2740 C C . ALA A 1 377 ? 49.547 49.174 35.626 1.00 23.24 349 ALA A C 1
ATOM 2741 O O . ALA A 1 377 ? 49.005 50.276 35.639 1.00 24.01 349 ALA A O 1
ATOM 2743 N N . GLU A 1 378 ? 49.089 48.163 34.895 1.00 23.47 350 GLU A N 1
ATOM 2744 C CA . GLU A 1 378 ? 47.929 48.345 34.029 1.00 23.83 350 GLU A CA 1
ATOM 2745 C C . GLU A 1 378 ? 46.667 48.627 34.845 1.00 24.55 350 GLU A C 1
ATOM 2746 O O . GLU A 1 378 ? 45.852 49.467 34.471 1.00 24.08 350 GLU A O 1
ATOM 2752 N N . GLU A 1 379 ? 46.502 47.947 35.973 1.00 21.02 351 GLU A N 1
ATOM 2753 C CA . GLU A 1 379 ? 45.314 48.204 36.781 1.00 19.87 351 GLU A CA 1
ATOM 2754 C C . GLU A 1 379 ? 45.348 49.594 37.412 1.00 20.94 351 GLU A C 1
ATOM 2755 O O . GLU A 1 379 ? 44.301 50.195 37.643 1.00 22.46 351 GLU A O 1
ATOM 2761 N N . LEU A 1 380 ? 46.542 50.116 37.681 1.00 19.87 352 LEU A N 1
ATOM 2762 C CA . LEU A 1 380 ? 46.653 51.501 38.137 1.00 20.26 352 LEU A CA 1
ATOM 2763 C C . LEU A 1 380 ? 46.183 52.450 37.027 1.00 19.13 352 LEU A C 1
ATOM 2764 O O . LEU A 1 380 ? 45.450 53.409 37.283 1.00 21.79 352 LEU A O 1
ATOM 2769 N N A GLU A 1 381 ? 46.620 52.181 35.800 0.50 22.00 353 GLU A N 1
ATOM 2770 N N B GLU A 1 381 ? 46.597 52.167 35.800 0.50 21.99 353 GLU A N 1
ATOM 2771 C CA A GLU A 1 381 ? 46.221 52.992 34.654 0.50 23.62 353 GLU A CA 1
ATOM 2772 C CA B GLU A 1 381 ? 46.227 53.004 34.667 0.50 23.60 353 GLU A CA 1
ATOM 2773 C C A GLU A 1 381 ? 44.707 52.970 34.489 0.50 23.00 353 GLU A C 1
ATOM 2774 C C B GLU A 1 381 ? 44.723 52.944 34.402 0.50 23.14 353 GLU A C 1
ATOM 2775 O O A GLU A 1 381 ? 44.092 53.991 34.191 0.50 21.74 353 GLU A O 1
ATOM 2776 O O B GLU A 1 381 ? 44.127 53.922 33.956 0.50 21.88 353 GLU A O 1
ATOM 2787 N N . LYS A 1 382 ? 44.110 51.798 34.692 1.00 19.77 354 LYS A N 1
ATOM 2788 C CA . LYS A 1 382 ? 42.666 51.652 34.531 1.00 20.52 354 LYS A CA 1
ATOM 2789 C C . LYS A 1 382 ? 41.916 52.363 35.652 1.00 19.95 354 LYS A C 1
ATOM 2790 O O . LYS A 1 382 ? 40.901 53.022 35.406 1.00 20.97 354 LYS A O 1
ATOM 2796 N N . ALA A 1 383 ? 42.426 52.240 36.874 1.00 19.52 355 ALA A N 1
ATOM 2797 C CA . ALA A 1 383 ? 41.827 52.902 38.032 1.00 20.20 355 ALA A CA 1
ATOM 2798 C C . ALA A 1 383 ? 41.846 54.421 37.864 1.00 22.62 355 ALA A C 1
ATOM 2799 O O . ALA A 1 383 ? 40.928 55.115 38.302 1.00 22.47 355 ALA A O 1
ATOM 2801 N N . LEU A 1 384 ? 42.905 54.923 37.241 1.00 22.28 356 LEU A N 1
ATOM 2802 C CA . LEU A 1 384 ? 43.064 56.360 37.036 1.00 23.63 356 LEU A CA 1
ATOM 2803 C C . LEU A 1 384 ? 41.875 56.938 36.285 1.00 26.73 356 LEU A C 1
ATOM 2804 O O . LEU A 1 384 ? 41.406 58.028 36.601 1.00 28.99 356 LEU A O 1
ATOM 2809 N N . GLU A 1 385 ? 41.377 56.197 35.298 1.00 21.56 357 GLU A N 1
ATOM 2810 C CA . GLU A 1 385 ? 40.301 56.689 34.448 1.00 22.99 357 GLU A CA 1
ATOM 2811 C C . GLU A 1 385 ? 38.912 56.562 35.065 1.00 24.84 357 GLU A C 1
ATOM 2812 O O . GLU A 1 385 ? 37.941 57.068 34.503 1.00 29.08 357 GLU A O 1
ATOM 2818 N N . LYS A 1 386 ? 38.811 55.876 36.200 1.00 21.90 358 LYS A N 1
ATOM 2819 C CA . LYS A 1 386 ? 37.521 55.672 36.855 1.00 22.06 358 LYS A CA 1
ATOM 2820 C C . LYS A 1 386 ? 37.371 56.500 38.135 1.00 24.17 358 LYS A C 1
ATOM 2821 O O . LYS A 1 386 ? 36.255 56.808 38.555 1.00 28.23 358 LYS A O 1
ATOM 2827 N N . GLU A 1 387 ? 38.497 56.856 38.743 1.00 22.67 359 GLU A N 1
ATOM 2828 C CA . GLU A 1 387 ? 38.503 57.609 39.996 1.00 23.14 359 GLU A CA 1
ATOM 2829 C C . GLU A 1 387 ? 38.046 59.047 39.769 1.00 26.65 359 GLU A C 1
ATOM 2830 O O . GLU A 1 387 ? 38.551 59.721 38.876 1.00 26.21 359 GLU A O 1
ATOM 2836 N N . LYS A 1 388 ? 37.106 59.522 40.581 1.00 25.18 360 LYS A N 1
ATOM 2837 C CA . LYS A 1 388 ? 36.555 60.865 40.386 1.00 28.18 360 LYS A CA 1
ATOM 2838 C C . LYS A 1 388 ? 37.060 61.889 41.414 1.00 26.81 360 LYS A C 1
ATOM 2839 O O . LYS A 1 388 ? 36.897 63.093 41.214 1.00 29.10 360 LYS A O 1
ATOM 2845 N N . ASP A 1 389 ? 37.670 61.418 42.499 1.00 21.83 361 ASP A N 1
ATOM 2846 C CA . ASP A 1 389 ? 38.244 62.322 43.506 1.00 21.58 361 ASP A CA 1
ATOM 2847 C C . ASP A 1 389 ? 39.626 62.787 43.057 1.00 26.00 361 ASP A C 1
ATOM 2848 O O . ASP A 1 389 ? 40.501 61.962 42.800 1.00 23.19 361 ASP A O 1
ATOM 2853 N N . GLU A 1 390 ? 39.823 64.104 42.973 1.00 26.50 362 GLU A N 1
ATOM 2854 C CA . GLU A 1 390 ? 41.047 64.635 42.374 1.00 28.49 362 GLU A CA 1
ATOM 2855 C C . GLU A 1 390 ? 42.303 64.295 43.171 1.00 24.10 362 GLU A C 1
ATOM 2856 O O . GLU A 1 390 ? 43.351 64.054 42.579 1.00 25.96 362 GLU A O 1
ATOM 2862 N N . GLU A 1 391 ? 42.203 64.254 44.500 1.00 21.87 363 GLU A N 1
ATOM 2863 C CA . GLU A 1 391 ? 43.353 63.894 45.324 1.00 21.29 363 GLU A CA 1
ATOM 2864 C C . GLU A 1 391 ? 43.697 62.410 45.200 1.00 23.39 363 GLU A C 1
ATOM 2865 O O . GLU A 1 391 ? 44.871 62.042 45.136 1.00 22.94 363 GLU A O 1
ATOM 2871 N N . ALA A 1 392 ? 42.679 61.557 45.153 1.00 25.05 364 ALA A N 1
ATOM 2872 C CA . ALA A 1 392 ? 42.912 60.131 44.959 1.00 23.65 364 ALA A CA 1
ATOM 2873 C C . ALA A 1 392 ? 43.497 59.898 43.567 1.00 21.36 364 ALA A C 1
ATOM 2874 O O . ALA A 1 392 ? 44.370 59.047 43.384 1.00 21.74 364 ALA A O 1
ATOM 2876 N N . LYS A 1 393 ? 43.010 60.658 42.590 1.00 20.27 365 LYS A N 1
ATOM 2877 C CA A LYS A 1 393 ? 43.532 60.576 41.229 0.53 20.86 365 LYS A CA 1
ATOM 2878 C CA B LYS A 1 393 ? 43.523 60.573 41.236 0.47 20.86 365 LYS A CA 1
ATOM 2879 C C . LYS A 1 393 ? 45.021 60.867 41.217 1.00 22.81 365 LYS A C 1
ATOM 2880 O O . LYS A 1 393 ? 45.802 60.163 40.568 1.00 20.65 365 LYS A O 1
ATOM 2891 N N . LEU A 1 394 ? 45.402 61.916 41.936 1.00 20.84 366 LEU A N 1
ATOM 2892 C CA A LEU A 1 394 ? 46.802 62.311 42.066 0.41 21.26 366 LEU A CA 1
ATOM 2893 C CA B LEU A 1 394 ? 46.790 62.309 42.062 0.59 21.21 366 LEU A CA 1
ATOM 2894 C C . LEU A 1 394 ? 47.649 61.181 42.638 1.00 19.91 366 LEU A C 1
ATOM 2895 O O . LEU A 1 394 ? 48.751 60.916 42.160 1.00 20.58 366 LEU A O 1
ATOM 2904 N N . GLU A 1 395 ? 47.137 60.518 43.666 1.00 18.69 367 GLU A N 1
ATOM 2905 C CA . GLU A 1 395 ? 47.865 59.409 44.270 1.00 16.82 367 GLU A CA 1
ATOM 2906 C C . GLU A 1 395 ? 48.040 58.230 43.301 1.00 16.97 367 GLU A C 1
ATOM 2907 O O . GLU A 1 395 ? 49.072 57.561 43.312 1.00 17.16 367 GLU A O 1
ATOM 2913 N N . ILE A 1 396 ? 47.044 57.977 42.458 1.00 18.07 368 ILE A N 1
ATOM 2914 C CA . ILE A 1 396 ? 47.194 56.934 41.445 1.00 18.32 368 ILE A CA 1
ATOM 2915 C C . ILE A 1 396 ? 48.296 57.327 40.455 1.00 20.27 368 ILE A C 1
ATOM 2916 O O . ILE A 1 396 ? 49.108 56.495 40.043 1.00 18.98 368 ILE A O 1
ATOM 2921 N N . GLU A 1 397 ? 48.319 58.600 40.075 1.00 21.52 369 GLU A N 1
ATOM 2922 C CA A GLU A 1 397 ? 49.363 59.082 39.186 0.46 23.75 369 GLU A CA 1
ATOM 2923 C CA B GLU A 1 397 ? 49.365 59.127 39.200 0.54 23.75 369 GLU A CA 1
ATOM 2924 C C . GLU A 1 397 ? 50.741 58.930 39.828 1.00 23.21 369 GLU A C 1
ATOM 2925 O O . GLU A 1 397 ? 51.696 58.559 39.154 1.00 23.04 369 GLU A O 1
ATOM 2936 N N . LYS A 1 398 ? 50.835 59.202 41.128 1.00 17.57 370 LYS A N 1
ATOM 2937 C CA . LYS A 1 398 ? 52.094 59.012 41.842 1.00 16.38 370 LYS A CA 1
ATOM 2938 C C . LYS A 1 398 ? 52.524 57.555 41.835 1.00 18.41 370 LYS A C 1
ATOM 2939 O O . LYS A 1 398 ? 53.704 57.251 41.662 1.00 19.08 370 LYS A O 1
ATOM 2945 N N . GLY A 1 399 ? 51.566 56.655 42.044 1.00 17.17 371 GLY A N 1
ATOM 2946 C CA . GLY A 1 399 ? 51.858 55.229 42.047 1.00 15.71 371 GLY A CA 1
ATOM 2947 C C . GLY A 1 399 ? 52.329 54.748 40.686 1.00 17.85 371 GLY A C 1
ATOM 2948 O O . GLY A 1 399 ? 53.275 53.971 40.576 1.00 16.66 371 GLY A O 1
ATOM 2949 N N . ILE A 1 400 ? 51.675 55.223 39.633 1.00 19.86 372 ILE A N 1
ATOM 2950 C CA . ILE A 1 400 ? 52.105 54.889 38.280 1.00 19.19 372 ILE A CA 1
ATOM 2951 C C . ILE A 1 400 ? 53.544 55.360 38.032 1.00 16.95 372 ILE A C 1
ATOM 2952 O O . ILE A 1 400 ? 54.359 54.642 37.441 1.00 17.41 372 ILE A O 1
ATOM 2957 N N . GLU A 1 401 ? 53.853 56.560 38.513 1.00 18.87 373 GLU A N 1
ATOM 2958 C CA . GLU A 1 401 ? 55.185 57.141 38.356 1.00 20.62 373 GLU A CA 1
ATOM 2959 C C . GLU A 1 401 ? 56.242 56.338 39.123 1.00 19.37 373 GLU A C 1
ATOM 2960 O O . GLU A 1 401 ? 57.363 56.160 38.653 1.00 18.35 373 GLU A O 1
ATOM 2966 N N . LEU A 1 402 ? 55.892 55.864 40.316 1.00 19.82 374 LEU A N 1
ATOM 2967 C CA . LEU A 1 402 ? 56.822 55.040 41.079 1.00 20.74 374 LEU A CA 1
ATOM 2968 C C . LEU A 1 402 ? 57.177 53.755 40.320 1.00 21.11 374 LEU A C 1
ATOM 2969 O O . LEU A 1 402 ? 58.341 53.344 40.279 1.00 19.85 374 LEU A O 1
ATOM 2974 N N . LEU A 1 403 ? 56.175 53.125 39.717 1.00 19.77 375 LEU A N 1
ATOM 2975 C CA . LEU A 1 403 ? 56.405 51.897 38.957 1.00 23.11 375 LEU A CA 1
ATOM 2976 C C . LEU A 1 403 ? 57.237 52.159 37.702 1.00 23.97 375 LEU A C 1
ATOM 2977 O O . LEU A 1 403 ? 58.109 51.367 37.348 1.00 24.30 375 LEU A O 1
ATOM 2982 N N . LYS A 1 404 ? 56.965 53.274 37.038 1.00 22.80 376 LYS A N 1
ATOM 2983 C CA . LYS A 1 404 ? 57.744 53.667 35.869 1.00 23.25 376 LYS A CA 1
ATOM 2984 C C . LYS A 1 404 ? 59.207 53.887 36.250 1.00 25.18 376 LYS A C 1
ATOM 2985 O O . LYS A 1 404 ? 60.121 53.417 35.567 1.00 23.42 376 LYS A O 1
ATOM 2991 N N . ALA A 1 405 ? 59.424 54.590 37.354 1.00 21.62 377 ALA A N 1
ATOM 2992 C CA . ALA A 1 405 ? 60.774 54.908 37.796 1.00 21.44 377 ALA A CA 1
ATOM 2993 C C . ALA A 1 405 ? 61.551 53.641 38.169 1.00 24.89 377 ALA A C 1
ATOM 2994 O O . ALA A 1 405 ? 62.713 53.484 37.783 1.00 25.58 377 ALA A O 1
ATOM 2996 N N . SER A 1 406 ? 60.915 52.734 38.907 1.00 22.47 378 SER A N 1
ATOM 2997 C CA . SER A 1 406 ? 61.600 51.506 39.316 1.00 22.41 378 SER A CA 1
ATOM 2998 C C . SER A 1 406 ? 61.827 50.592 38.111 1.00 25.54 378 SER A C 1
ATOM 2999 O O . SER A 1 406 ? 62.839 49.900 38.031 1.00 28.72 378 SER A O 1
ATOM 3002 N N . GLY A 1 407 ? 60.886 50.603 37.173 1.00 22.83 379 GLY A N 1
ATOM 3003 C CA . GLY A 1 407 ? 61.045 49.870 35.926 1.00 24.50 379 GLY A CA 1
ATOM 3004 C C . GLY A 1 407 ? 62.254 50.354 35.146 1.00 27.22 379 GLY A C 1
ATOM 3005 O O . GLY A 1 407 ? 63.032 49.557 34.623 1.00 28.90 379 GLY A O 1
ATOM 3014 N N . THR A 1 409 ? 64.853 51.990 36.411 1.00 22.67 381 THR A N 1
ATOM 3015 C CA . THR A 1 409 ? 66.054 51.703 37.182 1.00 27.96 381 THR A CA 1
ATOM 3016 C C . THR A 1 409 ? 66.521 50.266 36.957 1.00 26.81 381 THR A C 1
ATOM 3017 O O . THR A 1 409 ? 67.716 50.017 36.788 1.00 26.88 381 THR A O 1
ATOM 3021 N N . LYS A 1 410 ? 65.580 49.327 36.935 1.00 22.44 382 LYS A N 1
ATOM 3022 C CA . LYS A 1 410 ? 65.921 47.929 36.684 1.00 25.51 382 LYS A CA 1
ATOM 3023 C C . LYS A 1 410 ? 66.548 47.750 35.299 1.00 23.33 382 LYS A C 1
ATOM 3024 O O . LYS A 1 410 ? 67.357 46.847 35.096 1.00 24.08 382 LYS A O 1
ATOM 3030 N N . GLN A 1 411 ? 66.186 48.614 34.355 1.00 20.75 383 GLN A N 1
ATOM 3031 C CA . GLN A 1 411 ? 66.721 48.505 32.996 1.00 22.63 383 GLN A CA 1
ATOM 3032 C C . GLN A 1 411 ? 67.922 49.418 32.754 1.00 22.64 383 GLN A C 1
ATOM 3033 O O . GLN A 1 411 ? 68.438 49.493 31.637 1.00 22.96 383 GLN A O 1
ATOM 3039 N N . GLY A 1 412 ? 68.368 50.106 33.800 1.00 21.04 384 GLY A N 1
ATOM 3040 C CA . GLY A 1 412 ? 69.516 50.989 33.709 1.00 26.72 384 GLY A CA 1
ATOM 3041 C C . GLY A 1 412 ? 69.273 52.198 32.824 1.00 33.51 384 GLY A C 1
ATOM 3042 O O . GLY A 1 412 ? 70.201 52.720 32.200 1.00 34.96 384 GLY A O 1
ATOM 3043 N N . LEU A 1 413 ? 68.025 52.650 32.771 1.00 36.34 385 LEU A N 1
ATOM 3044 C CA . LEU A 1 413 ? 67.651 53.755 31.892 1.00 41.26 385 LEU A CA 1
ATOM 3045 C C . LEU A 1 413 ? 67.705 55.098 32.616 1.00 45.13 385 LEU A C 1
ATOM 3046 O O . LEU A 1 413 ? 67.442 55.178 33.816 1.00 46.62 385 LEU A O 1
ATOM 3051 N N . ASN B 1 30 ? 90.480 67.802 109.700 1.00 51.52 2 ASN B N 1
ATOM 3052 C CA . ASN B 1 30 ? 89.146 67.968 109.135 1.00 52.60 2 ASN B CA 1
ATOM 3053 C C . ASN B 1 30 ? 89.181 67.789 107.627 1.00 46.43 2 ASN B C 1
ATOM 3054 O O . ASN B 1 30 ? 88.835 66.725 107.122 1.00 42.94 2 ASN B O 1
ATOM 3059 N N . VAL B 1 31 ? 89.603 68.826 106.909 1.00 44.15 3 VAL B N 1
ATOM 3060 C CA . VAL B 1 31 ? 89.830 68.689 105.476 1.00 38.29 3 VAL B CA 1
ATOM 3061 C C . VAL B 1 31 ? 91.009 67.750 105.259 1.00 36.65 3 VAL B C 1
ATOM 3062 O O . VAL B 1 31 ? 91.010 66.945 104.327 1.00 34.41 3 VAL B O 1
ATOM 3066 N N . TYR B 1 32 ? 92.006 67.824 106.137 1.00 41.10 4 TYR B N 1
ATOM 3067 C CA . TYR B 1 32 ? 93.139 66.915 106.012 1.00 44.71 4 TYR B CA 1
ATOM 3068 C C . TYR B 1 32 ? 92.714 65.484 106.345 1.00 41.10 4 TYR B C 1
ATOM 3069 O O . TYR B 1 32 ? 93.121 64.531 105.676 1.00 40.51 4 TYR B O 1
ATOM 3078 N N . GLN B 1 33 ? 91.890 65.344 107.378 1.00 39.64 5 GLN B N 1
ATOM 3079 C CA . GLN B 1 33 ? 91.313 64.053 107.738 1.00 39.01 5 GLN B CA 1
ATOM 3080 C C . GLN B 1 33 ? 90.513 63.480 106.570 1.00 39.39 5 GLN B C 1
ATOM 3081 O O . GLN B 1 33 ? 90.649 62.299 106.224 1.00 33.19 5 GLN B O 1
ATOM 3087 N N . LEU B 1 34 ? 89.689 64.326 105.956 1.00 33.55 6 LEU B N 1
ATOM 3088 C CA . LEU B 1 34 ? 88.886 63.917 104.805 1.00 32.74 6 LEU B CA 1
ATOM 3089 C C . LEU B 1 34 ? 89.763 63.487 103.632 1.00 31.14 6 LEU B C 1
ATOM 3090 O O . LEU B 1 34 ? 89.443 62.528 102.928 1.00 29.81 6 LEU B O 1
ATOM 3095 N N . LYS B 1 35 ? 90.866 64.200 103.421 1.00 32.55 7 LYS B N 1
ATOM 3096 C CA . LYS B 1 35 ? 91.782 63.877 102.334 1.00 33.24 7 LYS B CA 1
ATOM 3097 C C . LYS B 1 35 ? 92.386 62.484 102.522 1.00 33.86 7 LYS B C 1
ATOM 3098 O O . LYS B 1 35 ? 92.438 61.683 101.584 1.00 32.61 7 LYS B O 1
ATOM 3104 N N . GLU B 1 36 ? 92.830 62.193 103.739 1.00 34.45 8 GLU B N 1
ATOM 3105 C CA . GLU B 1 36 ? 93.416 60.890 104.030 1.00 33.50 8 GLU B CA 1
ATOM 3106 C C . GLU B 1 36 ? 92.395 59.764 103.890 1.00 31.55 8 GLU B C 1
ATOM 3107 O O . GLU B 1 36 ? 92.718 58.692 103.378 1.00 32.06 8 GLU B O 1
ATOM 3113 N N . GLU B 1 37 ? 91.164 60.007 104.332 1.00 30.66 9 GLU B N 1
ATOM 3114 C CA . GLU B 1 37 ? 90.112 59.005 104.192 1.00 30.59 9 GLU B CA 1
ATOM 3115 C C . GLU B 1 37 ? 89.788 58.759 102.716 1.00 29.10 9 GLU B C 1
ATOM 3116 O O . GLU B 1 37 ? 89.587 57.615 102.299 1.00 28.73 9 GLU B O 1
ATOM 3122 N N . LEU B 1 38 ? 89.744 59.832 101.930 1.00 28.37 10 LEU B N 1
ATOM 3123 C CA . LEU B 1 38 ? 89.444 59.716 100.502 1.00 27.35 10 LEU B CA 1
ATOM 3124 C C . LEU B 1 38 ? 90.510 58.900 99.776 1.00 29.17 10 LEU B C 1
ATOM 3125 O O . LEU B 1 38 ? 90.193 58.053 98.937 1.00 28.64 10 LEU B O 1
ATOM 3130 N N . ILE B 1 39 ? 91.773 59.163 100.096 1.00 26.32 11 ILE B N 1
ATOM 3131 C CA . ILE B 1 39 ? 92.883 58.428 99.490 1.00 29.35 11 ILE B CA 1
ATOM 3132 C C . ILE B 1 39 ? 92.802 56.934 99.807 1.00 27.08 11 ILE B C 1
ATOM 3133 O O . ILE B 1 39 ? 92.949 56.083 98.924 1.00 25.62 11 ILE B O 1
ATOM 3138 N N . GLU B 1 40 ? 92.548 56.620 101.070 1.00 27.27 12 GLU B N 1
ATOM 3139 C CA . GLU B 1 40 ? 92.439 55.230 101.485 1.00 28.97 12 GLU B CA 1
ATOM 3140 C C . GLU B 1 40 ? 91.276 54.549 100.770 1.00 27.35 12 GLU B C 1
ATOM 3141 O O . GLU B 1 40 ? 91.392 53.405 100.329 1.00 27.64 12 GLU B O 1
ATOM 3147 N N . TYR B 1 41 ? 90.159 55.257 100.645 1.00 27.25 13 TYR B N 1
ATOM 3148 C CA . TYR B 1 41 ? 88.980 54.676 100.019 1.00 27.03 13 TYR B CA 1
ATOM 3149 C C . TYR B 1 41 ? 89.233 54.440 98.535 1.00 25.72 13 TYR B C 1
ATOM 3150 O O . TYR B 1 41 ? 88.880 53.384 97.996 1.00 25.60 13 TYR B O 1
ATOM 3159 N N . ALA B 1 42 ? 89.850 55.425 97.888 1.00 24.88 14 ALA B N 1
ATOM 3160 C CA . ALA B 1 42 ? 90.176 55.323 96.470 1.00 23.71 14 ALA B CA 1
ATOM 3161 C C . ALA B 1 42 ? 91.053 54.103 96.199 1.00 23.62 14 ALA B C 1
ATOM 3162 O O . ALA B 1 42 ? 90.815 53.364 95.244 1.00 23.13 14 ALA B O 1
ATOM 3164 N N . LYS B 1 43 ? 92.064 53.882 97.036 1.00 24.78 15 LYS B N 1
ATOM 3165 C CA A LYS B 1 43 ? 92.937 52.728 96.857 0.52 28.00 15 LYS B CA 1
ATOM 3166 C CA B LYS B 1 43 ? 92.940 52.727 96.871 0.48 28.03 15 LYS B CA 1
ATOM 3167 C C . LYS B 1 43 ? 92.155 51.425 96.991 1.00 27.57 15 LYS B C 1
ATOM 3168 O O . LYS B 1 43 ? 92.355 50.493 96.211 1.00 25.84 15 LYS B O 1
ATOM 3179 N N . SER B 1 44 ? 91.258 51.365 97.974 1.00 25.77 16 SER B N 1
ATOM 3180 C CA . SER B 1 44 ? 90.498 50.143 98.223 1.00 26.53 16 SER B CA 1
ATOM 3181 C C . SER B 1 44 ? 89.589 49.769 97.054 1.00 25.93 16 SER B C 1
ATOM 3182 O O . SER B 1 44 ? 89.311 48.588 96.847 1.00 26.37 16 SER B O 1
ATOM 3185 N N . ILE B 1 45 ? 89.135 50.753 96.278 1.00 25.05 17 ILE B N 1
ATOM 3186 C CA . ILE B 1 45 ? 88.244 50.437 95.161 1.00 26.74 17 ILE B CA 1
ATOM 3187 C C . ILE B 1 45 ? 89.012 50.270 93.852 1.00 23.59 17 ILE B C 1
ATOM 3188 O O . ILE B 1 45 ? 88.409 50.072 92.796 1.00 24.66 17 ILE B O 1
ATOM 3193 N N . GLY B 1 46 ? 90.339 50.335 93.918 1.00 23.80 18 GLY B N 1
ATOM 3194 C CA . GLY B 1 46 ? 91.159 50.029 92.756 1.00 23.94 18 GLY B CA 1
ATOM 3195 C C . GLY B 1 46 ? 91.806 51.206 92.044 1.00 24.70 18 GLY B C 1
ATOM 3196 O O . GLY B 1 46 ? 92.392 51.045 90.972 1.00 22.36 18 GLY B O 1
ATOM 3197 N N . VAL B 1 47 ? 91.712 52.399 92.619 1.00 22.35 19 VAL B N 1
ATOM 3198 C CA . VAL B 1 47 ? 92.416 53.535 92.039 1.00 23.30 19 VAL B CA 1
ATOM 3199 C C . VAL B 1 47 ? 93.914 53.344 92.263 1.00 22.47 19 VAL B C 1
ATOM 3200 O O . VAL B 1 47 ? 94.352 53.116 93.384 1.00 22.54 19 VAL B O 1
ATOM 3204 N N . ASP B 1 48 ? 94.702 53.424 91.197 1.00 20.52 20 ASP B N 1
ATOM 3205 C CA . ASP B 1 48 ? 96.126 53.125 91.311 1.00 23.28 20 ASP B CA 1
ATOM 3206 C C . ASP B 1 48 ? 96.969 54.327 91.702 1.00 23.94 20 ASP B C 1
ATOM 3207 O O . ASP B 1 48 ? 97.997 54.183 92.365 1.00 24.92 20 ASP B O 1
ATOM 3212 N N . LYS B 1 49 ? 96.538 55.512 91.294 1.00 22.17 21 LYS B N 1
ATOM 3213 C CA . LYS B 1 49 ? 97.176 56.727 91.772 1.00 24.30 21 LYS B CA 1
ATOM 3214 C C . LYS B 1 49 ? 96.127 57.811 91.951 1.00 23.73 21 LYS B C 1
ATOM 3215 O O . LYS B 1 49 ? 95.217 57.940 91.142 1.00 21.04 21 LYS B O 1
ATOM 3221 N N . ILE B 1 50 ? 96.242 58.568 93.038 1.00 21.13 22 ILE B N 1
ATOM 3222 C CA . ILE B 1 50 ? 95.325 59.671 93.277 1.00 22.80 22 ILE B CA 1
ATOM 3223 C C . ILE B 1 50 ? 96.124 60.910 93.693 1.00 24.86 22 ILE B C 1
ATOM 3224 O O . ILE B 1 50 ? 97.097 60.815 94.445 1.00 27.51 22 ILE B O 1
ATOM 3229 N N . GLY B 1 51 ? 95.727 62.070 93.179 1.00 21.83 23 GLY B N 1
ATOM 3230 C CA . GLY B 1 51 ? 96.437 63.304 93.455 1.00 26.05 23 GLY B CA 1
ATOM 3231 C C . GLY B 1 51 ? 95.490 64.475 93.618 1.00 27.65 23 GLY B C 1
ATOM 3232 O O . GLY B 1 51 ? 94.309 64.374 93.297 1.00 21.66 23 GLY B O 1
ATOM 3233 N N . PHE B 1 52 ? 96.012 65.590 94.120 1.00 22.85 24 PHE B N 1
ATOM 3234 C CA . PHE B 1 52 ? 95.182 66.746 94.419 1.00 23.31 24 PHE B CA 1
ATOM 3235 C C . PHE B 1 52 ? 95.794 68.022 93.857 1.00 24.37 24 PHE B C 1
ATOM 3236 O O . PHE B 1 52 ? 96.998 68.237 93.968 1.00 26.42 24 PHE B O 1
ATOM 3244 N N . THR B 1 53 ? 94.958 68.862 93.259 1.00 26.21 25 THR B N 1
ATOM 3245 C CA . THR B 1 53 ? 95.381 70.187 92.826 1.00 26.76 25 THR B CA 1
ATOM 3246 C C . THR B 1 53 ? 94.283 71.189 93.168 1.00 26.51 25 THR B C 1
ATOM 3247 O O . THR B 1 53 ? 93.206 70.803 93.625 1.00 24.47 25 THR B O 1
ATOM 3251 N N . THR B 1 54 ? 94.565 72.471 92.952 1.00 25.15 26 THR B N 1
ATOM 3252 C CA . THR B 1 54 ? 93.586 73.530 93.182 1.00 25.88 26 THR B CA 1
ATOM 3253 C C . THR B 1 54 ? 92.623 73.615 92.004 1.00 25.12 26 THR B C 1
ATOM 3254 O O . THR B 1 54 ? 92.789 72.907 91.012 1.00 24.00 26 THR B O 1
ATOM 3258 N N . ALA B 1 55 ? 91.624 74.482 92.120 1.00 28.05 27 ALA B N 1
ATOM 3259 C CA . ALA B 1 55 ? 90.713 74.749 91.014 1.00 27.70 27 ALA B CA 1
ATOM 3260 C C . ALA B 1 55 ? 91.126 76.024 90.283 1.00 26.24 27 ALA B C 1
ATOM 3261 O O . ALA B 1 55 ? 90.314 76.646 89.591 1.00 26.53 27 ALA B O 1
ATOM 3263 N N . ASP B 1 56 ? 92.388 76.413 90.437 1.00 26.25 28 ASP B N 1
ATOM 3264 C CA . ASP B 1 56 ? 92.897 77.614 89.773 1.00 27.41 28 ASP B CA 1
ATOM 3265 C C . ASP B 1 56 ? 92.929 77.430 88.257 1.00 26.92 28 ASP B C 1
ATOM 3266 O O . ASP B 1 56 ? 92.966 76.308 87.763 1.00 24.65 28 ASP B O 1
ATOM 3271 N N . THR B 1 57 ? 92.923 78.542 87.527 1.00 28.36 29 THR B N 1
ATOM 3272 C CA A THR B 1 57 ? 92.966 78.486 86.070 0.54 27.51 29 THR B CA 1
ATOM 3273 C CA B THR B 1 57 ? 92.972 78.519 86.070 0.46 27.55 29 THR B CA 1
ATOM 3274 C C . THR B 1 57 ? 94.260 77.853 85.575 1.00 28.23 29 THR B C 1
ATOM 3275 O O . THR B 1 57 ? 95.302 77.950 86.221 1.00 32.07 29 THR B O 1
ATOM 3282 N N . PHE B 1 58 ? 94.176 77.181 84.433 1.00 23.92 30 PHE B N 1
ATOM 3283 C CA . PHE B 1 58 ? 95.339 76.573 83.794 1.00 25.41 30 PHE B CA 1
ATOM 3284 C C . PHE B 1 58 ? 95.949 77.530 82.764 1.00 25.26 30 PHE B C 1
ATOM 3285 O O . PHE B 1 58 ? 95.692 77.420 81.562 1.00 25.06 30 PHE B O 1
ATOM 3293 N N . ASP B 1 59 ? 96.760 78.467 83.247 1.00 25.57 31 ASP B N 1
ATOM 3294 C CA . ASP B 1 59 ? 97.264 79.561 82.415 1.00 30.68 31 ASP B CA 1
ATOM 3295 C C . ASP B 1 59 ? 98.228 79.106 81.331 1.00 33.40 31 ASP B C 1
ATOM 3296 O O . ASP B 1 59 ? 98.145 79.570 80.187 1.00 34.60 31 ASP B O 1
ATOM 3301 N N . SER B 1 60 ? 99.157 78.224 81.689 1.00 32.97 32 SER B N 1
ATOM 3302 C CA . SER B 1 60 ? 100.079 77.671 80.707 1.00 37.38 32 SER B CA 1
ATOM 3303 C C . SER B 1 60 ? 99.300 76.973 79.598 1.00 35.16 32 SER B C 1
ATOM 3304 O O . SER B 1 60 ? 99.532 77.211 78.407 1.00 35.40 32 SER B O 1
ATOM 3307 N N . LEU B 1 61 ? 98.364 76.119 80.003 1.00 31.00 33 LEU B N 1
ATOM 3308 C CA . LEU B 1 61 ? 97.542 75.362 79.067 1.00 27.72 33 LEU B CA 1
ATOM 3309 C C . LEU B 1 61 ? 96.797 76.263 78.088 1.00 27.41 33 LEU B C 1
ATOM 3310 O O . LEU B 1 61 ? 96.652 75.923 76.912 1.00 23.36 33 LEU B O 1
ATOM 3315 N N . LYS B 1 62 ? 96.323 77.406 78.575 1.00 24.68 34 LYS B N 1
ATOM 3316 C CA . LYS B 1 62 ? 95.589 78.340 77.724 1.00 24.70 34 LYS B CA 1
ATOM 3317 C C . LYS B 1 62 ? 96.441 78.803 76.548 1.00 25.40 34 LYS B C 1
ATOM 3318 O O . LYS B 1 62 ? 96.007 78.744 75.395 1.00 25.97 34 LYS B O 1
ATOM 3324 N N . ASP B 1 63 ? 97.654 79.259 76.848 1.00 25.73 35 ASP B N 1
ATOM 3325 C CA . ASP B 1 63 ? 98.579 79.716 75.820 1.00 26.89 35 ASP B CA 1
ATOM 3326 C C . ASP B 1 63 ? 98.936 78.581 74.864 1.00 25.24 35 ASP B C 1
ATOM 3327 O O . ASP B 1 63 ? 99.063 78.789 73.653 1.00 27.55 35 ASP B O 1
ATOM 3332 N N . ARG B 1 64 ? 99.091 77.380 75.412 1.00 23.28 36 ARG B N 1
ATOM 3333 C CA . ARG B 1 64 ? 99.443 76.219 74.601 1.00 24.32 36 ARG B CA 1
ATOM 3334 C C . ARG B 1 64 ? 98.310 75.833 73.651 1.00 22.39 36 ARG B C 1
ATOM 3335 O O . ARG B 1 64 ? 98.549 75.534 72.481 1.00 21.71 36 ARG B O 1
ATOM 3343 N N . LEU B 1 65 ? 97.076 75.834 74.147 1.00 21.39 37 LEU B N 1
ATOM 3344 C CA . LEU B 1 65 ? 95.938 75.490 73.292 1.00 22.77 37 LEU B CA 1
ATOM 3345 C C . LEU B 1 65 ? 95.786 76.495 72.145 1.00 23.87 37 LEU B C 1
ATOM 3346 O O . LEU B 1 65 ? 95.502 76.117 71.001 1.00 23.79 37 LEU B O 1
ATOM 3351 N N . ILE B 1 66 ? 95.996 77.773 72.442 1.00 22.72 38 ILE B N 1
ATOM 3352 C CA . ILE B 1 66 ? 95.917 78.802 71.410 1.00 23.67 38 ILE B CA 1
ATOM 3353 C C . ILE B 1 66 ? 97.025 78.617 70.373 1.00 25.41 38 ILE B C 1
ATOM 3354 O O . ILE B 1 66 ? 96.780 78.739 69.177 1.00 24.12 38 ILE B O 1
ATOM 3359 N N . LEU B 1 67 ? 98.237 78.306 70.824 1.00 24.14 39 LEU B N 1
ATOM 3360 C CA . LEU B 1 67 ? 99.340 78.070 69.894 1.00 25.59 39 LEU B CA 1
ATOM 3361 C C . LEU B 1 67 ? 99.065 76.858 69.001 1.00 23.58 39 LEU B C 1
ATOM 3362 O O . LEU B 1 67 ? 99.212 76.933 67.779 1.00 23.73 39 LEU B O 1
ATOM 3367 N N . GLN B 1 68 ? 98.663 75.745 69.612 1.00 22.26 40 GLN B N 1
ATOM 3368 C CA . GLN B 1 68 ? 98.390 74.527 68.847 1.00 21.48 40 GLN B CA 1
ATOM 3369 C C . GLN B 1 68 ? 97.284 74.753 67.826 1.00 24.66 40 GLN B C 1
ATOM 3370 O O . GLN B 1 68 ? 97.369 74.277 66.694 1.00 23.61 40 GLN B O 1
ATOM 3376 N N . GLU B 1 69 ? 96.257 75.496 68.223 1.00 21.68 41 GLU B N 1
ATOM 3377 C CA . GLU B 1 69 ? 95.205 75.879 67.292 1.00 28.95 41 GLU B CA 1
ATOM 3378 C C . GLU B 1 69 ? 95.747 76.702 66.123 1.00 27.49 41 GLU B C 1
ATOM 3379 O O . GLU B 1 69 ? 95.427 76.435 64.962 1.00 24.27 41 GLU B O 1
ATOM 3385 N N . SER B 1 70 ? 96.560 77.705 66.446 1.00 23.87 42 SER B N 1
ATOM 3386 C CA . SER B 1 70 ? 97.184 78.564 65.440 1.00 25.03 42 SER B CA 1
ATOM 3387 C C . SER B 1 70 ? 97.972 77.741 64.418 1.00 25.18 42 SER B C 1
ATOM 3388 O O . SER B 1 70 ? 97.938 78.017 63.217 1.00 25.64 42 SER B O 1
ATOM 3391 N N . LEU B 1 71 ? 98.666 76.717 64.906 1.00 25.21 43 LEU B N 1
ATOM 3392 C CA . LEU B 1 71 ? 99.524 75.903 64.058 1.00 26.02 43 LEU B CA 1
ATOM 3393 C C . LEU B 1 71 ? 98.734 74.852 63.286 1.00 24.41 43 LEU B C 1
ATOM 3394 O O . LEU B 1 71 ? 99.260 74.234 62.357 1.00 23.81 43 LEU B O 1
ATOM 3399 N N . GLY B 1 72 ? 97.476 74.648 63.671 1.00 22.89 44 GLY B N 1
ATOM 3400 C CA . GLY B 1 72 ? 96.639 73.633 63.047 1.00 22.32 44 GLY B CA 1
ATOM 3401 C C . GLY B 1 72 ? 97.004 72.239 63.524 1.00 21.47 44 GLY B C 1
ATOM 3402 O O . GLY B 1 72 ? 96.875 71.250 62.794 1.00 22.97 44 GLY B O 1
ATOM 3403 N N . TYR B 1 73 ? 97.463 72.164 64.766 1.00 21.99 45 TYR B N 1
ATOM 3404 C CA . TYR B 1 73 ? 97.987 70.920 65.314 1.00 21.60 45 TYR B CA 1
ATOM 3405 C C . TYR B 1 73 ? 96.995 70.150 66.177 1.00 20.40 45 TYR B C 1
ATOM 3406 O O . TYR B 1 73 ? 97.324 69.076 66.688 1.00 18.89 45 TYR B O 1
ATOM 3415 N N . LEU B 1 74 ? 95.797 70.690 66.370 1.00 21.56 46 LEU B N 1
ATOM 3416 C CA . LEU B 1 74 ? 94.822 70.002 67.213 1.00 20.96 46 LEU B CA 1
ATOM 3417 C C . LEU B 1 74 ? 94.071 68.958 66.385 1.00 21.71 46 LEU B C 1
ATOM 3418 O O . LEU B 1 74 ? 94.167 68.936 65.154 1.00 20.07 46 LEU B O 1
ATOM 3423 N N . SER B 1 75 ? 93.333 68.091 67.072 1.00 20.77 47 SER B N 1
ATOM 3424 C CA . SER B 1 75 ? 92.655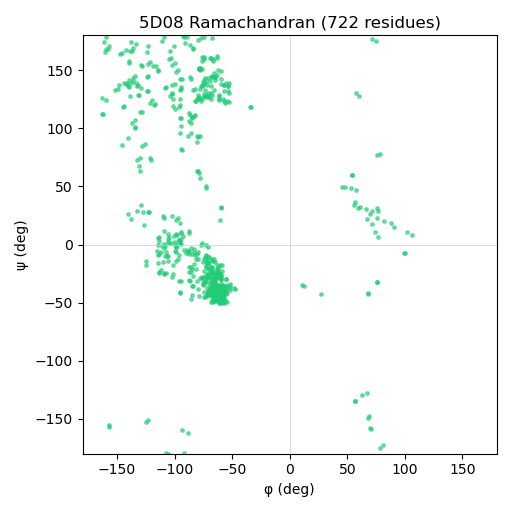 66.971 66.430 1.00 21.05 47 SER B CA 1
ATOM 3425 C C . SER B 1 75 ? 91.211 67.281 66.069 1.00 24.12 47 SER B C 1
ATOM 3426 O O . SER B 1 75 ? 90.683 66.738 65.102 1.00 22.90 47 SER B O 1
ATOM 3429 N N . GLY B 1 76 ? 90.565 68.128 66.866 1.00 21.55 48 GLY B N 1
ATOM 3430 C CA . GLY B 1 76 ? 89.140 68.379 66.717 1.00 19.44 48 GLY B CA 1
ATOM 3431 C C . GLY B 1 76 ? 88.316 67.580 67.717 1.00 23.82 48 GLY B C 1
ATOM 3432 O O . GLY B 1 76 ? 87.102 67.768 67.822 1.00 26.75 48 GLY B O 1
ATOM 3433 N N . PHE B 1 77 ? 88.977 66.691 68.457 1.00 20.13 49 PHE B N 1
ATOM 3434 C CA . PHE B 1 77 ? 88.321 65.904 69.506 1.00 18.82 49 PHE B CA 1
ATOM 3435 C C . PHE B 1 77 ? 88.315 66.636 70.847 1.00 20.55 49 PHE B C 1
ATOM 3436 O O . PHE B 1 77 ? 87.727 66.160 71.824 1.00 24.74 49 PHE B O 1
ATOM 3444 N N . GLU B 1 78 ? 88.991 67.780 70.894 1.00 20.80 50 GLU B N 1
ATOM 3445 C CA . GLU B 1 78 ? 89.045 68.585 72.112 1.00 22.97 50 GLU B CA 1
ATOM 3446 C C . GLU B 1 78 ? 87.758 69.375 72.287 1.00 21.56 50 GLU B C 1
ATOM 3447 O O . GLU B 1 78 ? 87.098 69.725 71.306 1.00 22.76 50 GLU B O 1
ATOM 3453 N N . GLU B 1 79 ? 87.412 69.679 73.534 1.00 20.42 51 GLU B N 1
ATOM 3454 C CA . GLU B 1 79 ? 86.381 70.683 73.800 1.00 20.42 51 GLU B CA 1
ATOM 3455 C C . GLU B 1 79 ? 86.742 71.973 73.059 1.00 19.78 51 GLU B C 1
ATOM 3456 O O . GLU B 1 79 ? 87.879 72.431 73.139 1.00 20.44 51 GLU B O 1
ATOM 3462 N N . PRO B 1 80 ? 85.792 72.544 72.304 1.00 23.66 52 PRO B N 1
ATOM 3463 C CA . PRO B 1 80 ? 86.147 73.730 71.510 1.00 26.97 52 PRO B CA 1
ATOM 3464 C C . PRO B 1 80 ? 86.325 75.021 72.312 1.00 26.87 52 PRO B C 1
ATOM 3465 O O . PRO B 1 80 ? 87.078 75.893 71.868 1.00 24.74 52 PRO B O 1
ATOM 3469 N N . ASP B 1 81 ? 85.655 75.150 73.456 1.00 22.18 53 ASP B N 1
ATOM 3470 C CA . ASP B 1 81 ? 85.682 76.406 74.210 1.00 23.07 53 ASP B CA 1
ATOM 3471 C C . ASP B 1 81 ? 86.879 76.427 75.161 1.00 24.27 53 ASP B C 1
ATOM 3472 O O . ASP B 1 81 ? 86.880 75.750 76.189 1.00 22.10 53 ASP B O 1
ATOM 3477 N N . ILE B 1 82 ? 87.890 77.217 74.812 1.00 23.77 54 ILE B N 1
ATOM 3478 C CA . ILE B 1 82 ? 89.152 77.235 75.551 1.00 25.39 54 ILE B CA 1
ATOM 3479 C C . ILE B 1 82 ? 88.970 77.754 76.985 1.00 23.04 54 ILE B C 1
ATOM 3480 O O . ILE B 1 82 ? 89.575 77.226 77.934 1.00 22.83 54 ILE B O 1
ATOM 3485 N N . GLU B 1 83 ? 88.118 78.759 77.153 1.00 24.18 55 GLU B N 1
ATOM 3486 C CA . GLU B 1 83 ? 87.830 79.273 78.490 1.00 26.92 55 GLU B CA 1
ATOM 3487 C C . GLU B 1 83 ? 87.303 78.164 79.400 1.00 24.29 55 GLU B C 1
ATOM 3488 O O . GLU B 1 83 ? 87.699 78.072 80.562 1.00 24.32 55 GLU B O 1
ATOM 3494 N N . LYS B 1 84 ? 86.428 77.311 78.877 1.00 23.82 56 LYS B N 1
ATOM 3495 C CA . LYS B 1 84 ? 85.920 76.190 79.671 1.00 23.30 56 LYS B CA 1
ATOM 3496 C C . LYS B 1 84 ? 87.020 75.193 80.012 1.00 25.69 56 LYS B C 1
ATOM 3497 O O . LYS B 1 84 ? 87.058 74.647 81.119 1.00 26.43 56 LYS B O 1
ATOM 3503 N N . ARG B 1 85 ? 87.919 74.960 79.062 1.00 21.48 57 ARG B N 1
ATOM 3504 C CA . ARG B 1 85 ? 88.969 73.966 79.249 1.00 21.47 57 ARG B CA 1
ATOM 3505 C C . ARG B 1 85 ? 89.969 74.341 80.335 1.00 20.75 57 ARG B C 1
ATOM 3506 O O . ARG B 1 85 ? 90.557 73.463 80.963 1.00 22.19 57 ARG B O 1
ATOM 3514 N N . VAL B 1 86 ? 90.174 75.636 80.547 1.00 21.69 58 VAL B N 1
ATOM 3515 C CA . VAL B 1 86 ? 91.227 76.075 81.451 1.00 22.09 58 VAL B CA 1
ATOM 3516 C C . VAL B 1 86 ? 90.707 76.669 82.758 1.00 23.52 58 VAL B C 1
ATOM 3517 O O . VAL B 1 86 ? 91.497 77.075 83.605 1.00 23.54 58 VAL B O 1
ATOM 3521 N N . THR B 1 87 ? 89.388 76.703 82.930 1.00 23.71 59 THR B N 1
ATOM 3522 C CA . THR B 1 87 ? 88.792 77.374 84.083 1.00 26.98 59 THR B CA 1
ATOM 3523 C C . THR B 1 87 ? 87.847 76.456 84.862 1.00 25.66 59 THR B C 1
ATOM 3524 O O . THR B 1 87 ? 86.644 76.456 84.616 1.00 25.72 59 THR B O 1
ATOM 3528 N N . PRO B 1 88 ? 88.391 75.667 85.802 1.00 25.61 60 PRO B N 1
ATOM 3529 C CA . PRO B 1 88 ? 87.572 74.743 86.597 1.00 24.06 60 PRO B CA 1
ATOM 3530 C C . PRO B 1 88 ? 86.365 75.406 87.272 1.00 25.10 60 PRO B C 1
ATOM 3531 O O . PRO B 1 88 ? 85.311 74.781 87.382 1.00 25.17 60 PRO B O 1
ATOM 3535 N N . LYS B 1 89 ? 86.513 76.651 87.712 1.00 26.24 61 LYS B N 1
ATOM 3536 C CA . LYS B 1 89 ? 85.429 77.326 88.420 1.00 30.00 61 LYS B CA 1
ATOM 3537 C C . LYS B 1 89 ? 84.264 77.712 87.499 1.00 30.96 61 LYS B C 1
ATOM 3538 O O . LYS B 1 89 ? 83.164 78.022 87.965 1.00 29.32 61 LYS B O 1
ATOM 3544 N N . LEU B 1 90 ? 84.505 77.699 86.194 1.00 27.38 62 LEU B N 1
ATOM 3545 C CA . LEU B 1 90 ? 83.417 77.866 85.236 1.00 31.51 62 LEU B CA 1
ATOM 3546 C C . LEU B 1 90 ? 82.602 76.582 85.128 1.00 33.14 62 LEU B C 1
ATOM 3547 O O . LEU B 1 90 ? 81.408 76.622 84.826 1.00 35.15 62 LEU B O 1
ATOM 3552 N N . LEU B 1 91 ? 83.259 75.449 85.368 1.00 29.33 63 LEU B N 1
ATOM 3553 C CA . LEU B 1 91 ? 82.628 74.139 85.225 1.00 28.49 63 LEU B CA 1
ATOM 3554 C C . LEU B 1 91 ? 81.860 73.763 86.484 1.00 31.23 63 LEU B C 1
ATOM 3555 O O . LEU B 1 91 ? 80.809 73.128 86.423 1.00 32.29 63 LEU B O 1
ATOM 3560 N N . LEU B 1 92 ? 82.399 74.162 87.628 1.00 27.90 64 LEU B N 1
ATOM 3561 C CA . LEU B 1 92 ? 81.744 73.947 88.907 1.00 27.55 64 LEU B CA 1
ATOM 3562 C C . LEU B 1 92 ? 81.896 75.219 89.713 1.00 28.82 64 LEU B C 1
ATOM 3563 O O . LEU B 1 92 ? 82.985 75.510 90.199 1.00 28.58 64 LEU B O 1
ATOM 3568 N N . PRO B 1 93 ? 80.815 75.999 89.821 1.00 35.87 65 PRO B N 1
ATOM 3569 C CA . PRO B 1 93 ? 80.885 77.283 90.528 1.00 36.97 65 PRO B CA 1
ATOM 3570 C C . PRO B 1 93 ? 81.450 77.133 91.936 1.00 34.30 65 PRO B C 1
ATOM 3571 O O . PRO B 1 93 ? 81.100 76.189 92.643 1.00 34.68 65 PRO B O 1
ATOM 3575 N N . LYS B 1 94 ? 82.343 78.051 92.301 1.00 33.70 66 LYS B N 1
ATOM 3576 C CA . LYS B 1 94 ? 83.011 78.065 93.600 1.00 37.70 66 LYS B CA 1
ATOM 3577 C C . LYS B 1 94 ? 83.756 76.761 93.900 1.00 36.62 66 LYS B C 1
ATOM 3578 O O . LYS B 1 94 ? 83.808 76.301 95.047 1.00 33.11 66 LYS B O 1
ATOM 3584 N N . ALA B 1 95 ? 84.338 76.181 92.855 1.00 34.38 67 ALA B N 1
ATOM 3585 C CA . ALA B 1 95 ? 85.233 75.041 92.990 1.00 32.79 67 ALA B CA 1
ATOM 3586 C C . ALA B 1 95 ? 86.471 75.435 93.784 1.00 35.97 67 ALA B C 1
ATOM 3587 O O . ALA B 1 95 ? 86.937 76.574 93.691 1.00 29.72 67 ALA B O 1
ATOM 3589 N N . LYS B 1 96 ? 87.002 74.503 94.572 1.00 28.71 68 LYS B N 1
ATOM 3590 C CA . LYS B 1 96 ? 88.192 74.791 95.362 1.00 29.13 68 LYS B CA 1
ATOM 3591 C C . LYS B 1 96 ? 89.321 73.802 95.095 1.00 30.42 68 LYS B C 1
ATOM 3592 O O . LYS B 1 96 ? 90.461 74.058 95.472 1.00 28.88 68 LYS B O 1
ATOM 3598 N N . SER B 1 97 ? 89.009 72.678 94.450 1.00 27.14 69 SER B N 1
ATOM 3599 C CA . SER B 1 97 ? 90.018 71.659 94.180 1.00 25.80 69 SER B CA 1
ATOM 3600 C C . SER B 1 97 ? 89.614 70.717 93.057 1.00 25.02 69 SER B C 1
ATOM 3601 O O . SER B 1 97 ? 88.453 70.673 92.653 1.00 24.52 69 SER B O 1
ATOM 3604 N N . ILE B 1 98 ? 90.591 69.960 92.570 1.00 23.44 70 ILE B N 1
ATOM 3605 C CA . ILE B 1 98 ? 90.339 68.875 91.638 1.00 22.34 70 ILE B CA 1
ATOM 3606 C C . ILE B 1 98 ? 91.069 67.640 92.122 1.00 24.19 70 ILE B C 1
ATOM 3607 O O . ILE B 1 98 ? 92.268 67.688 92.410 1.00 22.12 70 ILE B O 1
ATOM 3612 N N . VAL B 1 99 ? 90.335 66.541 92.221 1.00 21.75 71 VAL B N 1
ATOM 3613 C CA . VAL B 1 99 ? 90.907 65.257 92.584 1.00 21.57 71 VAL B CA 1
ATOM 3614 C C . VAL B 1 99 ? 91.202 64.474 91.310 1.00 22.02 71 VAL B C 1
ATOM 3615 O O . VAL B 1 99 ? 90.293 64.180 90.545 1.00 23.08 71 VAL B O 1
ATOM 3619 N N . ALA B 1 100 ? 92.471 64.149 91.087 1.00 20.29 72 ALA B N 1
ATOM 3620 C CA . ALA B 1 100 ? 92.879 63.404 89.897 1.00 20.48 72 ALA B CA 1
ATOM 3621 C C . ALA B 1 100 ? 93.063 61.929 90.225 1.00 21.34 72 ALA B C 1
ATOM 3622 O O . ALA B 1 100 ? 93.615 61.588 91.274 1.00 21.59 72 ALA B O 1
ATOM 3624 N N . ILE B 1 101 ? 92.606 61.048 89.337 1.00 18.67 73 ILE B N 1
ATOM 3625 C CA . ILE B 1 101 ? 92.831 59.621 89.539 1.00 18.70 73 ILE B CA 1
ATOM 3626 C C . ILE B 1 101 ? 93.426 58.986 88.291 1.00 20.49 73 ILE B C 1
ATOM 3627 O O . ILE B 1 101 ? 93.250 59.483 87.177 1.00 20.05 73 ILE B O 1
ATOM 3632 N N . ALA B 1 102 ? 94.145 57.891 88.494 1.00 18.59 74 ALA B N 1
ATOM 3633 C CA . ALA B 1 102 ? 94.709 57.129 87.386 1.00 18.69 74 ALA B CA 1
ATOM 3634 C C . ALA B 1 102 ? 94.578 55.643 87.675 1.00 20.21 74 ALA B C 1
ATOM 3635 O O . ALA B 1 102 ? 94.721 55.213 88.820 1.00 19.51 74 ALA B O 1
ATOM 3637 N N . LEU B 1 103 ? 94.282 54.867 86.637 1.00 17.95 75 LEU B N 1
ATOM 3638 C CA . LEU B 1 103 ? 94.305 53.414 86.731 1.00 18.51 75 LEU B CA 1
ATOM 3639 C C . LEU B 1 103 ? 95.246 52.871 85.660 1.00 20.33 75 LEU B C 1
ATOM 3640 O O . LEU B 1 103 ? 95.184 53.290 84.494 1.00 17.73 75 LEU B O 1
ATOM 3645 N N . ALA B 1 104 ? 96.124 51.959 86.069 1.00 19.69 76 ALA B N 1
ATOM 3646 C CA . ALA B 1 104 ? 97.062 51.303 85.164 1.00 20.99 76 ALA B CA 1
ATOM 3647 C C . ALA B 1 104 ? 96.363 50.234 84.347 1.00 20.72 76 ALA B C 1
ATOM 3648 O O . ALA B 1 104 ? 95.574 49.446 84.880 1.00 21.17 76 ALA B O 1
ATOM 3650 N N . TYR B 1 105 ? 96.668 50.190 83.054 1.00 18.83 77 TYR B N 1
ATOM 3651 C CA . TYR B 1 105 ? 96.085 49.177 82.184 1.00 19.00 77 TYR B CA 1
ATOM 3652 C C . TYR B 1 105 ? 97.148 48.235 81.613 1.00 19.66 77 TYR B C 1
ATOM 3653 O O . TYR B 1 105 ? 98.316 48.608 81.498 1.00 19.80 77 TYR B O 1
ATOM 3662 N N . PRO B 1 106 ? 96.742 46.998 81.271 1.00 21.61 78 PRO B N 1
ATOM 3663 C CA . PRO B 1 106 ? 97.684 45.990 80.770 1.00 21.07 78 PRO B CA 1
ATOM 3664 C C . PRO B 1 106 ? 98.393 46.440 79.501 1.00 23.37 78 PRO B C 1
ATOM 3665 O O . PRO B 1 106 ? 97.774 47.082 78.651 1.00 24.28 78 PRO B O 1
ATOM 3669 N N . SER B 1 107 ? 99.672 46.100 79.376 1.00 24.00 79 SER B N 1
ATOM 3670 C CA . SER B 1 107 ? 100.426 46.449 78.178 1.00 21.89 79 SER B CA 1
ATOM 3671 C C . SER B 1 107 ? 100.841 45.210 77.389 1.00 23.03 79 SER B C 1
ATOM 3672 O O . SER B 1 107 ? 101.331 45.325 76.269 1.00 25.75 79 SER B O 1
ATOM 3675 N N . ARG B 1 108 ? 100.641 44.029 77.963 1.00 24.82 80 ARG B N 1
ATOM 3676 C CA . ARG B 1 108 ? 100.914 42.795 77.229 1.00 28.75 80 ARG B CA 1
ATOM 3677 C C . ARG B 1 108 ? 99.686 41.905 77.154 1.00 31.37 80 ARG B C 1
ATOM 3678 O O . ARG B 1 108 ? 99.020 41.655 78.158 1.00 30.77 80 ARG B O 1
ATOM 3694 N N . LYS B 1 110 ? 97.914 38.492 76.899 1.00 38.60 82 LYS B N 1
ATOM 3695 C CA . LYS B 1 110 ? 98.102 37.080 77.201 1.00 43.67 82 LYS B CA 1
ATOM 3696 C C . LYS B 1 110 ? 97.572 36.207 76.068 1.00 42.66 82 LYS B C 1
ATOM 3697 O O . LYS B 1 110 ? 96.431 36.369 75.633 1.00 45.05 82 LYS B O 1
ATOM 3703 N N . ASP B 1 111 ? 98.419 35.300 75.592 1.00 44.73 83 ASP B N 1
ATOM 3704 C CA . ASP B 1 111 ? 98.051 34.345 74.552 1.00 50.91 83 ASP B CA 1
ATOM 3705 C C . ASP B 1 111 ? 97.558 35.047 73.293 1.00 47.42 83 ASP B C 1
ATOM 3706 O O . ASP B 1 111 ? 96.521 34.687 72.731 1.00 45.50 83 ASP B O 1
ATOM 3711 N N . ALA B 1 112 ? 98.299 36.063 72.868 1.00 42.67 84 ALA B N 1
ATOM 3712 C CA . ALA B 1 112 ? 97.994 36.752 71.624 1.00 39.25 84 ALA B CA 1
ATOM 3713 C C . ALA B 1 112 ? 98.101 35.770 70.464 1.00 41.79 84 ALA B C 1
ATOM 3714 O O . ALA B 1 112 ? 99.124 35.097 70.304 1.00 40.97 84 ALA B O 1
ATOM 3716 N N . PRO B 1 113 ? 97.029 35.660 69.665 1.00 42.60 85 PRO B N 1
ATOM 3717 C CA . PRO B 1 113 ? 97.046 34.771 68.499 1.00 43.81 85 PRO B CA 1
ATOM 3718 C C . PRO B 1 113 ? 97.957 35.328 67.415 1.00 43.28 85 PRO B C 1
ATOM 3719 O O . PRO B 1 113 ? 98.016 36.542 67.245 1.00 44.53 85 PRO B O 1
ATOM 3723 N N . ARG B 1 114 ? 98.665 34.462 66.701 1.00 45.27 86 ARG B N 1
ATOM 3724 C CA . ARG B 1 114 ? 99.594 34.937 65.687 1.00 48.55 86 ARG B CA 1
ATOM 3725 C C . ARG B 1 114 ? 98.879 35.259 64.381 1.00 44.79 86 ARG B C 1
ATOM 3726 O O . ARG B 1 114 ? 98.044 34.490 63.906 1.00 46.48 86 ARG B O 1
ATOM 3734 N N . SER B 1 115 ? 99.209 36.417 63.821 1.00 40.90 87 SER B N 1
ATOM 3735 C CA . SER B 1 115 ? 98.783 36.790 62.478 1.00 37.80 87 SER B CA 1
ATOM 3736 C C . SER B 1 115 ? 99.614 36.009 61.458 1.00 42.62 87 SER B C 1
ATOM 3737 O O . SER B 1 115 ? 100.844 36.038 61.506 1.00 46.92 87 SER B O 1
ATOM 3740 N N . THR B 1 116 ? 98.945 35.301 60.550 1.00 40.96 88 THR B N 1
ATOM 3741 C CA . THR B 1 116 ? 99.634 34.459 59.573 1.00 44.90 88 THR B CA 1
ATOM 3742 C C . THR B 1 116 ? 99.247 34.843 58.143 1.00 41.84 88 THR B C 1
ATOM 3743 O O . THR B 1 116 ? 98.269 35.558 57.937 1.00 39.77 88 THR B O 1
ATOM 3747 N N . ARG B 1 117 ? 100.008 34.362 57.163 1.00 45.71 89 ARG B N 1
ATOM 3748 C CA . ARG B 1 117 ? 99.779 34.732 55.765 1.00 48.64 89 ARG B CA 1
ATOM 3749 C C . ARG B 1 117 ? 98.354 34.431 55.295 1.00 49.39 89 ARG B C 1
ATOM 3750 O O . ARG B 1 117 ? 97.770 35.196 54.524 1.00 48.23 89 ARG B O 1
ATOM 3758 N N . THR B 1 118 ? 97.792 33.324 55.766 1.00 48.87 90 THR B N 1
ATOM 3759 C CA . THR B 1 118 ? 96.435 32.947 55.390 1.00 53.17 90 THR B CA 1
ATOM 3760 C C . THR B 1 118 ? 95.387 33.582 56.312 1.00 52.35 90 THR B C 1
ATOM 3761 O O . THR B 1 118 ? 94.232 33.761 55.922 1.00 54.73 90 THR B O 1
ATOM 3765 N N . GLU B 1 119 ? 95.801 33.938 57.525 1.00 45.98 91 GLU B N 1
ATOM 3766 C CA . GLU B 1 119 ? 94.887 34.492 58.522 1.00 46.06 91 GLU B CA 1
ATOM 3767 C C . GLU B 1 119 ? 95.434 35.773 59.131 1.00 34.15 91 GLU B C 1
ATOM 3768 O O . GLU B 1 119 ? 95.892 35.775 60.275 1.00 33.42 91 GLU B O 1
ATOM 3774 N N . ARG B 1 120 ? 95.384 36.862 58.369 1.00 33.65 92 ARG B N 1
ATOM 3775 C CA . ARG B 1 120 ? 95.912 38.142 58.835 1.00 32.23 92 ARG B CA 1
ATOM 3776 C C . ARG B 1 120 ? 95.005 38.800 59.873 1.00 30.40 92 ARG B C 1
ATOM 3777 O O . ARG B 1 120 ? 93.780 38.761 59.758 1.00 30.15 92 ARG B O 1
ATOM 3785 N N . ARG B 1 121 ? 95.630 39.415 60.873 1.00 29.32 93 ARG B N 1
ATOM 3786 C CA . ARG B 1 121 ? 94.915 40.114 61.929 1.00 27.67 93 ARG B CA 1
ATOM 3787 C C . ARG B 1 121 ? 95.329 41.572 61.994 1.00 26.71 93 ARG B C 1
ATOM 3788 O O . ARG B 1 121 ? 96.416 41.938 61.551 1.00 27.30 93 ARG B O 1
ATOM 3796 N N . GLY B 1 122 ? 94.451 42.397 62.553 1.00 25.44 94 GLY B N 1
ATOM 3797 C CA . GLY B 1 122 ? 94.772 43.781 62.830 1.00 24.56 94 GLY B CA 1
ATOM 3798 C C . GLY B 1 122 ? 94.933 43.945 64.327 1.00 23.82 94 GLY B C 1
ATOM 3799 O O . GLY B 1 122 ? 94.799 42.978 65.075 1.00 23.57 94 GLY B O 1
ATOM 3800 N N . ILE B 1 123 ? 95.215 45.159 64.779 1.00 22.77 95 ILE B N 1
ATOM 3801 C CA . ILE B 1 123 ? 95.419 45.352 66.214 1.00 21.96 95 ILE B CA 1
ATOM 3802 C C . ILE B 1 123 ? 94.750 46.635 66.720 1.00 20.91 95 ILE B C 1
ATOM 3803 O O . ILE B 1 123 ? 94.762 47.669 66.043 1.00 20.97 95 ILE B O 1
ATOM 3808 N N . PHE B 1 124 ? 94.136 46.534 67.899 1.00 20.60 96 PHE B N 1
ATOM 3809 C CA . PHE B 1 124 ? 93.602 47.678 68.630 1.00 20.52 96 PHE B CA 1
ATOM 3810 C C . PHE B 1 124 ? 94.645 48.120 69.640 1.00 21.03 96 PHE B C 1
ATOM 3811 O O . PHE B 1 124 ? 95.326 47.283 70.226 1.00 20.86 96 PHE B O 1
ATOM 3819 N N . CYS B 1 125 ? 94.773 49.426 69.848 1.00 19.06 97 CYS B N 1
ATOM 3820 C CA . CYS B 1 125 ? 95.720 49.928 70.836 1.00 18.83 97 CYS B CA 1
ATOM 3821 C C . CYS B 1 125 ? 95.365 49.467 72.253 1.00 18.34 97 CYS B C 1
ATOM 3822 O O . CYS B 1 125 ? 94.226 49.084 72.531 1.00 17.87 97 CYS B O 1
ATOM 3825 N N . ARG B 1 126 ? 96.352 49.525 73.137 1.00 18.68 98 ARG B N 1
ATOM 3826 C CA . ARG B 1 126 ? 96.193 49.044 74.516 1.00 18.50 98 ARG B CA 1
ATOM 3827 C C . ARG B 1 126 ? 95.085 49.786 75.274 1.00 20.40 98 ARG B C 1
ATOM 3828 O O . ARG B 1 126 ? 94.448 49.219 76.170 1.00 17.73 98 ARG B O 1
ATOM 3836 N N . ALA B 1 127 ? 94.841 51.038 74.899 1.00 17.43 99 ALA B N 1
ATOM 3837 C CA . ALA B 1 127 ? 93.803 51.840 75.546 1.00 18.74 99 ALA B CA 1
ATOM 3838 C C . ALA B 1 127 ? 92.401 51.447 75.075 1.00 20.13 99 ALA B C 1
ATOM 3839 O O . ALA B 1 127 ? 91.404 52.025 75.519 1.00 20.27 99 ALA B O 1
ATOM 3841 N N . SER B 1 128 ? 92.328 50.468 74.174 1.00 20.41 100 SER B N 1
ATOM 3842 C CA . SER B 1 128 ? 91.046 49.921 73.735 1.00 16.76 100 SER B CA 1
ATOM 3843 C C . SER B 1 128 ? 90.986 48.414 73.993 1.00 17.80 100 SER B C 1
ATOM 3844 O O . SER B 1 128 ? 90.291 47.676 73.297 1.00 20.37 100 SER B O 1
ATOM 3847 N N . TRP B 1 129 ? 91.717 47.961 75.009 1.00 17.33 101 TRP B N 1
ATOM 3848 C CA . TRP B 1 129 ? 91.628 46.575 75.455 1.00 18.95 101 TRP B CA 1
ATOM 3849 C C . TRP B 1 129 ? 90.630 46.451 76.599 1.00 19.02 101 TRP B C 1
ATOM 3850 O O . TRP B 1 129 ? 90.662 47.244 77.543 1.00 17.75 101 TRP B O 1
ATOM 3861 N N . GLY B 1 130 ? 89.754 45.453 76.524 1.00 18.71 102 GLY B N 1
ATOM 3862 C CA . GLY B 1 130 ? 88.781 45.223 77.579 1.00 19.50 102 GLY B CA 1
ATOM 3863 C C . GLY B 1 130 ? 87.689 46.281 77.653 1.00 18.59 102 GLY B C 1
ATOM 3864 O O . GLY B 1 130 ? 87.428 46.996 76.690 1.00 19.44 102 GLY B O 1
ATOM 3865 N N . LYS B 1 131 ? 87.051 46.383 78.815 1.00 19.53 103 LYS B N 1
ATOM 3866 C CA . LYS B 1 131 ? 85.906 47.271 78.984 1.00 22.42 103 LYS B CA 1
ATOM 3867 C C . LYS B 1 131 ? 86.300 48.739 78.899 1.00 19.70 103 LYS B C 1
ATOM 3868 O O . LYS B 1 131 ? 87.227 49.170 79.584 1.00 18.79 103 LYS B O 1
ATOM 3874 N N . ASP B 1 132 ? 85.588 49.480 78.045 1.00 17.45 104 ASP B N 1
ATOM 3875 C CA . ASP B 1 132 ? 85.762 50.922 77.832 1.00 17.14 104 ASP B CA 1
ATOM 3876 C C . ASP B 1 132 ? 86.152 51.663 79.111 1.00 18.08 104 ASP B C 1
ATOM 3877 O O . ASP B 1 132 ? 85.396 51.670 80.079 1.00 17.34 104 ASP B O 1
ATOM 3882 N N . TYR B 1 133 ? 87.325 52.290 79.103 1.00 17.24 105 TYR B N 1
ATOM 3883 C CA . TYR B 1 133 ? 87.825 52.978 80.294 1.00 19.54 105 TYR B CA 1
ATOM 3884 C C . TYR B 1 133 ? 86.913 54.132 80.711 1.00 21.70 105 TYR B C 1
ATOM 3885 O O . TYR B 1 133 ? 86.920 54.534 81.878 1.00 19.67 105 TYR B O 1
ATOM 3894 N N . HIS B 1 134 ? 86.138 54.666 79.768 1.00 17.13 106 HIS B N 1
ATOM 3895 C CA . HIS B 1 134 ? 85.176 55.717 80.102 1.00 17.76 106 HIS B CA 1
ATOM 3896 C C . HIS B 1 134 ? 84.194 55.219 81.148 1.00 18.26 106 HIS B C 1
ATOM 3897 O O . HIS B 1 134 ? 83.876 55.924 82.106 1.00 22.08 106 HIS B O 1
ATOM 3904 N N . ASP B 1 135 ? 83.714 53.997 80.951 1.00 18.34 107 ASP B N 1
ATOM 3905 C CA . ASP B 1 135 ? 82.778 53.380 81.885 1.00 19.04 107 ASP B CA 1
ATOM 3906 C C . ASP B 1 135 ? 83.438 53.006 83.208 1.00 21.84 107 ASP B C 1
ATOM 3907 O O . ASP B 1 135 ? 82.864 53.215 84.282 1.00 24.21 107 ASP B O 1
ATOM 3912 N N . VAL B 1 136 ? 84.641 52.444 83.134 1.00 20.18 108 VAL B N 1
ATOM 3913 C CA . VAL B 1 136 ? 85.314 51.966 84.342 1.00 22.21 108 VAL B CA 1
ATOM 3914 C C . VAL B 1 136 ? 85.668 53.141 85.254 1.00 19.30 108 VAL B C 1
ATOM 3915 O O . VAL B 1 136 ? 85.374 53.123 86.460 1.00 19.83 108 VAL B O 1
ATOM 3919 N N . LEU B 1 137 ? 86.282 54.176 84.688 1.00 18.04 109 LEU B N 1
ATOM 3920 C CA . LEU B 1 137 ? 86.737 55.273 85.541 1.00 19.02 109 LEU B CA 1
ATOM 3921 C C . LEU B 1 137 ? 85.564 56.110 86.030 1.00 20.26 109 LEU B C 1
ATOM 3922 O O . LEU B 1 137 ? 85.625 56.669 87.125 1.00 19.77 109 LEU B O 1
ATOM 3927 N N . ARG B 1 138 ? 84.488 56.179 85.249 1.00 22.93 110 ARG B N 1
ATOM 3928 C CA . ARG B 1 138 ? 83.282 56.866 85.710 1.00 22.80 110 ARG B CA 1
ATOM 3929 C C . ARG B 1 138 ? 82.655 56.136 86.901 1.00 20.95 110 ARG B C 1
ATOM 3930 O O . ARG B 1 138 ? 82.175 56.765 87.852 1.00 21.84 110 ARG B O 1
ATOM 3938 N N . GLU B 1 139 ? 82.661 54.810 86.848 1.00 20.71 111 GLU B N 1
ATOM 3939 C CA . GLU B 1 139 ? 82.148 54.011 87.955 1.00 21.94 111 GLU B CA 1
ATOM 3940 C C . GLU B 1 139 ? 82.935 54.321 89.228 1.00 22.72 111 GLU B C 1
ATOM 3941 O O . GLU B 1 139 ? 82.357 54.436 90.308 1.00 22.72 111 GLU B O 1
ATOM 3947 N N . LYS B 1 140 ? 84.250 54.482 89.100 1.00 20.91 112 LYS B N 1
ATOM 3948 C CA . LYS B 1 140 ? 85.085 54.788 90.263 1.00 22.08 112 LYS B CA 1
ATOM 3949 C C . LYS B 1 140 ? 84.852 56.214 90.771 1.00 22.81 112 LYS B C 1
ATOM 3950 O O . LYS B 1 140 ? 84.804 56.445 91.982 1.00 22.76 112 LYS B O 1
ATOM 3956 N N . LEU B 1 141 ? 84.720 57.170 89.852 1.00 21.54 113 LEU B N 1
ATOM 3957 C CA . LEU B 1 141 ? 84.394 58.543 90.240 1.00 25.20 113 LEU B CA 1
ATOM 3958 C C . LEU B 1 141 ? 83.064 58.601 90.989 1.00 23.53 113 LEU B C 1
ATOM 3959 O O . LEU B 1 141 ? 82.938 59.310 91.991 1.00 24.53 113 LEU B O 1
ATOM 3964 N N . ASP B 1 142 ? 82.073 57.852 90.505 1.00 23.63 114 ASP B N 1
ATOM 3965 C CA . ASP B 1 142 ? 80.755 57.834 91.136 1.00 25.01 114 ASP B CA 1
ATOM 3966 C C . ASP B 1 142 ? 80.837 57.360 92.587 1.00 25.79 114 ASP B C 1
ATOM 3967 O O . ASP B 1 142 ? 80.162 57.903 93.466 1.00 27.14 114 ASP B O 1
ATOM 3972 N N . LEU B 1 143 ? 81.660 56.343 92.833 1.00 25.13 115 LEU B N 1
ATOM 3973 C CA . LEU B 1 143 ? 81.864 55.864 94.205 1.00 26.00 115 LEU B CA 1
ATOM 3974 C C . LEU B 1 143 ? 82.509 56.934 95.072 1.00 26.48 115 LEU B C 1
ATOM 3975 O O . LEU B 1 143 ? 82.107 57.134 96.225 1.00 27.81 115 LEU B O 1
ATOM 3980 N N . LEU B 1 144 ? 83.511 57.617 94.522 1.00 25.59 116 LEU B N 1
ATOM 3981 C CA . LEU B 1 144 ? 84.199 58.681 95.252 1.00 26.18 116 LEU B CA 1
ATOM 3982 C C . LEU B 1 144 ? 83.254 59.844 95.544 1.00 27.33 116 LEU B C 1
ATOM 3983 O O . LEU B 1 144 ? 83.306 60.431 96.629 1.00 28.53 116 LEU B O 1
ATOM 3988 N N A GLU B 1 145 ? 82.395 60.172 94.579 0.48 27.22 117 GLU B N 1
ATOM 3989 N N B GLU B 1 145 ? 82.398 60.171 94.580 0.52 27.22 117 GLU B N 1
ATOM 3990 C CA A GLU B 1 145 ? 81.389 61.218 94.769 0.48 28.70 117 GLU B CA 1
ATOM 3991 C CA B GLU B 1 145 ? 81.395 61.211 94.778 0.52 28.82 117 GLU B CA 1
ATOM 3992 C C A GLU B 1 145 ? 80.439 60.857 95.908 0.48 30.46 117 GLU B C 1
ATOM 3993 C C B GLU B 1 145 ? 80.465 60.848 95.929 0.52 30.48 117 GLU B C 1
ATOM 3994 O O A GLU B 1 145 ? 80.111 61.702 96.746 0.48 31.45 117 GLU B O 1
ATOM 3995 O O B GLU B 1 145 ? 80.173 61.681 96.794 0.52 31.43 117 GLU B O 1
ATOM 4006 N N . ASP B 1 146 ? 80.007 59.599 95.944 1.00 29.86 118 ASP B N 1
ATOM 4007 C CA . ASP B 1 146 ? 79.088 59.150 96.986 1.00 31.46 118 ASP B CA 1
ATOM 4008 C C . ASP B 1 146 ? 79.780 59.124 98.338 1.00 32.14 118 ASP B C 1
ATOM 4009 O O . ASP B 1 146 ? 79.165 59.447 99.350 1.00 33.84 118 ASP B O 1
ATOM 4014 N N . PHE B 1 147 ? 81.056 58.744 98.353 1.00 31.02 119 PHE B N 1
ATOM 4015 C CA . PHE B 1 147 ? 81.840 58.784 99.584 1.00 33.09 119 PHE B CA 1
ATOM 4016 C C . PHE B 1 147 ? 81.796 60.185 100.188 1.00 32.97 119 PHE B C 1
ATOM 4017 O O . PHE B 1 147 ? 81.515 60.358 101.378 1.00 34.60 119 PHE B O 1
ATOM 4025 N N . LEU B 1 148 ? 82.060 61.185 99.353 1.00 32.32 120 LEU B N 1
ATOM 4026 C CA . LEU B 1 148 ? 82.090 62.571 99.816 1.00 35.53 120 LEU B CA 1
ATOM 4027 C C . LEU B 1 148 ? 80.728 63.078 100.282 1.00 37.33 120 LEU B C 1
ATOM 4028 O O . LEU B 1 148 ? 80.616 63.670 101.353 1.00 39.10 120 LEU B O 1
ATOM 4033 N N . LYS B 1 149 ? 79.698 62.846 99.479 1.00 37.10 121 LYS 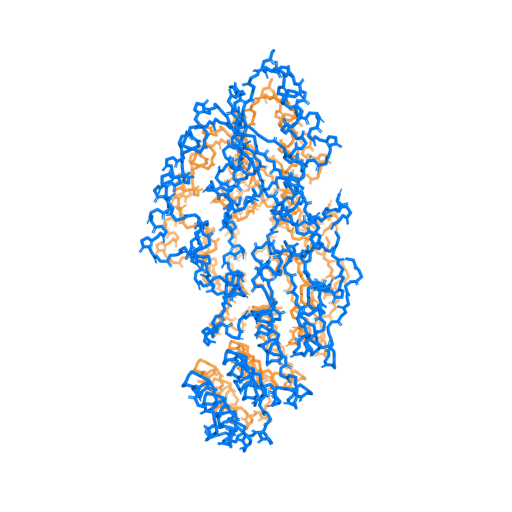B N 1
ATOM 4034 C CA . LYS B 1 149 ? 78.372 63.367 99.790 1.00 41.40 121 LYS B CA 1
ATOM 4035 C C . LYS B 1 149 ? 77.695 62.625 100.946 1.00 42.94 121 LYS B C 1
ATOM 4036 O O . LYS B 1 149 ? 76.769 63.151 101.567 1.00 45.48 121 LYS B O 1
ATOM 4042 N N . SER B 1 150 ? 78.168 61.417 101.242 1.00 42.54 122 SER B N 1
ATOM 4043 C CA . SER B 1 150 ? 77.633 60.641 102.362 1.00 45.16 122 SER B CA 1
ATOM 4044 C C . SER B 1 150 ? 77.992 61.303 103.683 1.00 50.27 122 SER B C 1
ATOM 4045 O O . SER B 1 150 ? 77.355 61.054 104.709 1.00 51.76 122 SER B O 1
ATOM 4048 N N . LYS B 1 151 ? 79.020 62.145 103.652 1.00 52.28 123 LYS B N 1
ATOM 4049 C CA . LYS B 1 151 ? 79.400 62.925 104.821 1.00 57.47 123 LYS B CA 1
ATOM 4050 C C . LYS B 1 151 ? 78.327 63.970 105.118 1.00 66.53 123 LYS B C 1
ATOM 4051 O O . LYS B 1 151 ? 78.245 64.488 106.234 1.00 67.83 123 LYS B O 1
ATOM 4057 N N . HIS B 1 152 ? 77.508 64.260 104.106 1.00 72.17 124 HIS B N 1
ATOM 4058 C CA . HIS B 1 152 ? 76.409 65.220 104.208 1.00 78.28 124 HIS B CA 1
ATOM 4059 C C . HIS B 1 152 ? 76.895 66.568 104.722 1.00 75.35 124 HIS B C 1
ATOM 4060 O O . HIS B 1 152 ? 76.453 67.049 105.767 1.00 76.69 124 HIS B O 1
ATOM 4067 N N . GLU B 1 153 ? 77.814 67.165 103.972 1.00 67.76 125 GLU B N 1
ATOM 4068 C CA . GLU B 1 153 ? 78.415 68.435 104.352 1.00 63.39 125 GLU B CA 1
ATOM 4069 C C . GLU B 1 153 ? 78.351 69.441 103.210 1.00 55.24 125 GLU B C 1
ATOM 4070 O O . GLU B 1 153 ? 79.264 70.250 103.047 1.00 54.83 125 GLU B O 1
ATOM 4076 N N . ASP B 1 154 ? 77.278 69.375 102.423 1.00 49.58 126 ASP B N 1
ATOM 4077 C CA . ASP B 1 154 ? 77.060 70.289 101.300 1.00 48.41 126 ASP B CA 1
ATOM 4078 C C . ASP B 1 154 ? 78.226 70.274 100.317 1.00 45.68 126 ASP B C 1
ATOM 4079 O O . ASP B 1 154 ? 78.571 71.294 99.723 1.00 44.12 126 ASP B O 1
ATOM 4084 N N . ILE B 1 155 ? 78.837 69.108 100.159 1.00 34.66 127 ILE B N 1
ATOM 4085 C CA . ILE B 1 155 ? 79.900 68.938 99.181 1.00 33.94 127 ILE B CA 1
ATOM 4086 C C . ILE B 1 155 ? 79.301 68.841 97.782 1.00 33.48 127 ILE B C 1
ATOM 4087 O O . ILE B 1 155 ? 78.281 68.183 97.582 1.00 33.07 127 ILE B O 1
ATOM 4092 N N . ARG B 1 156 ? 79.921 69.526 96.825 1.00 28.67 128 ARG B N 1
ATOM 4093 C CA . ARG B 1 156 ? 79.469 69.491 95.440 1.00 32.87 128 ARG B CA 1
ATOM 4094 C C . ARG B 1 156 ? 80.608 69.049 94.528 1.00 29.67 128 ARG B C 1
ATOM 4095 O O . ARG B 1 156 ? 81.770 69.376 94.770 1.00 26.98 128 ARG B O 1
ATOM 4103 N N . THR B 1 157 ? 80.269 68.297 93.484 1.00 25.53 129 THR B N 1
ATOM 4104 C CA . THR B 1 157 ? 81.274 67.681 92.627 1.00 25.83 129 THR B CA 1
ATOM 4105 C C . THR B 1 157 ? 80.902 67.732 91.152 1.00 26.06 129 THR B C 1
ATOM 4106 O O . THR B 1 157 ? 79.727 67.823 90.800 1.00 27.34 129 THR B O 1
ATOM 4110 N N . LYS B 1 158 ? 81.920 67.653 90.302 1.00 22.43 130 LYS B N 1
ATOM 4111 C CA . LYS B 1 158 ? 81.730 67.463 88.869 1.00 21.72 130 LYS B CA 1
ATOM 4112 C C . LYS B 1 158 ? 82.840 66.568 88.335 1.00 22.17 130 LYS B C 1
ATOM 4113 O O . LYS B 1 158 ? 84.024 66.901 88.426 1.00 22.79 130 LYS B O 1
ATOM 4119 N N . SER B 1 159 ? 82.450 65.425 87.779 1.00 20.96 131 SER B N 1
ATOM 4120 C CA . SER B 1 159 ? 83.410 64.412 87.362 1.00 20.53 131 SER B CA 1
ATOM 4121 C C . SER B 1 159 ? 83.474 64.266 85.849 1.00 20.41 131 SER B C 1
ATOM 4122 O O . SER B 1 159 ? 82.474 64.453 85.158 1.00 21.40 131 SER B O 1
ATOM 4133 N N . VAL B 1 161 ? 85.829 62.020 82.479 1.00 19.49 133 VAL B N 1
ATOM 4134 C CA . VAL B 1 161 ? 86.918 61.214 81.959 1.00 15.35 133 VAL B CA 1
ATOM 4135 C C . VAL B 1 161 ? 86.917 61.374 80.439 1.00 15.54 133 VAL B C 1
ATOM 4136 O O . VAL B 1 161 ? 85.960 60.989 79.767 1.00 15.68 133 VAL B O 1
ATOM 4140 N N . ASP B 1 162 ? 87.968 62.020 79.936 1.00 16.25 134 ASP B N 1
ATOM 4141 C CA . ASP B 1 162 ? 88.246 62.167 78.497 1.00 15.89 134 ASP B CA 1
ATOM 4142 C C . ASP B 1 162 ? 87.262 63.050 77.718 1.00 17.76 134 ASP B C 1
ATOM 4143 O O . ASP B 1 162 ? 87.673 63.842 76.853 1.00 18.52 134 ASP B O 1
ATOM 4148 N N . THR B 1 163 ? 85.970 62.905 77.988 1.00 18.29 135 THR B N 1
ATOM 4149 C CA . THR B 1 163 ? 84.958 63.609 77.193 1.00 17.77 135 THR B CA 1
ATOM 4150 C C . THR B 1 163 ? 84.482 64.896 77.855 1.00 21.46 135 THR B C 1
ATOM 4151 O O . THR B 1 163 ? 83.522 65.519 77.399 1.00 23.33 135 THR B O 1
ATOM 4155 N N . GLY B 1 164 ? 85.153 65.287 78.933 1.00 21.35 136 GLY B N 1
ATOM 4156 C CA . GLY B 1 164 ? 84.825 66.523 79.617 1.00 21.01 136 GLY B CA 1
ATOM 4157 C C . GLY B 1 164 ? 85.653 67.681 79.092 1.00 19.59 136 GLY B C 1
ATOM 4158 O O . GLY B 1 164 ? 86.502 67.502 78.216 1.00 19.01 136 GLY B O 1
ATOM 4159 N N . GLU B 1 165 ? 85.408 68.867 79.640 1.00 19.72 137 GLU B N 1
ATOM 4160 C CA . GLU B 1 165 ? 86.030 70.097 79.149 1.00 19.12 137 GLU B CA 1
ATOM 4161 C C . GLU B 1 165 ? 87.519 70.214 79.463 1.00 19.63 137 GLU B C 1
ATOM 4162 O O . GLU B 1 165 ? 88.284 70.737 78.655 1.00 20.16 137 GLU B O 1
ATOM 4168 N N . LEU B 1 166 ? 87.929 69.752 80.640 1.00 17.80 138 LEU B N 1
ATOM 4169 C CA . LEU B 1 166 ? 89.310 69.917 81.077 1.00 17.58 138 LEU B CA 1
ATOM 4170 C C . LEU B 1 166 ? 90.295 69.100 80.257 1.00 19.11 138 LEU B C 1
ATOM 4171 O O . LEU B 1 166 ? 89.916 68.146 79.576 1.00 19.50 138 LEU B O 1
ATOM 4176 N N . SER B 1 167 ? 91.562 69.492 80.321 1.00 19.20 139 SER B N 1
ATOM 4177 C CA . SER B 1 167 ? 92.636 68.629 79.855 1.00 17.46 139 SER B CA 1
ATOM 4178 C C . SER B 1 167 ? 92.974 67.655 80.972 1.00 17.96 139 SER B C 1
ATOM 4179 O O . SER B 1 167 ? 93.501 68.069 82.005 1.00 16.97 139 SER B O 1
ATOM 4182 N N . ASP B 1 168 ? 92.662 66.379 80.780 1.00 16.99 140 ASP B N 1
ATOM 4183 C CA . ASP B 1 168 ? 92.931 65.385 81.825 1.00 17.55 140 ASP B CA 1
ATOM 4184 C C . ASP B 1 168 ? 94.416 65.348 82.184 1.00 18.79 140 ASP B C 1
ATOM 4185 O O . ASP B 1 168 ? 94.770 65.195 83.351 1.00 19.15 140 ASP B O 1
ATOM 4190 N N . ARG B 1 169 ? 95.280 65.482 81.178 1.00 16.89 141 ARG B N 1
ATOM 4191 C CA . ARG B 1 169 ? 96.729 65.513 81.401 1.00 17.14 141 ARG B CA 1
ATOM 4192 C C . ARG B 1 169 ? 97.195 66.735 82.199 1.00 19.48 141 ARG B C 1
ATOM 4193 O O . ARG B 1 169 ? 98.034 66.612 83.096 1.00 19.12 141 ARG B O 1
ATOM 4201 N N . ALA B 1 170 ? 96.681 67.916 81.860 1.00 18.51 142 ALA B N 1
ATOM 4202 C CA . ALA B 1 170 ? 97.053 69.124 82.599 1.00 17.87 142 ALA B CA 1
ATOM 4203 C C . ALA B 1 170 ? 96.692 68.979 84.072 1.00 18.44 142 ALA B C 1
ATOM 4204 O O . ALA B 1 170 ? 97.456 69.371 84.954 1.00 20.99 142 ALA B O 1
ATOM 4206 N N . VAL B 1 171 ? 95.520 68.409 84.330 1.00 17.79 143 VAL B N 1
ATOM 4207 C CA . VAL B 1 171 ? 95.093 68.164 85.706 1.00 19.47 143 VAL B CA 1
ATOM 4208 C C . VAL B 1 171 ? 96.036 67.177 86.393 1.00 19.70 143 VAL B C 1
ATOM 4209 O O . VAL B 1 171 ? 96.496 67.422 87.509 1.00 22.35 143 VAL B O 1
ATOM 4213 N N . ALA B 1 172 ? 96.332 66.070 85.717 1.00 17.71 144 ALA B N 1
ATOM 4214 C CA . ALA B 1 172 ? 97.189 65.026 86.281 1.00 18.17 144 ALA B CA 1
ATOM 4215 C C . ALA B 1 172 ? 98.591 65.545 86.589 1.00 22.11 144 ALA B C 1
ATOM 4216 O O . ALA B 1 172 ? 99.160 65.235 87.642 1.00 19.50 144 ALA B O 1
ATOM 4218 N N . GLU B 1 173 ? 99.146 66.342 85.681 1.00 18.79 145 GLU B N 1
ATOM 4219 C CA . GLU B 1 173 ? 100.462 66.930 85.911 1.00 21.23 145 GLU B CA 1
ATOM 4220 C C . GLU B 1 173 ? 100.473 67.838 87.143 1.00 23.45 145 GLU B C 1
ATOM 4221 O O . GLU B 1 173 ? 101.396 67.783 87.962 1.00 23.56 145 GLU B O 1
ATOM 4227 N N . ARG B 1 174 ? 99.448 68.672 87.278 1.00 21.02 146 ARG B N 1
ATOM 4228 C CA . ARG B 1 174 ? 99.415 69.643 88.371 1.00 23.95 146 ARG B CA 1
ATOM 4229 C C . ARG B 1 174 ? 99.107 68.950 89.697 1.00 24.48 146 ARG B C 1
ATOM 4230 O O . ARG B 1 174 ? 99.452 69.455 90.768 1.00 25.18 146 ARG B O 1
ATOM 4238 N N . ALA B 1 175 ? 98.475 67.783 89.614 1.00 22.84 147 ALA B N 1
ATOM 4239 C CA . ALA B 1 175 ? 98.116 67.010 90.805 1.00 25.81 147 ALA B CA 1
ATOM 4240 C C . ALA B 1 175 ? 99.224 66.037 91.225 1.00 26.13 147 ALA B C 1
ATOM 4241 O O . ALA B 1 175 ? 99.116 65.360 92.251 1.00 24.85 147 ALA B O 1
ATOM 4243 N N . GLY B 1 176 ? 100.286 65.959 90.430 1.00 22.95 148 GLY B N 1
ATOM 4244 C CA . GLY B 1 176 ? 101.425 65.123 90.779 1.00 24.64 148 GLY B CA 1
ATOM 4245 C C . GLY B 1 176 ? 101.251 63.650 90.444 1.00 24.11 148 GLY B C 1
ATOM 4246 O O . GLY B 1 176 ? 101.949 62.793 90.993 1.00 24.12 148 GLY B O 1
ATOM 4247 N N . ILE B 1 177 ? 100.322 63.350 89.539 1.00 21.84 149 ILE B N 1
ATOM 4248 C CA . ILE B 1 177 ? 100.085 61.972 89.110 1.00 21.37 149 ILE B CA 1
ATOM 4249 C C . ILE B 1 177 ? 101.285 61.434 88.329 1.00 23.87 149 ILE B C 1
ATOM 4250 O O . ILE B 1 177 ? 101.775 60.325 88.584 1.00 23.08 149 ILE B O 1
ATOM 4255 N N . GLY B 1 178 ? 101.749 62.237 87.375 1.00 23.74 150 GLY B N 1
ATOM 4256 C CA . GLY B 1 178 ? 102.866 61.884 86.518 1.00 21.21 150 GLY B CA 1
ATOM 4257 C C . GLY B 1 178 ? 103.424 63.150 85.897 1.00 23.75 150 GLY B C 1
ATOM 4258 O O . GLY B 1 178 ? 102.867 64.234 86.092 1.00 24.85 150 GLY B O 1
ATOM 4259 N N . PHE B 1 179 ? 104.526 63.035 85.165 1.00 23.01 151 PHE B N 1
ATOM 4260 C CA . PHE B 1 179 ? 105.087 64.209 84.510 1.00 22.61 151 PHE B CA 1
ATOM 4261 C C . PHE B 1 179 ? 104.755 64.177 83.030 1.00 24.13 151 PHE B C 1
ATOM 4262 O O . PHE B 1 179 ? 104.416 63.123 82.480 1.00 23.94 151 PHE B O 1
ATOM 4270 N N . SER B 1 180 ? 104.843 65.339 82.390 1.00 23.37 152 SER B N 1
ATOM 4271 C CA . SER B 1 180 ? 104.569 65.447 80.961 1.00 24.22 152 SER B CA 1
ATOM 4272 C C . SER B 1 180 ? 105.811 65.096 80.150 1.00 21.67 152 SER B C 1
ATOM 4273 O O . SER B 1 180 ? 106.782 65.858 80.119 1.00 24.44 152 SER B O 1
ATOM 4276 N N . ALA B 1 181 ? 105.772 63.937 79.498 1.00 23.07 153 ALA B N 1
ATOM 4277 C CA . ALA B 1 181 ? 106.933 63.405 78.800 1.00 22.74 153 ALA B CA 1
ATOM 4278 C C . ALA B 1 181 ? 107.032 63.948 77.378 1.00 24.05 153 ALA B C 1
ATOM 4279 O O . ALA B 1 181 ? 106.111 64.607 76.889 1.00 23.49 153 ALA B O 1
ATOM 4281 N N . LYS B 1 182 ? 108.146 63.663 76.711 1.00 22.48 154 LYS B N 1
ATOM 4282 C CA . LYS B 1 182 ? 108.378 64.205 75.373 1.00 22.57 154 LYS B CA 1
ATOM 4283 C C . LYS B 1 182 ? 107.432 63.611 74.332 1.00 23.44 154 LYS B C 1
ATOM 4284 O O . LYS B 1 182 ? 107.232 64.199 73.267 1.00 20.64 154 LYS B O 1
ATOM 4290 N N . ASN B 1 183 ? 106.846 62.455 74.640 1.00 23.94 155 ASN B N 1
ATOM 4291 C CA . ASN B 1 183 ? 105.851 61.855 73.752 1.00 19.96 155 ASN B CA 1
ATOM 4292 C C . ASN B 1 183 ? 104.437 62.366 74.047 1.00 19.56 155 ASN B C 1
ATOM 4293 O O . ASN B 1 183 ? 103.462 61.802 73.552 1.00 21.49 155 ASN B O 1
ATOM 4298 N N . CYS B 1 184 ? 104.353 63.420 74.863 1.00 19.46 156 CYS B N 1
ATOM 4299 C CA . CYS B 1 184 ? 103.097 64.046 75.317 1.00 19.67 156 CYS B CA 1
ATOM 4300 C C . CYS B 1 184 ? 102.358 63.252 76.398 1.00 21.01 156 CYS B C 1
ATOM 4301 O O . CYS B 1 184 ? 101.364 63.735 76.940 1.00 21.14 156 CYS B O 1
ATOM 4312 N N . ILE B 1 186 ? 101.369 61.697 79.999 1.00 16.72 158 ILE B N 1
ATOM 4313 C CA . ILE B 1 186 ? 101.560 61.761 81.441 1.00 17.27 158 ILE B CA 1
ATOM 4314 C C . ILE B 1 186 ? 102.152 60.420 81.834 1.00 20.44 158 ILE B C 1
ATOM 4315 O O . ILE B 1 186 ? 101.545 59.371 81.596 1.00 21.15 158 ILE B O 1
ATOM 4320 N N . THR B 1 187 ? 103.350 60.462 82.406 1.00 20.87 159 THR B N 1
ATOM 4321 C CA . THR B 1 187 ? 104.103 59.260 82.701 1.00 21.21 159 THR B CA 1
ATOM 4322 C C . THR B 1 187 ? 104.377 59.159 84.195 1.00 21.98 159 THR B C 1
ATOM 4323 O O . THR B 1 187 ? 104.936 60.076 84.802 1.00 21.52 159 THR B O 1
ATOM 4327 N N . THR B 1 188 ? 103.964 58.038 84.776 1.00 22.92 160 THR B N 1
ATOM 4328 C CA . THR B 1 188 ? 104.072 57.809 86.209 1.00 21.34 160 THR B CA 1
ATOM 4329 C C . THR B 1 188 ? 105.294 56.963 86.544 1.00 24.01 160 THR B C 1
ATOM 4330 O O . THR B 1 188 ? 105.691 56.100 85.762 1.00 23.11 160 THR B O 1
ATOM 4334 N N . PRO B 1 189 ? 105.894 57.196 87.719 1.00 26.46 161 PRO B N 1
ATOM 4335 C CA . PRO B 1 189 ? 107.048 56.386 88.116 1.00 27.42 161 PRO B CA 1
ATOM 4336 C C . PRO B 1 189 ? 106.728 54.893 88.219 1.00 30.79 161 PRO B C 1
ATOM 4337 O O . PRO B 1 189 ? 107.488 54.068 87.716 1.00 35.12 161 PRO B O 1
ATOM 4341 N N . GLU B 1 190 ? 105.604 54.557 88.844 1.00 29.68 162 GLU B N 1
ATOM 4342 C CA A GLU B 1 190 ? 105.248 53.176 89.151 0.61 29.58 162 GLU B CA 1
ATOM 4343 C CA B GLU B 1 190 ? 105.310 53.153 89.125 0.39 29.70 162 GLU B CA 1
ATOM 4344 C C . GLU B 1 190 ? 104.700 52.416 87.938 1.00 29.15 162 GLU B C 1
ATOM 4345 O O . GLU B 1 190 ? 104.999 51.238 87.731 1.00 29.81 162 GLU B O 1
ATOM 4356 N N . TYR B 1 191 ? 103.877 53.099 87.146 1.00 24.21 163 TYR B N 1
ATOM 4357 C CA . TYR B 1 191 ? 103.134 52.439 86.069 1.00 24.70 163 TYR B CA 1
ATOM 4358 C C . TYR B 1 191 ? 103.518 52.867 84.662 1.00 23.69 163 TYR B C 1
ATOM 4359 O O . TYR B 1 191 ? 102.948 52.376 83.680 1.00 23.47 163 TYR B O 1
ATOM 4368 N N . GLY B 1 192 ? 104.471 53.784 84.554 1.00 23.05 164 GLY B N 1
ATOM 4369 C CA . GLY B 1 192 ? 104.833 54.318 83.253 1.00 23.05 164 GLY B CA 1
ATOM 4370 C C . GLY B 1 192 ? 103.701 55.147 82.676 1.00 22.34 164 GLY B C 1
ATOM 4371 O O . GLY B 1 192 ? 102.924 55.753 83.415 1.00 20.02 164 GLY B O 1
ATOM 4372 N N . SER B 1 193 ? 103.592 55.163 81.351 1.00 18.75 165 SER B N 1
ATOM 4373 C CA . SER B 1 193 ? 102.569 55.968 80.697 1.00 20.57 165 SER B CA 1
ATOM 4374 C C . SER B 1 193 ? 101.270 55.195 80.506 1.00 20.17 165 SER B C 1
ATOM 4375 O O . SER B 1 193 ? 100.263 55.762 80.079 1.00 20.37 165 SER B O 1
ATOM 4378 N N . TYR B 1 194 ? 101.291 53.898 80.813 1.00 19.10 166 TYR B N 1
ATOM 4379 C CA . TYR B 1 194 ? 100.129 53.046 80.557 1.00 18.64 166 TYR B CA 1
ATOM 4380 C C . TYR B 1 194 ? 99.061 53.211 81.634 1.00 17.26 166 TYR B C 1
ATOM 4381 O O . TYR B 1 194 ? 98.744 52.258 82.361 1.00 19.15 166 TYR B O 1
ATOM 4390 N N . VAL B 1 195 ? 98.510 54.417 81.738 1.00 18.42 167 VAL B N 1
ATOM 4391 C CA . VAL B 1 195 ? 97.437 54.678 82.689 1.00 20.11 167 VAL B CA 1
ATOM 4392 C C . VAL B 1 195 ? 96.306 55.466 82.030 1.00 18.73 167 VAL B C 1
ATOM 4393 O O . VAL B 1 195 ? 96.540 56.288 81.142 1.00 20.78 167 VAL B O 1
ATOM 4397 N N . TYR B 1 196 ? 95.077 55.176 82.449 1.00 15.39 168 TYR B N 1
ATOM 4398 C CA . TYR B 1 196 ? 93.919 56.002 82.115 1.00 16.44 168 TYR B CA 1
ATOM 4399 C C . TYR B 1 196 ? 93.788 57.107 83.142 1.00 18.68 168 TYR B C 1
ATOM 4400 O O . TYR B 1 196 ? 94.036 56.880 84.324 1.00 18.01 168 TYR B O 1
ATOM 4409 N N . LEU B 1 197 ? 93.363 58.286 82.702 1.00 16.64 169 LEU B N 1
ATOM 4410 C CA . LEU B 1 197 ? 93.209 59.431 83.598 1.00 16.83 169 LEU B CA 1
ATOM 4411 C C . LEU B 1 197 ? 91.757 59.874 83.739 1.00 16.79 169 LEU B C 1
ATOM 4412 O O . LEU B 1 197 ? 90.967 59.760 82.798 1.00 17.71 169 LEU B O 1
ATOM 4417 N N . ALA B 1 198 ? 91.421 60.406 84.910 1.00 17.03 170 ALA B N 1
ATOM 4418 C CA . ALA B 1 198 ? 90.129 61.046 85.121 1.00 16.54 170 ALA B CA 1
ATOM 4419 C C . ALA B 1 198 ? 90.247 62.019 86.286 1.00 17.47 170 ALA B C 1
ATOM 4420 O O . ALA B 1 198 ? 91.257 62.040 86.989 1.00 19.24 170 ALA B O 1
ATOM 4422 N N . GLU B 1 199 ? 89.221 62.830 86.491 1.00 17.36 171 GLU B N 1
ATOM 4423 C CA . GLU B 1 199 ? 89.286 63.786 87.590 1.00 17.42 171 GLU B CA 1
ATOM 4424 C C . GLU B 1 199 ? 87.909 64.237 88.046 1.00 18.85 171 GLU B C 1
ATOM 4425 O O . GLU B 1 199 ? 86.918 64.097 87.335 1.00 20.98 171 GLU B O 1
ATOM 4439 N N . ILE B 1 201 ? 86.158 67.553 90.002 1.00 21.71 173 ILE B N 1
ATOM 4440 C CA . ILE B 1 201 ? 86.215 68.882 90.595 1.00 21.36 173 ILE B CA 1
ATOM 4441 C C . ILE B 1 201 ? 85.334 68.903 91.838 1.00 23.36 173 ILE B C 1
ATOM 4442 O O . ILE B 1 201 ? 84.248 68.325 91.833 1.00 24.81 173 ILE B O 1
ATOM 4447 N N . THR B 1 202 ? 85.800 69.543 92.910 1.00 23.69 174 THR B N 1
ATOM 4448 C CA . THR B 1 202 ? 84.995 69.663 94.119 1.00 24.70 174 THR B CA 1
ATOM 4449 C C . THR B 1 202 ? 85.067 71.065 94.718 1.00 25.48 174 THR B C 1
ATOM 4450 O O . THR B 1 202 ? 85.930 71.867 94.358 1.00 27.52 174 THR B O 1
ATOM 4454 N N . ASN B 1 203 ? 84.163 71.348 95.649 1.00 26.64 175 ASN B N 1
ATOM 4455 C CA . ASN B 1 203 ? 84.201 72.611 96.385 1.00 28.68 175 ASN B CA 1
ATOM 4456 C C . ASN B 1 203 ? 84.937 72.474 97.719 1.00 31.36 175 ASN B C 1
ATOM 4457 O O . ASN B 1 203 ? 84.778 73.311 98.602 1.00 30.33 175 ASN B O 1
ATOM 4462 N N . ILE B 1 204 ? 85.736 71.418 97.854 1.00 29.97 176 ILE B N 1
ATOM 4463 C CA . ILE B 1 204 ? 86.525 71.185 99.064 1.00 30.42 176 ILE B CA 1
ATOM 4464 C C . ILE B 1 204 ? 87.946 71.731 98.928 1.00 29.99 176 ILE B C 1
ATOM 4465 O O . ILE B 1 204 ? 88.656 71.375 98.001 1.00 29.57 176 ILE B O 1
ATOM 4470 N N . PRO B 1 205 ? 88.376 72.589 99.867 1.00 31.55 177 PRO B N 1
ATOM 4471 C CA . PRO B 1 205 ? 89.725 73.167 99.769 1.00 31.38 177 PRO B CA 1
ATOM 4472 C C . PRO B 1 205 ? 90.838 72.220 100.228 1.00 32.09 177 PRO B C 1
ATOM 4473 O O . PRO B 1 205 ? 91.546 72.527 101.191 1.00 32.09 177 PRO B O 1
ATOM 4477 N N . PHE B 1 206 ? 90.972 71.085 99.546 1.00 30.11 178 PHE B N 1
ATOM 4478 C CA . PHE B 1 206 ? 92.071 70.149 99.778 1.00 30.46 178 PHE B CA 1
ATOM 4479 C C . PHE B 1 206 ? 93.427 70.799 99.531 1.00 33.85 178 PHE B C 1
ATOM 4480 O O . PHE B 1 206 ? 93.598 71.528 98.552 1.00 33.53 178 PHE B O 1
ATOM 4488 N N . GLU B 1 207 ? 94.390 70.515 100.403 1.00 33.33 179 GLU B N 1
ATOM 4489 C CA . GLU B 1 207 ? 95.772 70.920 100.176 1.00 36.53 179 GLU B CA 1
ATOM 4490 C C . GLU B 1 207 ? 96.301 70.255 98.908 1.00 31.97 179 GLU B C 1
ATOM 4491 O O . GLU B 1 207 ? 96.190 69.040 98.748 1.00 32.68 179 GLU B O 1
ATOM 4497 N N . PRO B 1 208 ? 96.872 71.049 97.990 1.00 29.45 180 PRO B N 1
ATOM 4498 C CA . PRO B 1 208 ? 97.338 70.458 96.731 1.00 29.11 180 PRO B CA 1
ATOM 4499 C C . PRO B 1 208 ? 98.645 69.683 96.875 1.00 32.60 180 PRO B C 1
ATOM 4500 O O . PRO B 1 208 ? 99.417 69.910 97.815 1.00 31.00 180 PRO B O 1
ATOM 4504 N N . ASP B 1 209 ? 98.876 68.771 95.936 1.00 33.25 181 ASP B N 1
ATOM 4505 C CA . ASP B 1 209 ? 100.112 68.008 95.881 1.00 34.85 181 ASP B CA 1
ATOM 4506 C C . ASP B 1 209 ? 101.154 68.748 95.043 1.00 34.45 181 ASP B C 1
ATOM 4507 O O . ASP B 1 209 ? 100.888 69.829 94.519 1.00 32.87 181 ASP B O 1
ATOM 4512 N N . VAL B 1 210 ? 102.341 68.163 94.932 1.00 38.28 182 VAL B N 1
ATOM 4513 C CA . VAL B 1 210 ? 103.450 68.780 94.211 1.00 37.98 182 VAL B CA 1
ATOM 4514 C C . VAL B 1 210 ? 103.708 68.041 92.896 1.00 37.17 182 VAL B C 1
ATOM 4515 O O . VAL B 1 210 ? 103.728 66.812 92.870 1.00 37.08 182 VAL B O 1
ATOM 4519 N N . PRO B 1 211 ? 103.889 68.788 91.793 1.00 36.54 183 PRO B N 1
ATOM 4520 C CA . PRO B 1 211 ? 104.212 68.145 90.510 1.00 35.49 183 PRO B CA 1
ATOM 4521 C C . PRO B 1 211 ? 105.544 67.402 90.589 1.00 36.19 183 PRO B C 1
ATOM 4522 O O . PRO B 1 211 ? 106.414 67.815 91.355 1.00 38.93 183 PRO B O 1
ATOM 4526 N N . ILE B 1 212 ? 105.711 66.330 89.819 1.00 32.34 184 ILE B N 1
ATOM 4527 C CA . ILE B 1 212 ? 106.913 65.518 89.972 1.00 34.90 184 ILE B CA 1
ATOM 4528 C C . ILE B 1 212 ? 107.942 65.739 88.862 1.00 35.48 184 ILE B C 1
ATOM 4529 O O . ILE B 1 212 ? 107.656 66.350 87.830 1.00 35.80 184 ILE B O 1
ATOM 4534 N N . GLU B 1 213 ? 109.149 65.240 89.111 1.00 35.40 185 GLU B N 1
ATOM 4535 C CA . GLU B 1 213 ? 110.312 65.505 88.274 1.00 35.28 185 GLU B CA 1
ATOM 4536 C C . GLU B 1 213 ? 110.178 64.922 86.872 1.00 34.22 185 GLU B C 1
ATOM 4537 O O . GLU B 1 213 ? 109.646 63.826 86.692 1.00 34.46 185 GLU B O 1
ATOM 4543 N N . ASP B 1 214 ? 110.659 65.670 85.882 1.00 31.36 186 ASP B N 1
ATOM 4544 C CA . ASP B 1 214 ? 110.742 65.177 84.512 1.00 34.10 186 ASP B CA 1
ATOM 4545 C C . ASP B 1 214 ? 111.888 64.176 84.394 1.00 35.22 186 ASP B C 1
ATOM 4546 O O . ASP B 1 214 ? 113.013 64.461 84.809 1.00 40.12 186 ASP B O 1
ATOM 4559 N N . CYS B 1 216 ? 112.727 62.418 81.394 1.00 29.95 188 CYS B N 1
ATOM 4560 C CA . CYS B 1 216 ? 113.091 62.132 80.009 1.00 31.60 188 CYS B CA 1
ATOM 4561 C C . CYS B 1 216 ? 114.555 62.408 79.697 1.00 34.31 188 CYS B C 1
ATOM 4562 O O . CYS B 1 216 ? 115.152 61.726 78.863 1.00 33.53 188 CYS B O 1
ATOM 4565 N N . GLY B 1 217 ? 115.127 63.408 80.359 1.00 33.93 189 GLY B N 1
ATOM 4566 C CA . GLY B 1 217 ? 116.502 63.794 80.108 1.00 35.65 189 GLY B CA 1
ATOM 4567 C C . GLY B 1 217 ? 116.737 64.136 78.651 1.00 37.24 189 GLY B C 1
ATOM 4568 O O . GLY B 1 217 ? 115.933 64.834 78.033 1.00 35.61 189 GLY B O 1
ATOM 4569 N N . SER B 1 218 ? 117.833 63.622 78.097 1.00 40.63 190 SER B N 1
ATOM 4570 C CA . SER B 1 218 ? 118.212 63.902 76.714 1.00 41.02 190 SER B CA 1
ATOM 4571 C C . SER B 1 218 ? 117.710 62.841 75.735 1.00 36.78 190 SER B C 1
ATOM 4572 O O . SER B 1 218 ? 118.094 62.831 74.565 1.00 37.81 190 SER B O 1
ATOM 4575 N N . CYS B 1 219 ? 116.850 61.951 76.218 1.00 33.12 191 CYS B N 1
ATOM 4576 C CA . CYS B 1 219 ? 116.296 60.883 75.388 1.00 32.27 191 CYS B CA 1
ATOM 4577 C C . CYS B 1 219 ? 115.369 61.456 74.311 1.00 32.71 191 CYS B C 1
ATOM 4578 O O . CYS B 1 219 ? 114.689 62.455 74.541 1.00 32.20 191 CYS B O 1
ATOM 4581 N N . THR B 1 220 ? 115.363 60.843 73.130 1.00 35.10 192 THR B N 1
ATOM 4582 C CA . THR B 1 220 ? 114.471 61.266 72.050 1.00 33.94 192 THR B CA 1
ATOM 4583 C C . THR B 1 220 ? 113.901 60.069 71.292 1.00 33.15 192 THR B C 1
ATOM 4584 O O . THR B 1 220 ? 113.538 60.185 70.120 1.00 31.14 192 THR B O 1
ATOM 4588 N N . LYS B 1 221 ? 113.815 58.924 71.962 1.00 29.81 193 LYS B N 1
ATOM 4589 C CA . LYS B 1 221 ? 113.466 57.677 71.281 1.00 30.40 193 LYS B CA 1
ATOM 4590 C C . LYS B 1 221 ? 112.057 57.682 70.685 1.00 26.39 193 LYS B C 1
ATOM 4591 O O . LYS B 1 221 ? 111.845 57.161 69.589 1.00 28.46 193 LYS B O 1
ATOM 4597 N N . CYS B 1 222 ? 111.104 58.275 71.397 1.00 25.45 194 CYS B N 1
ATOM 4598 C CA . CYS B 1 222 ? 109.733 58.374 70.903 1.00 23.61 194 CYS B CA 1
ATOM 4599 C C . CYS B 1 222 ? 109.666 59.257 69.662 1.00 22.50 194 CYS B C 1
ATOM 4600 O O . CYS B 1 222 ? 109.023 58.907 68.671 1.00 24.28 194 CYS B O 1
ATOM 4603 N N . LEU B 1 223 ? 110.334 60.402 69.732 1.00 24.73 195 LEU B N 1
ATOM 4604 C CA . LEU B 1 223 ? 110.345 61.357 68.629 1.00 25.73 195 LEU B CA 1
ATOM 4605 C C . LEU B 1 223 ? 110.932 60.716 67.381 1.00 26.11 195 LEU B C 1
ATOM 4606 O O . LEU B 1 223 ? 110.450 60.940 66.269 1.00 27.70 195 LEU B O 1
ATOM 4611 N N . ASP B 1 224 ? 111.967 59.905 67.576 1.00 26.63 196 ASP B N 1
ATOM 4612 C CA . ASP B 1 224 ? 112.645 59.237 66.470 1.00 29.22 196 ASP B CA 1
ATOM 4613 C C . ASP B 1 224 ? 111.844 58.056 65.924 1.00 27.69 196 ASP B C 1
ATOM 4614 O O . ASP B 1 224 ? 111.943 57.725 64.746 1.00 29.27 196 ASP B O 1
ATOM 4619 N N . ALA B 1 225 ? 111.050 57.427 66.782 1.00 24.91 197 ALA B N 1
ATOM 4620 C CA . ALA B 1 225 ? 110.331 56.215 66.402 1.00 26.24 197 ALA B CA 1
ATOM 4621 C C . ALA B 1 225 ? 108.996 56.499 65.715 1.00 26.64 197 ALA B C 1
ATOM 4622 O O . ALA B 1 225 ? 108.488 55.653 64.976 1.00 25.41 197 ALA B O 1
ATOM 4624 N N . CYS B 1 226 ? 108.423 57.674 65.966 1.00 22.96 198 CYS B N 1
ATOM 4625 C CA . CYS B 1 226 ? 107.105 57.995 65.428 1.00 20.54 198 CYS B CA 1
ATOM 4626 C C . CYS B 1 226 ? 107.093 57.867 63.906 1.00 21.74 198 CYS B C 1
ATOM 4627 O O . CYS B 1 226 ? 107.879 58.517 63.221 1.00 27.72 198 CYS B O 1
ATOM 4630 N N . PRO B 1 227 ? 106.207 57.014 63.374 1.00 24.72 199 PRO B N 1
ATOM 4631 C CA . PRO B 1 227 ? 106.221 56.668 61.943 1.00 25.67 199 PRO B CA 1
ATOM 4632 C C . PRO B 1 227 ? 105.914 57.838 61.010 1.00 27.57 199 PRO B C 1
ATOM 4633 O O . PRO B 1 227 ? 106.329 57.811 59.845 1.00 28.79 199 PRO B O 1
ATOM 4637 N N . THR B 1 228 ? 105.205 58.847 61.505 1.00 22.69 200 THR B N 1
ATOM 4638 C CA . THR B 1 228 ? 104.792 59.968 60.663 1.00 22.13 200 THR B CA 1
ATOM 4639 C C . THR B 1 228 ? 105.486 61.278 61.033 1.00 23.13 200 THR B C 1
ATOM 4640 O O . THR B 1 228 ? 105.320 62.294 60.350 1.00 25.22 200 THR B O 1
ATOM 4644 N N . GLY B 1 229 ? 106.249 61.259 62.122 1.00 26.05 201 GLY B N 1
ATOM 4645 C CA . GLY B 1 229 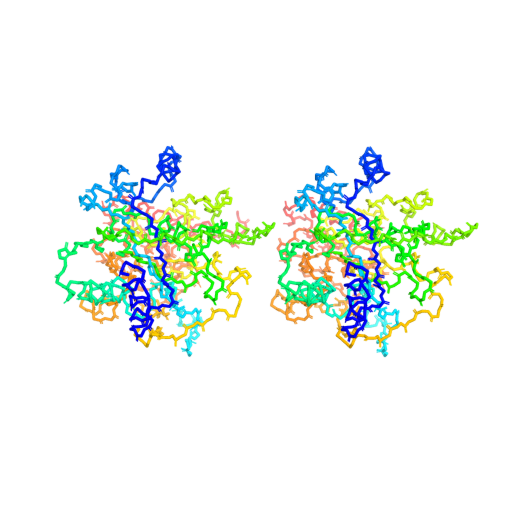? 106.914 62.456 62.601 1.00 26.59 201 GLY B CA 1
ATOM 4646 C C . GLY B 1 229 ? 105.917 63.434 63.194 1.00 25.40 201 GLY B C 1
ATOM 4647 O O . GLY B 1 229 ? 106.129 64.647 63.166 1.00 25.64 201 GLY B O 1
ATOM 4648 N N . ALA B 1 230 ? 104.827 62.894 63.732 1.00 23.99 202 ALA B N 1
ATOM 4649 C CA . ALA B 1 230 ? 103.756 63.692 64.328 1.00 23.25 202 ALA B CA 1
ATOM 4650 C C . ALA B 1 230 ? 104.221 64.404 65.592 1.00 20.94 202 ALA B C 1
ATOM 4651 O O . ALA B 1 230 ? 103.693 65.462 65.957 1.00 18.73 202 ALA B O 1
ATOM 4653 N N . LEU B 1 231 ? 105.194 63.808 66.275 1.00 19.45 203 LEU B N 1
ATOM 4654 C CA . LEU B 1 231 ? 105.841 64.478 67.396 1.00 22.13 203 LEU B CA 1
ATOM 4655 C C . LEU B 1 231 ? 106.873 65.449 66.825 1.00 23.77 203 LEU B C 1
ATOM 4656 O O . LEU B 1 231 ? 108.017 65.075 66.546 1.00 24.11 203 LEU B O 1
ATOM 4661 N N . VAL B 1 232 ? 106.453 66.696 66.631 1.00 23.27 204 VAL B N 1
ATOM 4662 C CA . VAL B 1 232 ? 107.248 67.649 65.860 1.00 28.00 204 VAL B CA 1
ATOM 4663 C C . VAL B 1 232 ? 108.314 68.321 66.714 1.00 28.41 204 VAL B C 1
ATOM 4664 O O . VAL B 1 232 ? 109.352 68.750 66.208 1.00 30.02 204 VAL B O 1
ATOM 4668 N N . ASN B 1 233 ? 108.041 68.404 68.010 1.00 26.82 205 ASN B N 1
ATOM 4669 C CA . ASN B 1 233 ? 108.993 68.870 69.005 1.00 25.45 205 ASN B CA 1
ATOM 4670 C C . ASN B 1 233 ? 108.710 68.105 70.293 1.00 23.92 205 ASN B C 1
ATOM 4671 O O . ASN B 1 233 ? 107.641 67.505 70.420 1.00 21.63 205 ASN B O 1
ATOM 4676 N N . PRO B 1 234 ? 109.657 68.112 71.248 1.00 27.30 206 PRO B N 1
ATOM 4677 C CA . PRO B 1 234 ? 109.360 67.435 72.517 1.00 24.41 206 PRO B CA 1
ATOM 4678 C C . PRO B 1 234 ? 108.062 67.949 73.139 1.00 26.73 206 PRO B C 1
ATOM 4679 O O . PRO B 1 234 ? 107.916 69.156 73.340 1.00 27.69 206 PRO B O 1
ATOM 4683 N N . GLY B 1 235 ? 107.125 67.043 73.401 1.00 26.29 207 GLY B N 1
ATOM 4684 C CA . GLY B 1 235 ? 105.856 67.403 74.005 1.00 24.22 207 GLY B CA 1
ATOM 4685 C C . GLY B 1 235 ? 104.910 68.165 73.086 1.00 24.31 207 GLY B C 1
ATOM 4686 O O . GLY B 1 235 ? 103.962 68.788 73.557 1.00 22.46 207 GLY B O 1
ATOM 4687 N N . GLN B 1 236 ? 105.156 68.117 71.777 1.00 21.65 208 GLN B N 1
ATOM 4688 C CA . GLN B 1 236 ? 104.298 68.816 70.821 1.00 21.25 208 GLN B CA 1
ATOM 4689 C C . GLN B 1 236 ? 103.841 67.876 69.710 1.00 20.16 208 GLN B C 1
ATOM 4690 O O . GLN B 1 236 ? 104.650 67.385 68.929 1.00 20.86 208 GLN B O 1
ATOM 4696 N N . LEU B 1 237 ? 102.541 67.616 69.670 1.00 17.84 209 LEU B N 1
ATOM 4697 C CA . LEU B 1 237 ? 101.965 66.722 68.677 1.00 17.29 209 LEU B CA 1
ATOM 4698 C C . LEU B 1 237 ? 101.254 67.497 67.585 1.00 23.18 209 LEU B C 1
ATOM 4699 O O . LEU B 1 237 ? 100.412 68.343 67.879 1.00 20.39 209 LEU B O 1
ATOM 4704 N N . ASN B 1 238 ? 101.599 67.219 66.332 1.00 23.46 210 ASN B N 1
ATOM 4705 C CA . ASN B 1 238 ? 100.739 67.617 65.230 1.00 21.28 210 ASN B CA 1
ATOM 4706 C C . ASN B 1 238 ? 99.721 66.504 65.059 1.00 20.03 210 ASN B C 1
ATOM 4707 O O . ASN B 1 238 ? 99.993 65.499 64.400 1.00 21.37 210 ASN B O 1
ATOM 4712 N N . ALA B 1 239 ? 98.553 66.679 65.670 1.00 19.23 211 ALA B N 1
ATOM 4713 C CA . ALA B 1 239 ? 97.580 65.601 65.757 1.00 17.90 211 ALA B CA 1
ATOM 4714 C C . ALA B 1 239 ? 97.065 65.187 64.383 1.00 17.91 211 ALA B C 1
ATOM 4715 O O . ALA B 1 239 ? 96.675 64.034 64.193 1.00 16.82 211 ALA B O 1
ATOM 4717 N N . GLN B 1 240 ? 97.091 66.105 63.415 1.00 18.56 212 GLN B N 1
ATOM 4718 C CA . GLN B 1 240 ? 96.615 65.776 62.072 1.00 20.77 212 GLN B CA 1
ATOM 4719 C C . GLN B 1 240 ? 97.510 64.737 61.387 1.00 24.72 212 GLN B C 1
ATOM 4720 O O . GLN B 1 240 ? 97.118 64.149 60.378 1.00 24.05 212 GLN B O 1
ATOM 4726 N N . ARG B 1 241 ? 98.704 64.508 61.929 1.00 20.33 213 ARG B N 1
ATOM 4727 C CA . ARG B 1 241 ? 99.619 63.527 61.344 1.00 19.61 213 ARG B CA 1
ATOM 4728 C C . ARG B 1 241 ? 99.775 62.283 62.207 1.00 22.30 213 ARG B C 1
ATOM 4729 O O . ARG B 1 241 ? 100.475 61.344 61.824 1.00 23.00 213 ARG B O 1
ATOM 4737 N N . CYS B 1 242 ? 99.124 62.279 63.369 1.00 18.33 214 CYS B N 1
ATOM 4738 C CA . CYS B 1 242 ? 99.242 61.175 64.319 1.00 20.60 214 CYS B CA 1
ATOM 4739 C C . CYS B 1 242 ? 98.361 60.000 63.909 1.00 20.99 214 CYS B C 1
ATOM 4740 O O . CYS B 1 242 ? 97.161 60.166 63.680 1.00 19.67 214 CYS B O 1
ATOM 4743 N N . ILE B 1 243 ? 98.964 58.817 63.805 1.00 16.45 215 ILE B N 1
ATOM 4744 C CA . ILE B 1 243 ? 98.234 57.624 63.383 1.00 16.62 215 ILE B CA 1
ATOM 4745 C C . ILE B 1 243 ? 97.049 57.355 64.296 1.00 16.51 215 ILE B C 1
ATOM 4746 O O . ILE B 1 243 ? 96.002 56.917 63.837 1.00 16.20 215 ILE B O 1
ATOM 4751 N N . SER B 1 244 ? 97.197 57.635 65.590 1.00 17.03 216 SER B N 1
ATOM 4752 C CA . SER B 1 244 ? 96.075 57.441 66.495 1.00 15.01 216 SER B CA 1
ATOM 4753 C C . SER B 1 244 ? 94.858 58.235 66.023 1.00 16.62 216 SER B C 1
ATOM 4754 O O . SER B 1 244 ? 93.751 57.702 65.941 1.00 18.45 216 SER B O 1
ATOM 4757 N N . PHE B 1 245 ? 95.073 59.507 65.704 1.00 14.98 217 PHE B N 1
ATOM 4758 C CA . PHE B 1 245 ? 93.992 60.344 65.197 1.00 14.49 217 PHE B CA 1
ATOM 4759 C C . PHE B 1 245 ? 93.476 59.818 63.863 1.00 17.53 217 PHE B C 1
ATOM 4760 O O . PHE B 1 245 ? 92.267 59.679 63.655 1.00 14.97 217 PHE B O 1
ATOM 4768 N N . LEU B 1 246 ? 94.406 59.523 62.963 1.00 18.10 218 LEU B N 1
ATOM 4769 C CA . LEU B 1 246 ? 94.054 59.100 61.612 1.00 18.30 218 LEU B CA 1
ATOM 4770 C C . LEU B 1 246 ? 93.202 57.826 61.572 1.00 17.64 218 LEU B C 1
ATOM 4771 O O . LEU B 1 246 ? 92.335 57.697 60.706 1.00 18.58 218 LEU B O 1
ATOM 4776 N N . THR B 1 247 ? 93.417 56.900 62.509 1.00 15.45 219 THR B N 1
ATOM 4777 C CA . THR B 1 247 ? 92.635 55.661 62.507 1.00 16.65 219 THR B CA 1
ATOM 4778 C C . THR B 1 247 ? 91.179 55.940 62.830 1.00 18.40 219 THR B C 1
ATOM 4779 O O . THR B 1 247 ? 90.306 55.129 62.532 1.00 21.97 219 THR B O 1
ATOM 4783 N N . GLN B 1 248 ? 90.921 57.097 63.435 1.00 17.19 220 GLN B N 1
ATOM 4784 C CA . GLN B 1 248 ? 89.583 57.428 63.906 1.00 16.38 220 GLN B CA 1
ATOM 4785 C C . GLN B 1 248 ? 88.792 58.335 62.960 1.00 19.64 220 GLN B C 1
ATOM 4786 O O . GLN B 1 248 ? 87.645 58.683 63.240 1.00 21.13 220 GLN B O 1
ATOM 4792 N N . THR B 1 249 ? 89.390 58.716 61.838 1.00 18.36 221 THR B N 1
ATOM 4793 C CA . THR B 1 249 ? 88.684 59.588 60.900 1.00 16.72 221 THR B CA 1
ATOM 4794 C C . THR B 1 249 ? 87.682 58.790 60.065 1.00 19.32 221 THR B C 1
ATOM 4795 O O . THR B 1 249 ? 87.875 57.595 59.813 1.00 20.36 221 THR B O 1
ATOM 4799 N N . LYS B 1 250 ? 86.617 59.459 59.628 1.00 20.03 222 LYS B N 1
ATOM 4800 C CA . LYS B 1 250 ? 85.528 58.786 58.925 1.00 21.51 222 LYS B CA 1
ATOM 4801 C C . LYS B 1 250 ? 85.604 58.923 57.410 1.00 20.68 222 LYS B C 1
ATOM 4802 O O . LYS B 1 250 ? 84.916 58.197 56.689 1.00 21.75 222 LYS B O 1
ATOM 4808 N N . GLY B 1 251 ? 86.430 59.847 56.924 1.00 21.78 223 GLY B N 1
ATOM 4809 C CA . GLY B 1 251 ? 86.583 60.039 55.489 1.00 22.54 223 GLY B CA 1
ATOM 4810 C C . GLY B 1 251 ? 87.663 59.149 54.898 1.00 22.28 223 GLY B C 1
ATOM 4811 O O . GLY B 1 251 ? 88.050 58.151 55.508 1.00 20.20 223 GLY B O 1
ATOM 4812 N N . PHE B 1 252 ? 88.134 59.500 53.703 1.00 21.14 224 PHE B N 1
ATOM 4813 C CA . PHE B 1 252 ? 89.262 58.805 53.082 1.00 21.22 224 PHE B CA 1
ATOM 4814 C C . PHE B 1 252 ? 90.562 59.147 53.800 1.00 26.23 224 PHE B C 1
ATOM 4815 O O . PHE B 1 252 ? 90.800 60.306 54.142 1.00 27.84 224 PHE B O 1
ATOM 4823 N N . LEU B 1 253 ? 91.398 58.146 54.038 1.00 22.51 225 LEU B N 1
ATOM 4824 C CA . LEU B 1 253 ? 92.714 58.392 54.621 1.00 22.03 225 LEU B CA 1
ATOM 4825 C C . LEU B 1 253 ? 93.636 58.990 53.564 1.00 23.46 225 LEU B C 1
ATOM 4826 O O . LEU B 1 253 ? 93.754 58.439 52.466 1.00 22.66 225 LEU B O 1
ATOM 4831 N N . PRO B 1 254 ? 94.278 60.128 53.878 1.00 22.58 226 PRO B N 1
ATOM 4832 C CA . PRO B 1 254 ? 95.200 60.703 52.893 1.00 22.40 226 PRO B CA 1
ATOM 4833 C C . PRO B 1 254 ? 96.255 59.680 52.478 1.00 21.41 226 PRO B C 1
ATOM 4834 O O . PRO B 1 254 ? 96.745 58.936 53.320 1.00 20.63 226 PRO B O 1
ATOM 4838 N N . ASP B 1 255 ? 96.575 59.642 51.192 1.00 21.98 227 ASP B N 1
ATOM 4839 C CA . ASP B 1 255 ? 97.413 58.582 50.630 1.00 23.82 227 ASP B CA 1
ATOM 4840 C C . ASP B 1 255 ? 98.754 58.407 51.340 1.00 25.03 227 ASP B C 1
ATOM 4841 O O . ASP B 1 255 ? 99.251 57.289 51.465 1.00 22.38 227 ASP B O 1
ATOM 4846 N N . GLU B 1 256 ? 99.340 59.508 51.802 1.00 26.26 228 GLU B N 1
ATOM 4847 C CA . GLU B 1 256 ? 100.666 59.449 52.410 1.00 26.74 228 GLU B CA 1
ATOM 4848 C C . GLU B 1 256 ? 100.692 58.555 53.656 1.00 27.30 228 GLU B C 1
ATOM 4849 O O . GLU B 1 256 ? 101.733 57.992 53.992 1.00 29.02 228 GLU B O 1
ATOM 4855 N N . PHE B 1 257 ? 99.546 58.389 54.317 1.00 22.56 229 PHE B N 1
ATOM 4856 C CA . PHE B 1 257 ? 99.496 57.582 55.541 1.00 21.53 229 PHE B CA 1
ATOM 4857 C C . PHE B 1 257 ? 99.051 56.144 55.299 1.00 20.87 229 PHE B C 1
ATOM 4858 O O . PHE B 1 257 ? 99.124 55.314 56.203 1.00 22.14 229 PHE B O 1
ATOM 4866 N N . ARG B 1 258 ? 98.592 55.847 54.086 1.00 21.73 230 ARG B N 1
ATOM 4867 C CA . ARG B 1 258 ? 98.052 54.526 53.793 1.00 20.93 230 ARG B CA 1
ATOM 4868 C C . ARG B 1 258 ? 99.109 53.437 53.931 1.00 24.65 230 ARG B C 1
ATOM 4869 O O . ARG B 1 258 ? 98.787 52.289 54.233 1.00 27.08 230 ARG B O 1
ATOM 4877 N N . THR B 1 259 ? 100.371 53.807 53.740 1.00 25.39 231 THR B N 1
ATOM 4878 C CA . THR B 1 259 ? 101.468 52.856 53.903 1.00 29.11 231 THR B CA 1
ATOM 4879 C C . THR B 1 259 ? 102.112 52.917 55.291 1.00 31.55 231 THR B C 1
ATOM 4880 O O . THR B 1 259 ? 103.072 52.197 55.562 1.00 38.54 231 THR B O 1
ATOM 4884 N N . LYS B 1 260 ? 101.594 53.770 56.167 1.00 24.37 232 LYS B N 1
ATOM 4885 C CA . LYS B 1 260 ? 102.204 53.934 57.484 1.00 26.77 232 LYS B CA 1
ATOM 4886 C C . LYS B 1 260 ? 101.346 53.376 58.613 1.00 26.18 232 LYS B C 1
ATOM 4887 O O . LYS B 1 260 ? 101.825 53.172 59.732 1.00 25.87 232 LYS B O 1
ATOM 4893 N N . ILE B 1 261 ? 100.080 53.118 58.315 1.00 23.00 233 ILE B N 1
ATOM 4894 C CA . ILE B 1 261 ? 99.141 52.631 59.323 1.00 21.62 233 ILE B CA 1
ATOM 4895 C C . ILE B 1 261 ? 99.437 51.169 59.702 1.00 24.82 233 ILE B C 1
ATOM 4896 O O . ILE B 1 261 ? 99.178 50.746 60.833 1.00 21.98 233 ILE B O 1
ATOM 4901 N N . GLY B 1 262 ? 100.007 50.408 58.770 1.00 28.48 234 GLY B N 1
ATOM 4902 C CA . GLY B 1 262 ? 100.360 49.021 59.035 1.00 28.74 234 GLY B CA 1
ATOM 4903 C C . GLY B 1 262 ? 99.127 48.162 59.235 1.00 27.66 234 GLY B C 1
ATOM 4904 O O . GLY B 1 262 ? 98.224 48.179 58.406 1.00 28.96 234 GLY B O 1
ATOM 4905 N N . ASN B 1 263 ? 99.065 47.418 60.338 1.00 24.30 235 ASN B N 1
ATOM 4906 C CA . ASN B 1 263 ? 97.870 46.625 60.605 1.00 24.12 235 ASN B CA 1
ATOM 4907 C C . ASN B 1 263 ? 97.063 47.186 61.777 1.00 20.94 235 ASN B C 1
ATOM 4908 O O . ASN B 1 263 ? 96.277 46.475 62.399 1.00 21.05 235 ASN B O 1
ATOM 4913 N N . ARG B 1 264 ? 97.248 48.471 62.057 1.00 20.62 236 ARG B N 1
ATOM 4914 C CA . ARG B 1 264 ? 96.520 49.132 63.134 1.00 20.77 236 ARG B CA 1
ATOM 4915 C C . ARG B 1 264 ? 95.066 49.397 62.753 1.00 23.16 236 ARG B C 1
ATOM 4916 O O . ARG B 1 264 ? 94.788 49.957 61.695 1.00 22.82 236 ARG B O 1
ATOM 4924 N N . LEU B 1 265 ? 94.138 49.009 63.621 1.00 18.54 237 LEU B N 1
ATOM 4925 C CA . LEU B 1 265 ? 92.719 49.232 63.352 1.00 17.32 237 LEU B CA 1
ATOM 4926 C C . LEU B 1 265 ? 92.194 50.416 64.133 1.00 18.71 237 LEU B C 1
ATOM 4927 O O . LEU B 1 265 ? 91.239 51.077 63.727 1.00 17.67 237 LEU B O 1
ATOM 4932 N N . TYR B 1 266 ? 92.820 50.668 65.276 1.00 17.26 238 TYR B N 1
ATOM 4933 C CA . TYR B 1 266 ? 92.403 51.745 66.152 1.00 18.14 238 TYR B CA 1
ATOM 4934 C C . TYR B 1 266 ? 93.561 52.095 67.069 1.00 17.29 238 TYR B C 1
ATOM 4935 O O . TYR B 1 266 ? 94.090 51.217 67.748 1.00 16.52 238 TYR B O 1
ATOM 4944 N N . GLY B 1 267 ? 93.958 53.365 67.066 1.00 17.96 239 GLY B N 1
ATOM 4945 C CA . GLY B 1 267 ? 95.028 53.847 67.922 1.00 16.75 239 GLY B CA 1
ATOM 4946 C C . GLY B 1 267 ? 96.424 53.451 67.474 1.00 19.00 239 GLY B C 1
ATOM 4947 O O . GLY B 1 267 ? 96.608 52.706 66.506 1.00 18.23 239 GLY B O 1
ATOM 4948 N N . CYS B 1 268 ? 97.412 53.969 68.194 1.00 16.27 240 CYS B N 1
ATOM 4949 C CA . CYS B 1 268 ? 98.823 53.699 67.945 1.00 15.72 240 CYS B CA 1
ATOM 4950 C C . CYS B 1 268 ? 99.568 53.775 69.278 1.00 18.44 240 CYS B C 1
ATOM 4951 O O . CYS B 1 268 ? 99.357 54.710 70.045 1.00 19.94 240 CYS B O 1
ATOM 4954 N N . ASP B 1 269 ? 100.423 52.790 69.545 1.00 18.32 241 ASP B N 1
ATOM 4955 C CA . ASP B 1 269 ? 101.127 52.687 70.825 1.00 21.19 241 ASP B CA 1
ATOM 4956 C C . ASP B 1 269 ? 102.636 52.867 70.684 1.00 19.66 241 ASP B C 1
ATOM 4957 O O . ASP B 1 269 ? 103.365 52.720 71.653 1.00 19.82 241 ASP B O 1
ATOM 4962 N N . THR B 1 270 ? 103.106 53.196 69.486 1.00 20.68 242 THR B N 1
ATOM 4963 C CA . THR B 1 270 ? 104.541 53.154 69.214 1.00 19.61 242 THR B CA 1
ATOM 4964 C C . THR B 1 270 ? 105.385 54.094 70.080 1.00 22.51 242 THR B C 1
ATOM 4965 O O . THR B 1 270 ? 106.449 53.696 70.557 1.00 24.52 242 THR B O 1
ATOM 4969 N N . CYS B 1 271 ? 104.918 55.315 70.325 1.00 23.38 243 CYS B N 1
ATOM 4970 C CA . CYS B 1 271 ? 105.697 56.237 71.153 1.00 21.17 243 CYS B CA 1
ATOM 4971 C C . CYS B 1 271 ? 105.698 55.821 72.628 1.00 20.69 243 CYS B C 1
ATOM 4972 O O . CYS B 1 271 ? 106.464 56.360 73.415 1.00 19.81 243 CYS B O 1
ATOM 4975 N N . GLN B 1 272 ? 104.855 54.859 72.991 1.00 19.59 244 GLN B N 1
ATOM 4976 C CA . GLN B 1 272 ? 104.875 54.308 74.348 1.00 19.20 244 GLN B CA 1
ATOM 4977 C C . GLN B 1 272 ? 105.707 53.036 74.454 1.00 21.53 244 GLN B C 1
ATOM 4978 O O . GLN B 1 272 ? 106.441 52.847 75.430 1.00 24.29 244 GLN B O 1
ATOM 4984 N N . THR B 1 273 ? 105.599 52.154 73.466 1.00 19.86 245 THR B N 1
ATOM 4985 C CA . THR B 1 273 ? 106.306 50.882 73.553 1.00 22.75 245 THR B CA 1
ATOM 4986 C C . THR B 1 273 ? 107.819 51.065 73.414 1.00 25.62 245 THR B C 1
ATOM 4987 O O . THR B 1 273 ? 108.586 50.268 73.956 1.00 22.67 245 THR B O 1
ATOM 4991 N N . VAL B 1 274 ? 108.255 52.110 72.713 1.00 24.04 246 VAL B N 1
ATOM 4992 C CA . VAL B 1 274 ? 109.690 52.359 72.573 1.00 28.31 246 VAL B CA 1
ATOM 4993 C C . VAL B 1 274 ? 110.271 53.086 73.784 1.00 28.09 246 VAL B C 1
ATOM 4994 O O . VAL B 1 274 ? 111.486 53.229 73.897 1.00 30.01 246 VAL B O 1
ATOM 4998 N N . CYS B 1 275 ? 109.407 53.545 74.686 1.00 27.83 247 CYS B N 1
ATOM 4999 C CA . CYS B 1 275 ? 109.849 54.344 75.831 1.00 22.82 247 CYS B CA 1
ATOM 5000 C C . CYS B 1 275 ? 110.494 53.499 76.930 1.00 26.55 247 CYS B C 1
ATOM 5001 O O . CYS B 1 275 ? 109.869 52.577 77.447 1.00 28.51 247 CYS B O 1
ATOM 5004 N N . PRO B 1 276 ? 111.747 53.825 77.298 1.00 26.86 248 PRO B N 1
ATOM 5005 C CA . PRO B 1 276 ? 112.464 53.114 78.364 1.00 28.11 248 PRO B CA 1
ATOM 5006 C C . PRO B 1 276 ? 111.755 53.179 79.717 1.00 27.27 248 PRO B C 1
ATOM 5007 O O . PRO B 1 276 ? 111.928 52.272 80.531 1.00 30.85 248 PRO B O 1
ATOM 5011 N N . LEU B 1 277 ? 110.968 54.226 79.951 1.00 26.11 249 LEU B N 1
ATOM 5012 C CA . LEU B 1 277 ? 110.266 54.371 81.226 1.00 26.55 249 LEU B CA 1
ATOM 5013 C C . LEU B 1 277 ? 109.085 53.407 81.326 1.00 27.30 249 LEU B C 1
ATOM 5014 O O . LEU B 1 277 ? 108.513 53.224 82.399 1.00 28.10 249 LEU B O 1
ATOM 5019 N N . ASN B 1 278 ? 108.724 52.797 80.201 1.00 28.00 250 ASN B N 1
ATOM 5020 C CA . ASN B 1 278 ? 107.657 51.800 80.171 1.00 27.46 250 ASN B CA 1
ATOM 5021 C C . ASN B 1 278 ? 108.190 50.372 80.167 1.00 30.39 250 ASN B C 1
ATOM 5022 O O . ASN B 1 278 ? 107.419 49.420 80.224 1.00 30.27 250 ASN B O 1
ATOM 5027 N N . LYS B 1 279 ? 109.509 50.231 80.083 1.00 31.60 251 LYS B N 1
ATOM 5028 C CA . LYS B 1 279 ? 110.144 48.917 80.059 1.00 34.81 251 LYS B CA 1
ATOM 5029 C C . LYS B 1 279 ? 109.775 48.118 81.304 1.00 34.61 251 LYS B C 1
ATOM 5030 O O . LYS B 1 279 ? 109.956 48.588 82.425 1.00 32.43 251 LYS B O 1
ATOM 5036 N N . GLY B 1 280 ? 109.238 46.919 81.103 1.00 39.19 252 GLY B N 1
ATOM 5037 C CA . GLY B 1 280 ? 108.885 46.055 82.215 1.00 41.77 252 GLY B CA 1
ATOM 5038 C C . GLY B 1 280 ? 107.605 46.451 82.928 1.00 38.36 252 GLY B C 1
ATOM 5039 O O . GLY B 1 280 ? 107.263 45.874 83.958 1.00 39.82 252 GLY B O 1
ATOM 5040 N N . LYS B 1 281 ? 106.897 47.434 82.380 1.00 33.99 253 LYS B N 1
ATOM 5041 C CA . LYS B 1 281 ? 105.621 47.868 82.940 1.00 31.23 253 LYS B CA 1
ATOM 5042 C C . LYS B 1 281 ? 104.458 47.154 82.257 1.00 32.15 253 LYS B C 1
ATOM 5043 O O . LYS B 1 281 ? 104.076 47.504 81.137 1.00 31.82 253 LYS B O 1
ATOM 5049 N N . ASP B 1 282 ? 103.906 46.154 82.934 1.00 30.59 254 ASP B N 1
ATOM 5050 C CA . ASP B 1 282 ? 102.763 45.409 82.420 1.00 30.79 254 ASP B CA 1
ATOM 5051 C C . ASP B 1 282 ? 101.861 44.996 83.576 1.00 29.59 254 ASP B C 1
ATOM 5052 O O . ASP B 1 282 ? 101.982 43.895 84.122 1.00 30.79 254 ASP B O 1
ATOM 5057 N N . PHE B 1 283 ? 100.965 45.896 83.961 1.00 26.11 255 PHE B N 1
ATOM 5058 C CA . PHE B 1 283 ? 100.128 45.680 85.134 1.00 29.33 255 PHE B CA 1
ATOM 5059 C C . PHE B 1 283 ? 98.770 45.086 84.777 1.00 29.42 255 PHE B C 1
ATOM 5060 O O . PHE B 1 283 ? 98.096 45.551 83.856 1.00 28.87 255 PHE B O 1
ATOM 5068 N N . HIS B 1 284 ? 98.385 44.053 85.520 1.00 28.11 256 HIS B N 1
ATOM 5069 C CA . HIS B 1 284 ? 97.088 43.412 85.355 1.00 27.72 256 HIS B CA 1
ATOM 5070 C C . HIS B 1 284 ? 96.317 43.491 86.668 1.00 26.42 256 HIS B C 1
ATOM 5071 O O . HIS B 1 284 ? 96.188 42.501 87.389 1.00 28.81 256 HIS B O 1
ATOM 5078 N N . LEU B 1 285 ? 95.812 44.683 86.973 1.00 26.10 257 LEU B N 1
ATOM 5079 C CA . LEU B 1 285 ? 95.229 44.951 88.286 1.00 25.39 257 LEU B CA 1
ATOM 5080 C C . LEU B 1 285 ? 93.705 45.037 88.268 1.00 25.56 257 LEU B C 1
ATOM 5081 O O . LEU B 1 285 ? 93.055 45.082 89.323 1.00 26.12 257 LEU B O 1
ATOM 5086 N N . HIS B 1 286 ? 93.143 45.069 87.066 1.00 22.22 258 HIS B N 1
ATOM 5087 C CA . HIS B 1 286 ? 91.712 45.247 86.887 1.00 20.95 258 HIS B CA 1
ATOM 5088 C C . HIS B 1 286 ? 91.203 44.245 85.861 1.00 21.55 258 HIS B C 1
ATOM 5089 O O . HIS B 1 286 ? 91.381 44.449 84.656 1.00 20.62 258 HIS B O 1
ATOM 5096 N N . PRO B 1 287 ? 90.585 43.150 86.338 1.00 23.21 259 PRO B N 1
ATOM 5097 C CA . PRO B 1 287 ? 90.136 42.048 85.477 1.00 22.67 259 PRO B CA 1
ATOM 5098 C C . PRO B 1 287 ? 89.359 42.475 84.231 1.00 21.92 259 PRO B C 1
ATOM 5099 O O . PRO B 1 287 ? 89.543 41.848 83.189 1.00 22.26 259 PRO B O 1
ATOM 5103 N N . GLU B 1 288 ? 88.510 43.494 84.326 1.00 21.89 260 GLU B N 1
ATOM 5104 C CA . GLU B 1 288 ? 87.674 43.849 83.178 1.00 23.69 260 GLU B CA 1
ATOM 5105 C C . GLU B 1 288 ? 88.476 44.525 82.062 1.00 22.45 260 GLU B C 1
ATOM 5106 O O . GLU B 1 288 ? 87.986 44.647 80.935 1.00 20.57 260 GLU B O 1
ATOM 5120 N N . GLU B 1 290 ? 91.248 43.267 80.872 1.00 22.47 262 GLU B N 1
ATOM 5121 C CA . GLU B 1 290 ? 91.933 42.220 80.118 1.00 22.29 262 GLU B CA 1
ATOM 5122 C C . GLU B 1 290 ? 91.416 42.175 78.694 1.00 23.76 262 GLU B C 1
ATOM 5123 O O . GLU B 1 290 ? 90.208 42.117 78.466 1.00 25.17 262 GLU B O 1
ATOM 5129 N N . PRO B 1 291 ? 92.333 42.219 77.724 1.00 23.49 263 PRO B N 1
ATOM 5130 C CA . PRO B 1 291 ? 91.908 42.101 76.329 1.00 23.33 263 PRO B CA 1
ATOM 5131 C C . PRO B 1 291 ? 91.310 40.738 76.015 1.00 25.05 263 PRO B C 1
ATOM 5132 O O . PRO B 1 291 ? 91.732 39.712 76.557 1.00 26.29 263 PRO B O 1
ATOM 5136 N N . ASP B 1 292 ? 90.299 40.744 75.156 1.00 25.25 264 ASP B N 1
ATOM 5137 C CA . ASP B 1 292 ? 89.803 39.538 74.526 1.00 23.64 264 ASP B CA 1
ATOM 5138 C C . ASP B 1 292 ? 90.525 39.455 73.188 1.00 26.99 264 ASP B C 1
ATOM 5139 O O . ASP B 1 292 ? 90.257 40.258 72.307 1.00 24.80 264 ASP B O 1
ATOM 5144 N N . PRO B 1 293 ? 91.460 38.500 73.044 1.00 31.98 265 PRO B N 1
ATOM 5145 C CA . PRO B 1 293 ? 92.326 38.477 71.859 1.00 32.46 265 PRO B CA 1
ATOM 5146 C C . PRO B 1 293 ? 91.567 38.457 70.532 1.00 31.09 265 PRO B C 1
ATOM 5147 O O . PRO B 1 293 ? 92.065 39.000 69.547 1.00 31.76 265 PRO B O 1
ATOM 5151 N N . GLU B 1 294 ? 90.373 37.876 70.507 1.00 32.06 266 GLU B N 1
ATOM 5152 C CA . GLU B 1 294 ? 89.641 37.760 69.252 1.00 33.23 266 GLU B CA 1
ATOM 5153 C C . GLU B 1 294 ? 89.007 39.074 68.792 1.00 30.69 266 GLU B C 1
ATOM 5154 O O . GLU B 1 294 ? 88.624 39.188 67.633 1.00 28.47 266 GLU B O 1
ATOM 5160 N N . ILE B 1 295 ? 88.900 40.070 69.669 1.00 28.06 267 ILE B N 1
ATOM 5161 C CA . ILE B 1 295 ? 88.491 41.393 69.188 1.00 28.16 267 ILE B CA 1
ATOM 5162 C C . ILE B 1 295 ? 89.611 42.424 69.319 1.00 23.52 267 ILE B C 1
ATOM 5163 O O . ILE B 1 295 ? 89.621 43.413 68.600 1.00 26.98 267 ILE B O 1
ATOM 5168 N N . ALA B 1 296 ? 90.545 42.198 70.240 1.00 25.59 268 ALA B N 1
ATOM 5169 C CA . ALA B 1 296 ? 91.663 43.126 70.418 1.00 22.04 268 ALA B CA 1
ATOM 5170 C C . ALA B 1 296 ? 92.675 42.965 69.284 1.00 24.11 268 ALA B C 1
ATOM 5171 O O . ALA B 1 296 ? 93.325 43.928 68.866 1.00 23.79 268 ALA B O 1
ATOM 5173 N N . LYS B 1 297 ? 92.800 41.737 68.786 1.00 23.47 269 LYS B N 1
ATOM 5174 C CA . LYS B 1 297 ? 93.648 41.450 67.630 1.00 23.71 269 LYS B CA 1
ATOM 5175 C C . LYS B 1 297 ? 92.860 40.615 66.611 1.00 24.07 269 LYS B C 1
ATOM 5176 O O . LYS B 1 297 ? 93.167 39.441 66.380 1.00 25.69 269 LYS B O 1
ATOM 5182 N N . PRO B 1 298 ? 91.829 41.223 66.002 1.00 23.03 270 PRO B N 1
ATOM 5183 C CA . PRO B 1 298 ? 90.851 40.459 65.218 1.00 25.05 270 PRO B CA 1
ATOM 5184 C C . PRO B 1 298 ? 91.323 40.071 63.819 1.00 23.92 270 PRO B C 1
ATOM 5185 O O . PRO B 1 298 ? 92.132 40.778 63.222 1.00 23.54 270 PRO B O 1
ATOM 5189 N N . LEU B 1 299 ? 90.812 38.950 63.321 1.00 22.21 271 LEU B N 1
ATOM 5190 C CA . LEU B 1 299 ? 90.969 38.584 61.917 1.00 22.31 271 LEU B CA 1
ATOM 5191 C C . LEU B 1 299 ? 90.410 39.696 61.035 1.00 25.36 271 LEU B C 1
ATOM 5192 O O . LEU B 1 299 ? 89.341 40.239 61.314 1.00 23.61 271 LEU B O 1
ATOM 5197 N N . LEU B 1 300 ? 91.125 40.026 59.964 1.00 26.41 272 LEU B N 1
ATOM 5198 C CA . LEU B 1 300 ? 90.758 41.162 59.128 1.00 25.13 272 LEU B CA 1
ATOM 5199 C C . LEU B 1 300 ? 89.616 40.863 58.169 1.00 23.66 272 LEU B C 1
ATOM 5200 O O . LEU B 1 300 ? 88.712 41.678 58.005 1.00 23.72 272 LEU B O 1
ATOM 5205 N N . LYS B 1 301 ? 89.658 39.705 57.519 1.00 23.90 273 LYS B N 1
ATOM 5206 C CA . LYS B 1 301 ? 88.651 39.396 56.512 1.00 26.03 273 LYS B CA 1
ATOM 5207 C C . LYS B 1 301 ? 87.218 39.372 57.082 1.00 25.61 273 LYS B C 1
ATOM 5208 O O . LYS B 1 301 ? 86.314 39.924 56.456 1.00 27.26 273 LYS B O 1
ATOM 5214 N N . PRO B 1 302 ? 87.000 38.777 58.273 1.00 23.84 274 PRO B N 1
ATOM 5215 C CA . PRO B 1 302 ? 85.628 38.881 58.798 1.00 25.47 274 PRO B CA 1
ATOM 5216 C C . PRO B 1 302 ? 85.143 40.318 59.079 1.00 27.06 274 PRO B C 1
ATOM 5217 O O . PRO B 1 302 ? 83.935 40.545 59.094 1.00 28.84 274 PRO B O 1
ATOM 5221 N N . LEU B 1 303 ? 86.049 41.271 59.286 1.00 28.29 275 LEU B N 1
ATOM 5222 C CA . LEU B 1 303 ? 85.629 42.660 59.510 1.00 28.47 275 LEU B CA 1
ATOM 5223 C C . LEU B 1 303 ? 85.062 43.311 58.250 1.00 29.90 275 LEU B C 1
ATOM 5224 O O . LEU B 1 303 ? 84.353 44.315 58.326 1.00 32.96 275 LEU B O 1
ATOM 5229 N N . LEU B 1 304 ? 85.382 42.755 57.086 1.00 26.61 276 LEU B N 1
ATOM 5230 C CA . LEU B 1 304 ? 84.916 43.348 55.837 1.00 28.48 276 LEU B CA 1
ATOM 5231 C C . LEU B 1 304 ? 83.404 43.196 55.673 1.00 30.91 276 LEU B C 1
ATOM 5232 O O . LEU B 1 304 ? 82.774 43.961 54.944 1.00 33.25 276 LEU B O 1
ATOM 5237 N N . ALA B 1 305 ? 82.821 42.223 56.364 1.00 34.14 277 ALA B N 1
ATOM 5238 C CA . ALA B 1 305 ? 81.411 41.907 56.162 1.00 38.11 277 ALA B CA 1
ATOM 5239 C C . ALA B 1 305 ? 80.588 41.906 57.445 1.00 34.81 277 ALA B C 1
ATOM 5240 O O . ALA B 1 305 ? 79.480 41.383 57.466 1.00 36.38 277 ALA B O 1
ATOM 5242 N N . ILE B 1 306 ? 81.111 42.499 58.510 1.00 30.13 278 ILE B N 1
ATOM 5243 C CA . ILE B 1 306 ? 80.423 42.422 59.792 1.00 30.86 278 ILE B CA 1
ATOM 5244 C C . ILE B 1 306 ? 79.181 43.323 59.812 1.00 28.36 278 ILE B C 1
ATOM 5245 O O . ILE B 1 306 ? 79.227 44.481 59.396 1.00 29.32 278 ILE B O 1
ATOM 5250 N N . SER B 1 307 ? 78.067 42.775 60.287 1.00 34.58 279 SER B N 1
ATOM 5251 C CA . SER B 1 307 ? 76.826 43.539 60.393 1.00 39.58 279 SER B CA 1
ATOM 5252 C C . SER B 1 307 ? 76.882 44.529 61.553 1.00 40.71 279 SER B C 1
ATOM 5253 O O . SER B 1 307 ? 77.701 44.384 62.465 1.00 34.89 279 SER B O 1
ATOM 5256 N N . ASN B 1 308 ? 76.005 45.529 61.515 1.00 38.18 280 ASN B N 1
ATOM 5257 C CA . ASN B 1 308 ? 75.906 46.495 62.600 1.00 37.64 280 ASN B CA 1
ATOM 5258 C C . ASN B 1 308 ? 75.574 45.817 63.921 1.00 36.92 280 ASN B C 1
ATOM 5259 O O . ASN B 1 308 ? 76.113 46.186 64.962 1.00 35.21 280 ASN B O 1
ATOM 5264 N N . ARG B 1 309 ? 74.691 44.823 63.872 1.00 38.73 281 ARG B N 1
ATOM 5265 C CA . ARG B 1 309 ? 74.316 44.082 65.072 1.00 40.98 281 ARG B CA 1
ATOM 5266 C C . ARG B 1 309 ? 75.503 43.308 65.635 1.00 38.87 281 ARG B C 1
ATOM 5267 O O . ARG B 1 309 ? 75.761 43.355 66.835 1.00 36.55 281 ARG B O 1
ATOM 5275 N N . GLU B 1 310 ? 76.229 42.603 64.772 1.00 39.86 282 GLU B N 1
ATOM 5276 C CA . GLU B 1 310 ? 77.368 41.816 65.231 1.00 39.01 282 GLU B CA 1
ATOM 5277 C C . GLU B 1 310 ? 78.495 42.716 65.728 1.00 31.75 282 GLU B C 1
ATOM 5278 O O . GLU B 1 310 ? 79.203 42.362 66.669 1.00 30.59 282 GLU B O 1
ATOM 5284 N N . PHE B 1 311 ? 78.665 43.875 65.096 1.00 27.82 283 PHE B N 1
ATOM 5285 C CA . PHE B 1 311 ? 79.698 44.810 65.531 1.00 26.77 283 PHE B CA 1
ATOM 5286 C C . PHE B 1 311 ? 79.391 45.302 66.932 1.00 24.55 283 PHE B C 1
ATOM 5287 O O . PHE B 1 311 ? 80.267 45.341 67.797 1.00 25.89 283 PHE B O 1
ATOM 5295 N N . LYS B 1 312 ? 78.138 45.682 67.148 1.00 24.60 284 LYS B N 1
ATOM 5296 C CA . LYS B 1 312 ? 77.716 46.172 68.452 1.00 29.41 284 LYS B CA 1
ATOM 5297 C C . LYS B 1 312 ? 77.890 45.092 69.516 1.00 26.54 284 LYS B C 1
ATOM 5298 O O . LYS B 1 312 ? 78.372 45.360 70.615 1.00 25.26 284 LYS B O 1
ATOM 5304 N N . GLU B 1 313 ? 77.511 43.864 69.181 1.00 30.81 285 GLU B N 1
ATOM 5305 C CA . GLU B 1 313 ? 77.611 42.760 70.129 1.00 36.96 285 GLU B CA 1
ATOM 5306 C C . GLU B 1 313 ? 79.060 42.410 70.472 1.00 32.47 285 GLU B C 1
ATOM 5307 O O . GLU B 1 313 ? 79.378 42.126 71.624 1.00 30.37 285 GLU B O 1
ATOM 5313 N N . LYS B 1 314 ? 79.934 42.428 69.472 1.00 30.36 286 LYS B N 1
ATOM 5314 C CA . LYS B 1 314 ? 81.328 42.042 69.671 1.00 30.00 286 LYS B CA 1
ATOM 5315 C C . LYS B 1 314 ? 82.212 43.185 70.168 1.00 27.79 286 LYS B C 1
ATOM 5316 O O . LYS B 1 314 ? 82.982 43.005 71.112 1.00 27.35 286 LYS B O 1
ATOM 5322 N N . PHE B 1 315 ? 82.099 44.351 69.536 1.00 23.01 287 PHE B N 1
ATOM 5323 C CA . PHE B 1 315 ? 83.021 45.455 69.794 1.00 21.11 287 PHE B CA 1
ATOM 5324 C C . PHE B 1 315 ? 82.424 46.588 70.626 1.00 22.53 287 PHE B C 1
ATOM 5325 O O . PHE B 1 315 ? 83.144 47.478 71.066 1.00 23.44 287 PHE B O 1
ATOM 5333 N N . GLY B 1 316 ? 81.115 46.546 70.846 1.00 23.29 288 GLY B N 1
ATOM 5334 C CA . GLY B 1 316 ? 80.402 47.642 71.477 1.00 23.31 288 GLY B CA 1
ATOM 5335 C C . GLY B 1 316 ? 80.833 48.078 72.870 1.00 27.07 288 GLY B C 1
ATOM 5336 O O . GLY B 1 316 ? 80.483 49.177 73.304 1.00 28.98 288 GLY B O 1
ATOM 5337 N N . HIS B 1 317 ? 81.580 47.242 73.583 1.00 23.48 289 HIS B N 1
ATOM 5338 C CA . HIS B 1 317 ? 81.979 47.598 74.944 1.00 26.82 289 HIS B CA 1
ATOM 5339 C C . HIS B 1 317 ? 83.444 48.019 75.066 1.00 23.70 289 HIS B C 1
ATOM 5340 O O . HIS B 1 317 ? 83.928 48.249 76.174 1.00 22.60 289 HIS B O 1
ATOM 5347 N N . VAL B 1 318 ? 84.144 48.137 73.940 1.00 24.38 290 VAL B N 1
ATOM 5348 C CA . VAL B 1 318 ? 85.520 48.625 73.978 1.00 22.52 290 VAL B CA 1
ATOM 5349 C C . VAL B 1 318 ? 85.555 50.083 73.529 1.00 19.70 290 VAL B C 1
ATOM 5350 O O . VAL B 1 318 ? 84.667 50.536 72.806 1.00 22.64 290 VAL B O 1
ATOM 5354 N N . SER B 1 319 ? 86.565 50.821 73.975 1.00 18.08 291 SER B N 1
ATOM 5355 C CA . SER B 1 319 ? 86.629 52.253 73.689 1.00 17.66 291 SER B CA 1
ATOM 5356 C C . SER B 1 319 ? 86.777 52.521 72.194 1.00 18.02 291 SER B C 1
ATOM 5357 O O . SER B 1 319 ? 86.337 53.559 71.695 1.00 18.42 291 SER B O 1
ATOM 5360 N N . GLY B 1 320 ? 87.389 51.577 71.487 1.00 19.67 292 GLY B N 1
ATOM 5361 C CA . GLY B 1 320 ? 87.647 51.726 70.061 1.00 18.03 292 GLY B CA 1
ATOM 5362 C C . GLY B 1 320 ? 86.420 51.651 69.167 1.00 21.67 292 GLY B C 1
ATOM 5363 O O . GLY B 1 320 ? 86.525 51.800 67.946 1.00 21.20 292 GLY B O 1
ATOM 5364 N N . SER B 1 321 ? 85.253 51.423 69.760 1.00 22.04 293 SER B N 1
ATOM 5365 C CA . SER B 1 321 ? 84.024 51.341 68.977 1.00 21.51 293 SER B CA 1
ATOM 5366 C C . SER B 1 321 ? 83.265 52.664 68.916 1.00 20.19 293 SER B C 1
ATOM 5367 O O . SER B 1 321 ? 82.202 52.733 68.294 1.00 20.69 293 SER B O 1
ATOM 5370 N N . TRP B 1 322 ? 83.807 53.711 69.540 1.00 18.95 294 TRP B N 1
ATOM 5371 C CA . TRP B 1 322 ? 83.036 54.935 69.773 1.00 21.63 294 TRP B CA 1
ATOM 5372 C C . TRP B 1 322 ? 82.687 55.699 68.500 1.00 20.20 294 TRP B C 1
ATOM 5373 O O . TRP B 1 322 ? 81.828 56.577 68.528 1.00 21.22 294 TRP B O 1
ATOM 5384 N N . ARG B 1 323 ? 83.328 55.357 67.387 1.00 21.30 295 ARG B N 1
ATOM 5385 C CA . ARG B 1 323 ? 83.033 56.015 66.114 1.00 23.89 295 ARG B CA 1
ATOM 5386 C C . ARG B 1 323 ? 82.293 55.092 65.152 1.00 24.11 295 ARG B C 1
ATOM 5387 O O . ARG B 1 323 ? 82.165 55.400 63.963 1.00 24.45 295 ARG B O 1
ATOM 5395 N N . GLY B 1 324 ? 81.812 53.960 65.663 1.00 20.50 296 GLY B N 1
ATOM 5396 C CA . GLY B 1 324 ? 81.141 52.979 64.826 1.00 19.46 296 GLY B CA 1
ATOM 5397 C C . GLY B 1 324 ? 82.126 52.139 64.032 1.00 20.31 296 GLY B C 1
ATOM 5398 O O . GLY B 1 324 ? 83.337 52.274 64.190 1.00 20.03 296 GLY B O 1
ATOM 5399 N N . LYS B 1 325 ? 81.605 51.286 63.156 1.00 19.95 297 LYS B N 1
ATOM 5400 C CA . LYS B 1 325 ? 82.437 50.301 62.469 1.00 18.53 297 LYS B CA 1
ATOM 5401 C C . LYS B 1 325 ? 83.163 50.833 61.229 1.00 19.64 297 LYS B C 1
ATOM 5402 O O . LYS B 1 325 ? 84.102 50.201 60.741 1.00 20.61 297 LYS B O 1
ATOM 5408 N N . LYS B 1 326 ? 82.733 51.975 60.703 1.00 18.24 298 LYS B N 1
ATOM 5409 C CA . LYS B 1 326 ? 83.242 52.406 59.398 1.00 19.91 298 LYS B CA 1
ATOM 5410 C C . LYS B 1 326 ? 84.762 52.638 59.384 1.00 20.36 298 LYS B C 1
ATOM 5411 O O . LYS B 1 326 ? 85.437 52.104 58.508 1.00 18.45 298 LYS B O 1
ATOM 5417 N N . PRO B 1 327 ? 85.311 53.414 60.348 1.00 19.89 299 PRO B N 1
ATOM 5418 C CA . PRO B 1 327 ? 86.770 53.594 60.319 1.00 16.11 299 PRO B CA 1
ATOM 5419 C C . PRO B 1 327 ? 87.537 52.295 60.511 1.00 17.42 299 PRO B C 1
ATOM 5420 O O . PRO B 1 327 ? 88.588 52.112 59.901 1.00 18.49 299 PRO B O 1
ATOM 5424 N N . ILE B 1 328 ? 87.016 51.409 61.358 1.00 16.87 300 ILE B N 1
ATOM 5425 C CA . ILE B 1 328 ? 87.644 50.119 61.609 1.00 18.43 300 ILE B CA 1
ATOM 5426 C C . ILE B 1 328 ? 87.656 49.264 60.333 1.00 20.32 300 ILE B C 1
ATOM 5427 O O . ILE B 1 328 ? 88.660 48.632 60.010 1.00 20.74 300 ILE B O 1
ATOM 5432 N N . GLN B 1 329 ? 86.552 49.280 59.593 1.00 18.08 301 GLN B N 1
ATOM 5433 C CA . GLN B 1 329 ? 86.478 48.543 58.335 1.00 18.67 301 GLN B CA 1
ATOM 5434 C C . GLN B 1 329 ? 87.384 49.139 57.257 1.00 17.89 301 GLN B C 1
ATOM 5435 O O . GLN B 1 329 ? 88.021 48.403 56.502 1.00 18.62 301 GLN B O 1
ATOM 5441 N N . ARG B 1 330 ? 87.441 50.467 57.189 1.00 18.92 302 ARG B N 1
ATOM 5442 C CA . ARG B 1 330 ? 88.374 51.137 56.284 1.00 18.41 302 ARG B CA 1
ATOM 5443 C C . ARG B 1 330 ? 89.807 50.723 56.600 1.00 20.77 302 ARG B C 1
ATOM 5444 O O . ARG B 1 330 ? 90.595 50.404 55.698 1.00 17.55 302 ARG B O 1
ATOM 5452 N N . ASN B 1 331 ? 90.139 50.718 57.888 1.00 18.83 303 ASN B N 1
ATOM 5453 C CA . ASN B 1 331 ? 91.491 50.387 58.304 1.00 18.42 303 ASN B CA 1
ATOM 5454 C C . ASN B 1 331 ? 91.820 48.919 58.049 1.00 16.94 303 ASN B C 1
ATOM 5455 O O . ASN B 1 331 ? 92.966 48.590 57.744 1.00 18.11 303 ASN B O 1
ATOM 5460 N N . ALA B 1 332 ? 90.814 48.052 58.150 1.00 15.18 304 ALA B N 1
ATOM 5461 C CA . ALA B 1 332 ? 90.992 46.633 57.854 1.00 17.96 304 ALA B CA 1
ATOM 5462 C C . ALA B 1 332 ? 91.345 46.432 56.383 1.00 19.40 304 ALA B C 1
ATOM 5463 O O . ALA B 1 332 ? 92.183 45.594 56.044 1.00 20.04 304 ALA B O 1
ATOM 5465 N N . ILE B 1 333 ? 90.692 47.200 55.519 1.00 19.67 305 ILE B N 1
ATOM 5466 C CA . ILE B 1 333 ? 90.986 47.167 54.090 1.00 17.00 305 ILE B CA 1
ATOM 5467 C C . ILE B 1 333 ? 92.431 47.591 53.846 1.00 18.18 305 ILE B C 1
ATOM 5468 O O . ILE B 1 333 ? 93.170 46.924 53.123 1.00 19.73 305 ILE B O 1
ATOM 5473 N N . LEU B 1 334 ? 92.834 48.700 54.459 1.00 17.17 306 LEU B N 1
ATOM 5474 C CA . LEU B 1 334 ? 94.202 49.193 54.320 1.00 18.32 306 LEU B CA 1
ATOM 5475 C C . LEU B 1 334 ? 95.224 48.186 54.868 1.00 19.74 306 LEU B C 1
ATOM 5476 O O . LEU B 1 334 ? 96.315 48.037 54.310 1.00 20.24 306 LEU B O 1
ATOM 5481 N N . ALA B 1 335 ? 94.867 47.493 55.949 1.00 20.88 307 ALA B N 1
ATOM 5482 C CA . ALA B 1 335 ? 95.742 46.473 56.528 1.00 20.53 307 ALA B CA 1
ATOM 5483 C C . ALA B 1 335 ? 95.931 45.292 55.577 1.00 21.39 307 ALA B C 1
ATOM 5484 O O . ALA B 1 335 ? 97.036 44.765 55.438 1.00 21.13 307 ALA B O 1
ATOM 5486 N N . LEU B 1 336 ? 94.853 44.875 54.922 1.00 19.99 308 LEU B N 1
ATOM 5487 C CA . LEU B 1 336 ? 94.948 43.806 53.934 1.00 20.84 308 LEU B CA 1
ATOM 5488 C C . LEU B 1 336 ? 95.831 44.219 52.752 1.00 23.14 308 LEU B C 1
ATOM 5489 O O . LEU B 1 336 ? 96.604 43.411 52.242 1.00 21.74 308 LEU B O 1
ATOM 5494 N N . ALA B 1 337 ? 95.735 45.478 52.335 1.00 22.75 309 ALA B N 1
ATOM 5495 C CA . ALA B 1 337 ? 96.615 45.986 51.282 1.00 23.53 309 ALA B CA 1
ATOM 5496 C C . ALA B 1 337 ? 98.068 45.979 51.752 1.00 24.41 309 ALA B C 1
ATOM 5497 O O . ALA B 1 337 ? 98.976 45.615 50.998 1.00 25.12 309 ALA B O 1
ATOM 5499 N N . HIS B 1 338 ? 98.271 46.391 53.003 1.00 19.77 310 HIS B N 1
ATOM 5500 C CA . HIS B 1 338 ? 99.582 46.362 53.643 1.00 20.81 310 HIS B CA 1
ATOM 5501 C C . HIS B 1 338 ? 100.187 44.960 53.572 1.00 23.80 310 HIS B C 1
ATOM 5502 O O . HIS B 1 338 ? 101.376 44.792 53.294 1.00 25.76 310 HIS B O 1
ATOM 5509 N N . PHE B 1 339 ? 99.353 43.951 53.801 1.00 23.54 311 PHE B N 1
ATOM 5510 C CA . PHE B 1 339 ? 99.810 42.564 53.794 1.00 25.59 311 PHE B CA 1
ATOM 5511 C C . PHE B 1 339 ? 99.802 41.965 52.388 1.00 25.69 311 PHE B C 1
ATOM 5512 O O . PHE B 1 339 ? 100.213 40.821 52.198 1.00 26.84 311 PHE B O 1
ATOM 5520 N N . LYS B 1 340 ? 99.338 42.752 51.415 1.00 25.09 312 LYS B N 1
ATOM 5521 C CA . LYS B 1 340 ? 99.137 42.291 50.036 1.00 27.24 312 LYS B CA 1
ATOM 5522 C C . LYS B 1 340 ? 98.434 40.935 50.005 1.00 26.59 312 LYS B C 1
ATOM 5523 O O . LYS B 1 340 ? 98.877 39.998 49.335 1.00 28.90 312 LYS B O 1
ATOM 5529 N N . ASP B 1 341 ? 97.333 40.847 50.746 1.00 25.89 313 ASP B N 1
ATOM 5530 C CA . ASP B 1 341 ? 96.589 39.602 50.894 1.00 28.06 313 ASP B CA 1
ATOM 5531 C C . ASP B 1 341 ? 95.723 39.316 49.670 1.00 26.18 313 ASP B C 1
ATOM 5532 O O . ASP B 1 341 ? 94.581 39.765 49.597 1.00 25.35 313 ASP B O 1
ATOM 5537 N N . ALA B 1 342 ? 96.260 38.555 48.718 1.00 25.27 314 ALA B N 1
ATOM 5538 C CA . ALA B 1 342 ? 95.541 38.258 47.481 1.00 28.16 314 ALA B CA 1
ATOM 5539 C C . ALA B 1 342 ? 94.233 37.491 47.702 1.00 28.94 314 ALA B C 1
ATOM 5540 O O . ALA B 1 342 ? 93.330 37.557 46.869 1.00 29.47 314 ALA B O 1
ATOM 5542 N N . SER B 1 343 ? 94.128 36.763 48.810 1.00 30.87 315 SER B N 1
ATOM 5543 C CA . SER B 1 343 ? 92.921 35.983 49.088 1.00 31.74 315 SER B CA 1
ATOM 5544 C C . SER B 1 343 ? 91.734 36.877 49.477 1.00 29.78 315 SER B C 1
ATOM 5545 O O . SER B 1 343 ? 90.589 36.429 49.498 1.00 30.51 315 SER B O 1
ATOM 5548 N N . ALA B 1 344 ? 92.005 38.144 49.769 1.00 22.54 316 ALA B N 1
ATOM 5549 C CA . ALA B 1 344 ? 90.936 39.082 50.091 1.00 21.32 316 ALA B CA 1
ATOM 5550 C C . ALA B 1 344 ? 90.366 39.754 48.839 1.00 21.09 316 ALA B C 1
ATOM 5551 O O . ALA B 1 344 ? 89.369 40.475 48.914 1.00 22.37 316 ALA B O 1
ATOM 5553 N N . LEU B 1 345 ? 91.001 39.536 47.694 1.00 23.75 317 LEU B N 1
ATOM 5554 C CA . LEU B 1 345 ? 90.615 40.271 46.487 1.00 23.21 317 LEU B CA 1
ATOM 5555 C C . LEU B 1 345 ? 89.144 40.073 46.068 1.00 22.73 317 LEU B C 1
ATOM 5556 O O . LEU B 1 345 ? 88.489 41.056 45.707 1.00 22.51 317 LEU B O 1
ATOM 5561 N N . PRO B 1 346 ? 88.621 38.824 46.103 1.00 22.08 318 PRO B N 1
ATOM 5562 C CA . PRO B 1 346 ? 87.194 38.706 45.776 1.00 22.33 318 PRO B CA 1
ATOM 5563 C C . PRO B 1 346 ? 86.281 39.516 46.710 1.00 26.39 318 PRO B C 1
ATOM 5564 O O . PRO B 1 346 ? 85.394 40.221 46.220 1.00 24.71 318 PRO B O 1
ATOM 5568 N N . GLU B 1 347 ? 86.492 39.439 48.021 1.00 26.60 319 GLU B N 1
ATOM 5569 C CA . GLU B 1 347 ? 85.665 40.217 48.941 1.00 25.43 319 GLU B CA 1
ATOM 5570 C C . GLU B 1 347 ? 85.823 41.728 48.740 1.00 23.37 319 GLU B C 1
ATOM 5571 O O . GLU B 1 347 ? 84.842 42.467 48.789 1.00 23.83 319 GLU B O 1
ATOM 5577 N N . LEU B 1 348 ? 87.050 42.188 48.517 1.00 22.81 320 LEU B N 1
ATOM 5578 C CA . LEU B 1 348 ? 87.278 43.613 48.264 1.00 20.27 320 LEU B CA 1
ATOM 5579 C C . LEU B 1 348 ? 86.562 44.049 46.992 1.00 22.07 320 LEU B C 1
ATOM 5580 O O . LEU B 1 348 ? 86.020 45.151 46.920 1.00 19.29 320 LEU B O 1
ATOM 5585 N N . THR B 1 349 ? 86.563 43.170 45.992 1.00 21.23 321 THR B N 1
ATOM 5586 C CA . THR B 1 349 ? 85.885 43.450 44.735 1.00 21.00 321 THR B CA 1
ATOM 5587 C C . THR B 1 349 ? 84.387 43.583 44.975 1.00 24.31 321 THR B C 1
ATOM 5588 O O . THR B 1 349 ? 83.732 44.475 44.427 1.00 21.43 321 THR B O 1
ATOM 5592 N N . GLU B 1 350 ? 83.854 42.705 45.820 1.00 21.99 322 GLU B N 1
ATOM 5593 C CA . GLU B 1 350 ? 82.438 42.752 46.159 1.00 21.63 322 GLU B CA 1
ATOM 5594 C C . GLU B 1 350 ? 82.099 44.051 46.879 1.00 19.98 322 GLU B C 1
ATOM 5595 O O . GLU B 1 350 ? 81.097 44.693 46.564 1.00 21.67 322 GLU B O 1
ATOM 5601 N N . LEU B 1 351 ? 82.935 44.430 47.845 1.00 18.94 323 LEU B N 1
ATOM 5602 C CA . LEU B 1 351 ? 82.754 45.693 48.564 1.00 19.30 323 LEU B CA 1
ATOM 5603 C C . LEU B 1 351 ? 82.803 46.891 47.632 1.00 20.77 323 LEU B C 1
ATOM 5604 O O . LEU B 1 351 ? 81.993 47.810 47.754 1.00 18.89 323 LEU B O 1
ATOM 5617 N N . HIS B 1 353 ? 81.912 47.151 44.668 1.00 19.74 325 HIS B N 1
ATOM 5618 C CA . HIS B 1 353 ? 80.682 47.235 43.896 1.00 20.68 325 HIS B CA 1
ATOM 5619 C C . HIS B 1 353 ? 79.443 47.494 44.748 1.00 24.00 325 HIS B C 1
ATOM 5620 O O . HIS B 1 353 ? 78.528 48.186 44.308 1.00 28.70 325 HIS B O 1
ATOM 5627 N N . LYS B 1 354 ? 79.400 46.932 45.955 1.00 22.23 326 LYS B N 1
ATOM 5628 C CA . LYS B 1 354 ? 78.129 46.821 46.674 1.00 24.28 326 LYS B CA 1
ATOM 5629 C C . LYS B 1 354 ? 77.982 47.636 47.955 1.00 24.75 326 LYS B C 1
ATOM 5630 O O . LYS B 1 354 ? 76.860 47.924 48.362 1.00 24.09 326 LYS B O 1
ATOM 5636 N N . ASP B 1 355 ? 79.083 47.997 48.599 1.00 19.85 327 ASP B N 1
ATOM 5637 C CA . ASP B 1 355 ? 78.955 48.715 49.869 1.00 21.07 327 ASP B CA 1
ATOM 5638 C C . ASP B 1 355 ? 78.325 50.091 49.653 1.00 22.68 327 ASP B C 1
ATOM 5639 O O . ASP B 1 355 ? 78.716 50.818 48.749 1.00 21.55 327 ASP B O 1
ATOM 5644 N N . PRO B 1 356 ? 77.330 50.449 50.476 1.00 24.60 328 PRO B N 1
ATOM 5645 C CA . PRO B 1 356 ? 76.641 51.727 50.262 1.00 25.63 328 PRO B CA 1
ATOM 5646 C C . PRO B 1 356 ? 77.497 52.955 50.587 1.00 24.06 328 PRO B C 1
ATOM 5647 O O . PRO B 1 356 ? 77.107 54.071 50.248 1.00 24.77 328 PRO B O 1
ATOM 5651 N N . ARG B 1 357 ? 78.650 52.751 51.213 1.00 23.52 329 ARG B N 1
ATOM 5652 C CA . ARG B 1 357 ? 79.488 53.860 51.673 1.00 22.51 329 ARG B CA 1
ATOM 5653 C C . ARG B 1 357 ? 80.660 54.119 50.726 1.00 20.36 329 ARG B C 1
ATOM 5654 O O . ARG B 1 357 ? 81.504 53.254 50.544 1.00 18.77 329 ARG B O 1
ATOM 5662 N N . PRO B 1 358 ? 80.727 55.322 50.135 1.00 21.74 330 PRO B N 1
ATOM 5663 C CA . PRO B 1 358 ? 81.789 55.613 49.159 1.00 20.26 330 PRO B CA 1
ATOM 5664 C C . PRO B 1 358 ? 83.211 55.437 49.715 1.00 21.25 330 PRO B C 1
ATOM 5665 O O . PRO B 1 358 ? 84.102 55.014 48.979 1.00 22.67 330 PRO B O 1
ATOM 5669 N N . VAL B 1 359 ? 83.425 55.748 50.990 1.00 19.42 331 VAL B N 1
ATOM 5670 C CA . VAL B 1 359 ? 84.752 55.564 51.580 1.00 17.44 331 VAL B CA 1
ATOM 5671 C C . VAL B 1 359 ? 85.174 54.093 51.546 1.00 18.79 331 VAL B C 1
ATOM 5672 O O . VAL B 1 359 ? 86.337 53.777 51.290 1.00 21.56 331 VAL B O 1
ATOM 5676 N N . ILE B 1 360 ? 84.224 53.193 51.778 1.00 17.45 332 ILE B N 1
ATOM 5677 C CA . ILE B 1 360 ? 84.506 51.761 51.736 1.00 18.00 332 ILE B CA 1
ATOM 5678 C C . ILE B 1 360 ? 84.685 51.278 50.288 1.00 19.75 332 ILE B C 1
ATOM 5679 O O . ILE B 1 360 ? 85.624 50.544 49.986 1.00 17.26 332 ILE B O 1
ATOM 5684 N N . ARG B 1 361 ? 83.802 51.701 49.389 1.00 16.74 333 ARG B N 1
ATOM 5685 C CA . ARG B 1 361 ? 83.935 51.299 47.986 1.00 18.56 333 ARG B CA 1
ATOM 5686 C C . ARG B 1 361 ? 85.284 51.741 47.417 1.00 20.51 333 ARG B C 1
ATOM 5687 O O . ARG B 1 361 ? 85.988 50.960 46.770 1.00 19.10 333 ARG B O 1
ATOM 5695 N N . GLY B 1 362 ? 85.634 52.999 47.673 1.00 20.51 334 GLY B N 1
ATOM 5696 C CA . GLY B 1 362 ? 86.846 53.583 47.133 1.00 19.11 334 GLY B CA 1
ATOM 5697 C C . GLY B 1 362 ? 88.107 53.018 47.762 1.00 18.47 334 GLY B C 1
ATOM 5698 O O . GLY B 1 362 ? 89.082 52.738 47.072 1.00 17.65 334 GLY B O 1
ATOM 5699 N N . THR B 1 363 ? 88.105 52.847 49.079 1.00 17.51 335 THR B N 1
ATOM 5700 C CA . THR B 1 363 ? 89.294 52.311 49.722 1.00 16.21 335 THR B CA 1
ATOM 5701 C C . THR B 1 363 ? 89.500 50.861 49.286 1.00 16.70 335 THR B C 1
ATOM 5702 O O . THR B 1 363 ? 90.636 50.414 49.103 1.00 16.35 335 THR B O 1
ATOM 5706 N N . ALA B 1 364 ? 88.403 50.135 49.089 1.00 16.08 336 ALA B N 1
ATOM 5707 C CA . ALA B 1 364 ? 88.490 48.769 48.580 1.00 18.58 336 ALA B CA 1
ATOM 5708 C C . ALA B 1 364 ? 89.125 48.734 47.182 1.00 16.65 336 ALA B C 1
ATOM 5709 O O . ALA B 1 364 ? 89.951 47.872 46.894 1.00 18.72 336 ALA B O 1
ATOM 5711 N N . ALA B 1 365 ? 88.745 49.672 46.318 1.00 19.95 337 ALA B N 1
ATOM 5712 C CA . ALA B 1 365 ? 89.320 49.730 44.974 1.00 18.07 337 ALA B CA 1
ATOM 5713 C C . ALA B 1 365 ? 90.820 50.025 45.013 1.00 17.64 337 ALA B C 1
ATOM 5714 O O . ALA B 1 365 ? 91.605 49.417 44.284 1.00 18.15 337 ALA B O 1
ATOM 5716 N N . TRP B 1 366 ? 91.212 50.971 45.859 1.00 17.44 338 TRP B N 1
ATOM 5717 C CA . TRP B 1 366 ? 92.618 51.325 46.013 1.00 17.85 338 TRP B CA 1
ATOM 5718 C C . TRP B 1 366 ? 93.418 50.107 46.485 1.00 18.33 338 TRP B C 1
ATOM 5719 O O . TRP B 1 366 ? 94.470 49.789 45.924 1.00 19.82 338 TRP B O 1
ATOM 5730 N N . ALA B 1 367 ? 92.903 49.421 47.507 1.00 19.01 339 ALA B N 1
ATOM 5731 C CA . ALA B 1 367 ? 93.529 48.202 48.026 1.00 18.53 339 ALA B CA 1
ATOM 5732 C C . ALA B 1 367 ? 93.710 47.126 46.949 1.00 21.07 339 ALA B C 1
ATOM 5733 O O . ALA B 1 367 ? 94.729 46.437 46.913 1.00 20.42 339 ALA B O 1
ATOM 5735 N N . ILE B 1 368 ? 92.721 46.972 46.079 1.00 18.14 340 ILE B N 1
ATOM 5736 C CA . ILE B 1 368 ? 92.842 45.995 44.995 1.00 18.85 340 ILE B CA 1
ATOM 5737 C C . ILE B 1 368 ? 94.054 46.347 44.131 1.00 22.11 340 ILE B C 1
ATOM 5738 O O . ILE B 1 368 ? 94.861 45.479 43.790 1.00 21.61 340 ILE B O 1
ATOM 5743 N N . GLY B 1 369 ? 94.195 47.629 43.804 1.00 20.80 341 GLY B N 1
ATOM 5744 C CA . GLY B 1 369 ? 95.356 48.094 43.068 1.00 23.35 341 GLY B CA 1
ATOM 5745 C C . GLY B 1 369 ? 96.658 47.869 43.822 1.00 24.01 341 GLY B C 1
ATOM 5746 O O . GLY B 1 369 ? 97.637 47.387 43.256 1.00 23.99 341 GLY B O 1
ATOM 5747 N N . LYS B 1 370 ? 96.666 48.216 45.107 1.00 21.46 342 LYS B N 1
ATOM 5748 C CA . LYS B 1 370 ? 97.876 48.134 45.924 1.00 22.88 342 LYS B CA 1
ATOM 5749 C C . LYS B 1 370 ? 98.352 46.691 46.121 1.00 21.85 342 LYS B C 1
ATOM 5750 O O . LYS B 1 370 ? 99.553 46.429 46.223 1.00 25.61 342 LYS B O 1
ATOM 5756 N N . ILE B 1 371 ? 97.414 45.754 46.166 1.00 21.10 343 ILE B N 1
ATOM 5757 C CA . ILE B 1 371 ? 97.757 44.351 46.414 1.00 25.71 343 ILE B CA 1
ATOM 5758 C C . ILE B 1 371 ? 98.518 43.760 45.218 1.00 28.58 343 ILE B C 1
ATOM 5759 O O . ILE B 1 371 ? 99.356 42.865 45.384 1.00 29.07 343 ILE B O 1
ATOM 5764 N N . GLY B 1 372 ? 98.253 44.278 44.020 1.00 25.99 344 GLY B N 1
ATOM 5765 C CA . GLY B 1 372 ? 99.131 44.043 42.883 1.00 26.90 344 GLY B CA 1
ATOM 5766 C C . GLY B 1 372 ? 98.894 42.853 41.966 1.00 29.83 344 GLY B C 1
ATOM 5767 O O . GLY B 1 372 ? 99.778 42.493 41.184 1.00 32.49 344 GLY B O 1
ATOM 5768 N N . ASP B 1 373 ? 97.719 42.239 42.047 1.00 28.13 345 ASP B N 1
ATOM 5769 C CA . ASP B 1 373 ? 97.366 41.151 41.137 1.00 30.15 345 ASP B CA 1
ATOM 5770 C C . ASP B 1 373 ? 96.765 41.726 39.859 1.00 29.12 345 ASP B C 1
ATOM 5771 O O . ASP B 1 373 ? 95.657 42.255 39.882 1.00 28.13 345 ASP B O 1
ATOM 5776 N N . PRO B 1 374 ? 97.483 41.599 38.732 1.00 29.56 346 PRO B N 1
ATOM 5777 C CA . PRO B 1 374 ? 97.043 42.201 37.468 1.00 30.47 346 PRO B CA 1
ATOM 5778 C C . PRO B 1 374 ? 95.704 41.656 36.972 1.00 32.71 346 PRO B C 1
ATOM 5779 O O . PRO B 1 374 ? 95.045 42.314 36.166 1.00 31.65 346 PRO B O 1
ATOM 5783 N N . ALA B 1 375 ? 95.304 40.487 37.460 1.00 33.13 347 ALA B N 1
ATOM 5784 C CA . ALA B 1 375 ? 94.069 39.849 37.010 1.00 35.25 347 ALA B CA 1
ATOM 5785 C C . ALA B 1 375 ? 92.820 40.658 37.373 1.00 31.81 347 ALA B C 1
ATOM 5786 O O . ALA B 1 375 ? 91.739 40.408 36.840 1.00 32.03 347 ALA B O 1
ATOM 5788 N N . TYR B 1 376 ? 92.963 41.627 38.273 1.00 25.20 348 TYR B N 1
ATOM 5789 C CA . TYR B 1 376 ? 91.810 42.414 38.698 1.00 23.58 348 TYR B CA 1
ATOM 5790 C C . TYR B 1 376 ? 91.779 43.782 38.026 1.00 23.19 348 TYR B C 1
ATOM 5791 O O . TYR B 1 376 ? 90.881 44.583 38.283 1.00 24.92 348 TYR B O 1
ATOM 5800 N N . ALA B 1 377 ? 92.752 44.045 37.159 1.00 26.24 349 ALA B N 1
ATOM 5801 C CA . ALA B 1 377 ? 92.837 45.342 36.488 1.00 25.50 349 ALA B CA 1
ATOM 5802 C C . ALA B 1 377 ? 91.600 45.622 35.641 1.00 26.82 349 ALA B C 1
ATOM 5803 O O . ALA B 1 377 ? 91.046 46.715 35.692 1.00 29.09 349 ALA B O 1
ATOM 5805 N N . GLU B 1 378 ? 91.164 44.633 34.866 1.00 23.93 350 GLU B N 1
ATOM 5806 C CA . GLU B 1 378 ? 89.998 44.817 34.011 1.00 28.28 350 GLU B CA 1
ATOM 5807 C C . GLU B 1 378 ? 88.738 45.122 34.835 1.00 25.75 350 GLU B C 1
ATOM 5808 O O . GLU B 1 378 ? 87.931 45.964 34.455 1.00 26.35 350 GLU B O 1
ATOM 5814 N N . GLU B 1 379 ? 88.562 44.457 35.969 1.00 22.86 351 GLU B N 1
ATOM 5815 C CA . GLU B 1 379 ? 87.359 44.716 36.753 1.00 22.30 351 GLU B CA 1
ATOM 5816 C C . GLU B 1 379 ? 87.368 46.120 37.372 1.00 21.54 351 GLU B C 1
ATOM 5817 O O . GLU B 1 379 ? 86.310 46.732 37.520 1.00 22.73 351 GLU B O 1
ATOM 5823 N N . LEU B 1 380 ? 88.544 46.642 37.714 1.00 21.25 352 LEU B N 1
ATOM 5824 C CA . LEU B 1 380 ? 88.637 48.044 38.138 1.00 20.83 352 LEU B CA 1
ATOM 5825 C C . LEU B 1 380 ? 88.189 48.978 37.008 1.00 21.47 352 LEU B C 1
ATOM 5826 O O . LEU B 1 380 ? 87.449 49.941 37.233 1.00 21.71 352 LEU B O 1
ATOM 5831 N N . GLU B 1 381 ? 88.662 48.696 35.799 1.00 22.37 353 GLU B N 1
ATOM 5832 C CA A GLU B 1 381 ? 88.281 49.480 34.627 0.53 26.13 353 GLU B CA 1
ATOM 5833 C CA B GLU B 1 381 ? 88.279 49.484 34.629 0.47 26.14 353 GLU B CA 1
ATOM 5834 C C . GLU B 1 381 ? 86.767 49.485 34.445 1.00 27.57 353 GLU B C 1
ATOM 5835 O O . GLU B 1 381 ? 86.171 50.521 34.145 1.00 25.98 353 GLU B O 1
ATOM 5846 N N . LYS B 1 382 ? 86.149 48.322 34.630 1.00 23.13 354 LYS B N 1
ATOM 5847 C CA . LYS B 1 382 ? 84.700 48.208 34.495 1.00 23.50 354 LYS B CA 1
ATOM 5848 C C . LYS B 1 382 ? 83.968 48.926 35.633 1.00 22.94 354 LYS B C 1
ATOM 5849 O O . LYS B 1 382 ? 82.949 49.579 35.408 1.00 23.49 354 LYS B O 1
ATOM 5855 N N . ALA B 1 383 ? 84.483 48.798 36.852 1.00 22.02 355 ALA B N 1
ATOM 5856 C CA . ALA B 1 383 ? 83.888 49.487 37.996 1.00 22.26 355 ALA B CA 1
ATOM 5857 C C . ALA B 1 383 ? 83.922 51.003 37.814 1.00 21.79 355 ALA B C 1
ATOM 5858 O O . ALA B 1 383 ? 82.995 51.712 38.214 1.00 23.45 355 ALA B O 1
ATOM 5860 N N . LEU B 1 384 ? 84.994 51.497 37.211 1.00 24.03 356 LEU B N 1
ATOM 5861 C CA . LEU B 1 384 ? 85.143 52.934 37.000 1.00 25.77 356 LEU B CA 1
ATOM 5862 C C . LEU B 1 384 ? 83.962 53.514 36.220 1.00 30.49 356 LEU B C 1
ATOM 5863 O O . LEU B 1 384 ? 83.481 54.601 36.533 1.00 32.02 356 LEU B O 1
ATOM 5868 N N . GLU B 1 385 ? 83.482 52.780 35.220 1.00 24.09 357 GLU B N 1
ATOM 5869 C CA . GLU B 1 385 ? 82.397 53.278 34.380 1.00 25.30 357 GLU B CA 1
ATOM 5870 C C . GLU B 1 385 ? 81.020 53.130 35.020 1.00 26.91 357 GLU B C 1
ATOM 5871 O O . GLU B 1 385 ? 80.024 53.587 34.461 1.00 31.49 357 GLU B O 1
ATOM 5877 N N . LYS B 1 386 ? 80.957 52.470 36.172 1.00 24.47 358 LYS B N 1
ATOM 5878 C CA . LYS B 1 386 ? 79.681 52.243 36.844 1.00 24.75 358 LYS B CA 1
ATOM 5879 C C . LYS B 1 386 ? 79.554 53.077 38.125 1.00 26.21 358 LYS B C 1
ATOM 5880 O O . LYS B 1 386 ? 78.446 53.403 38.557 1.00 29.04 358 LYS B O 1
ATOM 5886 N N . GLU B 1 387 ? 80.689 53.431 38.720 1.00 24.29 359 GLU B N 1
ATOM 5887 C CA . GLU B 1 387 ? 80.698 54.211 39.954 1.00 22.88 359 GLU B CA 1
ATOM 5888 C C . GLU B 1 387 ? 80.271 55.664 39.721 1.00 27.98 359 GLU B C 1
ATOM 5889 O O . GLU B 1 387 ? 80.818 56.339 38.851 1.00 29.80 359 GLU B O 1
ATOM 5895 N N . LYS B 1 388 ? 79.307 56.145 40.506 1.00 27.19 360 LYS B N 1
ATOM 5896 C CA . LYS B 1 388 ? 78.759 57.492 40.316 1.00 30.61 360 LYS B CA 1
ATOM 5897 C C . LYS B 1 388 ? 79.305 58.529 41.303 1.00 31.27 360 LYS B C 1
ATOM 5898 O O . LYS B 1 388 ? 79.185 59.732 41.064 1.00 31.10 360 LYS B O 1
ATOM 5904 N N . ASP B 1 389 ? 79.890 58.068 42.405 1.00 25.76 361 ASP B N 1
ATOM 5905 C CA . ASP B 1 389 ? 80.485 58.972 43.394 1.00 27.10 361 ASP B CA 1
ATOM 5906 C C . ASP B 1 389 ? 81.876 59.406 42.944 1.00 27.65 361 ASP B C 1
ATOM 5907 O O . ASP B 1 389 ? 82.742 58.567 42.698 1.00 23.64 361 ASP B O 1
ATOM 5912 N N . GLU B 1 390 ? 82.090 60.714 42.837 1.00 30.02 362 GLU B N 1
ATOM 5913 C CA . GLU B 1 390 ? 83.325 61.219 42.245 1.00 27.06 362 GLU B CA 1
ATOM 5914 C C . GLU B 1 390 ? 84.576 60.864 43.048 1.00 25.48 362 GLU B C 1
ATOM 5915 O O . GLU B 1 390 ? 85.616 60.571 42.463 1.00 26.55 362 GLU B O 1
ATOM 5921 N N . GLU B 1 391 ? 84.485 60.883 44.378 1.00 24.25 363 GLU B N 1
ATOM 5922 C CA . GLU B 1 391 ? 85.627 60.504 45.208 1.00 26.53 363 GLU B CA 1
ATOM 5923 C C . GLU B 1 391 ? 85.954 59.016 45.093 1.00 24.59 363 GLU B C 1
ATOM 5924 O O . GLU B 1 391 ? 87.122 58.625 45.070 1.00 22.90 363 GLU B O 1
ATOM 5930 N N . ALA B 1 392 ? 84.925 58.182 45.016 1.00 25.62 364 ALA B N 1
ATOM 5931 C CA . ALA B 1 392 ? 85.164 56.756 44.851 1.00 23.25 364 ALA B CA 1
ATOM 5932 C C . ALA B 1 392 ? 85.737 56.488 43.458 1.00 22.41 364 ALA B C 1
ATOM 5933 O O . ALA B 1 392 ? 86.590 55.614 43.294 1.00 20.67 364 ALA B O 1
ATOM 5935 N N . LYS B 1 393 ? 85.273 57.243 42.463 1.00 22.69 365 LYS B N 1
ATOM 5936 C CA . LYS B 1 393 ? 85.807 57.123 41.107 1.00 23.39 365 LYS B CA 1
ATOM 5937 C C . LYS B 1 393 ? 87.299 57.403 41.096 1.00 25.85 365 LYS B C 1
ATOM 5938 O O . LYS B 1 393 ? 88.075 56.702 40.444 1.00 26.13 365 LYS B O 1
ATOM 5944 N N . LEU B 1 394 ? 87.685 58.449 41.815 1.00 25.68 366 LEU B N 1
ATOM 5945 C CA A LEU B 1 394 ? 89.082 58.821 41.939 0.61 27.04 366 LEU B CA 1
ATOM 5946 C CA B LEU B 1 394 ? 89.090 58.825 41.953 0.39 26.97 366 LEU B CA 1
ATOM 5947 C C . LEU B 1 394 ? 89.913 57.694 42.563 1.00 23.38 366 LEU B C 1
ATOM 5948 O O . LEU B 1 394 ? 91.040 57.437 42.148 1.00 22.27 366 LEU B O 1
ATOM 5957 N N . GLU B 1 395 ? 89.356 57.022 43.563 1.00 21.43 367 GLU B N 1
ATOM 5958 C CA . GLU B 1 395 ? 90.080 55.924 44.195 1.00 19.71 367 GLU B CA 1
ATOM 5959 C C . GLU B 1 395 ? 90.241 54.734 43.236 1.00 21.06 367 GLU B C 1
ATOM 5960 O O . GLU B 1 395 ? 91.270 54.057 43.238 1.00 20.07 367 GLU B O 1
ATOM 5966 N N . ILE B 1 396 ? 89.235 54.490 42.404 1.00 21.21 368 ILE B N 1
ATOM 5967 C CA . ILE B 1 396 ? 89.360 53.449 41.387 1.00 20.93 368 ILE B CA 1
ATOM 5968 C C . ILE B 1 396 ? 90.480 53.819 40.414 1.00 21.64 368 ILE B C 1
ATOM 5969 O O . ILE B 1 396 ? 91.292 52.975 40.038 1.00 21.10 368 ILE B O 1
ATOM 5974 N N . GLU B 1 397 ? 90.541 55.088 40.029 1.00 21.44 369 GLU B N 1
ATOM 5975 C CA A GLU B 1 397 ? 91.588 55.528 39.119 0.41 25.68 369 GLU B CA 1
ATOM 5976 C CA B GLU B 1 397 ? 91.592 55.574 39.135 0.59 25.96 369 GLU B CA 1
ATOM 5977 C C . GLU B 1 397 ? 92.973 55.333 39.739 1.00 24.42 369 GLU B C 1
ATOM 5978 O O . GLU B 1 397 ? 93.911 54.945 39.046 1.00 25.81 369 GLU B O 1
ATOM 5989 N N . LYS B 1 398 ? 93.091 55.575 41.043 1.00 23.07 370 LYS B N 1
ATOM 5990 C CA . LYS B 1 398 ? 94.347 55.321 41.743 1.00 25.11 370 LYS B CA 1
ATOM 5991 C C . LYS B 1 398 ? 94.710 53.844 41.708 1.00 25.81 370 LYS B C 1
ATOM 5992 O O . LYS B 1 398 ? 95.867 53.487 41.490 1.00 25.58 370 LYS B O 1
ATOM 5998 N N . GLY B 1 399 ? 93.715 52.992 41.948 1.00 22.78 371 GLY B N 1
ATOM 5999 C CA . GLY B 1 399 ? 93.913 51.555 41.942 1.00 21.43 371 GLY B CA 1
ATOM 6000 C C . GLY B 1 399 ? 94.394 51.062 40.593 1.00 24.51 371 GLY B C 1
ATOM 6001 O O . GLY B 1 399 ? 95.294 50.234 40.507 1.00 25.43 371 GLY B O 1
ATOM 6002 N N . ILE B 1 400 ? 93.788 51.590 39.534 1.00 24.04 372 ILE B N 1
ATOM 6003 C CA . ILE B 1 400 ? 94.195 51.269 38.173 1.00 26.56 372 ILE B CA 1
ATOM 6004 C C . ILE B 1 400 ? 95.636 51.709 37.930 1.00 26.13 372 ILE B C 1
ATOM 6005 O O . ILE B 1 400 ? 96.447 50.954 37.385 1.00 27.52 372 ILE B O 1
ATOM 6010 N N . GLU B 1 401 ? 95.947 52.929 38.351 1.00 29.25 373 GLU B N 1
ATOM 6011 C CA . GLU B 1 401 ? 97.293 53.478 38.228 1.00 32.74 373 GLU B CA 1
ATOM 6012 C C . GLU B 1 401 ? 98.316 52.598 38.951 1.00 31.90 373 GLU B C 1
ATOM 6013 O O . GLU B 1 401 ? 99.411 52.363 38.442 1.00 34.41 373 GLU B O 1
ATOM 6019 N N . LEU B 1 402 ? 97.950 52.116 40.137 1.00 27.87 374 LEU B N 1
ATOM 6020 C CA . LEU B 1 402 ? 98.834 51.265 40.926 1.00 31.68 374 LEU B CA 1
ATOM 6021 C C . LEU B 1 402 ? 99.111 49.932 40.232 1.00 35.81 374 LEU B C 1
ATOM 6022 O O . LEU B 1 402 ? 100.198 49.371 40.372 1.00 36.89 374 LEU B O 1
ATOM 6027 N N . LEU B 1 403 ? 98.135 49.435 39.476 1.00 33.95 375 LEU B N 1
ATOM 6028 C CA . LEU B 1 403 ? 98.306 48.174 38.759 1.00 36.63 375 LEU B CA 1
ATOM 6029 C C . LEU B 1 403 ? 99.071 48.326 37.446 1.00 42.21 375 LEU B C 1
ATOM 6030 O O . LEU B 1 403 ? 99.618 47.349 36.938 1.00 44.49 375 LEU B O 1
ATOM 6035 N N . LYS B 1 404 ? 99.106 49.538 36.895 1.00 49.18 376 LYS B N 1
ATOM 6036 C CA . LYS B 1 404 ? 99.841 49.783 35.651 1.00 53.86 376 LYS B CA 1
ATOM 6037 C C . LYS B 1 404 ? 101.320 49.437 35.806 1.00 59.19 376 LYS B C 1
ATOM 6038 O O . LYS B 1 404 ? 101.975 49.890 36.746 1.00 63.24 376 LYS B O 1
#

Organism: Bacillus subtilis (strain 168) (NCBI:txid224308)